Protein AF-A0A3D3HB72-F1 (afdb_monomer_lite)

Structure (mmCIF, N/CA/C/O backbone):
data_AF-A0A3D3HB72-F1
#
_entry.id   AF-A0A3D3HB72-F1
#
loop_
_atom_site.group_PDB
_atom_site.id
_atom_site.type_symbol
_atom_site.label_atom_id
_atom_site.label_alt_id
_atom_site.label_comp_id
_atom_site.label_asym_id
_atom_site.label_entity_id
_atom_site.label_seq_id
_atom_site.pdbx_PDB_ins_code
_atom_site.Cartn_x
_atom_site.Cartn_y
_atom_site.Cartn_z
_atom_site.occupancy
_atom_site.B_iso_or_equiv
_atom_site.auth_seq_id
_atom_site.auth_comp_id
_atom_site.auth_asym_id
_atom_site.auth_atom_id
_atom_site.pdbx_PDB_model_num
ATOM 1 N N . MET A 1 1 ? -49.667 4.176 102.996 1.00 56.88 1 MET A N 1
ATOM 2 C CA . MET A 1 1 ? -50.478 3.073 103.555 1.00 56.88 1 MET A CA 1
ATOM 3 C C . MET A 1 1 ? -50.455 1.916 102.574 1.00 56.88 1 MET A C 1
ATOM 5 O O . MET A 1 1 ? -50.701 2.155 101.401 1.00 56.88 1 MET A O 1
ATOM 9 N N . LEU A 1 2 ? -50.139 0.703 103.031 1.00 53.22 2 LEU A N 1
ATOM 10 C CA . LEU A 1 2 ? -50.390 -0.530 102.283 1.00 53.22 2 LEU A CA 1
ATOM 11 C C . LEU A 1 2 ? -51.848 -0.917 102.568 1.00 53.22 2 LEU A C 1
ATOM 13 O O . LEU A 1 2 ? -52.176 -1.142 103.729 1.00 53.22 2 LEU A O 1
ATOM 17 N N . SER A 1 3 ? -52.722 -0.941 101.563 1.00 56.94 3 SER A N 1
ATOM 18 C CA . SER A 1 3 ? -54.075 -1.486 101.729 1.00 56.94 3 SER A CA 1
ATOM 19 C C . SER A 1 3 ? -54.143 -2.820 101.001 1.00 56.94 3 SER A C 1
ATOM 21 O O . SER A 1 3 ? -53.963 -2.876 99.780 1.00 56.94 3 SER A O 1
ATOM 23 N N . ALA A 1 4 ? -54.322 -3.894 101.766 1.00 56.25 4 ALA A N 1
ATOM 24 C CA . ALA A 1 4 ? -54.571 -5.227 101.243 1.00 56.25 4 ALA A CA 1
ATOM 25 C C . ALA A 1 4 ? -56.083 -5.462 101.253 1.00 56.25 4 ALA A C 1
ATOM 27 O O . ALA A 1 4 ? -56.692 -5.559 102.317 1.00 56.25 4 ALA A O 1
ATOM 28 N N . ASP A 1 5 ? -56.686 -5.538 100.070 1.00 58.53 5 ASP A N 1
ATOM 29 C CA . ASP A 1 5 ? -58.062 -5.994 99.918 1.00 58.53 5 ASP A CA 1
ATOM 30 C C . ASP A 1 5 ? -58.052 -7.524 99.887 1.00 58.53 5 ASP A C 1
ATOM 32 O O . ASP A 1 5 ? -57.707 -8.147 98.879 1.00 58.53 5 ASP A O 1
ATOM 36 N N . THR A 1 6 ? -58.402 -8.128 101.020 1.00 57.94 6 THR A N 1
ATOM 37 C CA . THR A 1 6 ? -58.485 -9.584 101.184 1.00 57.94 6 THR A CA 1
ATOM 38 C C . THR A 1 6 ? -59.702 -10.191 100.493 1.00 57.94 6 THR A C 1
ATOM 40 O O . THR A 1 6 ? -59.738 -11.404 100.306 1.00 57.94 6 THR A O 1
ATOM 43 N N . THR A 1 7 ? -60.674 -9.374 100.079 1.00 56.41 7 THR A N 1
ATOM 44 C CA . THR A 1 7 ? -61.890 -9.840 99.400 1.00 56.41 7 THR A CA 1
ATOM 45 C C . THR A 1 7 ? -61.610 -10.131 97.931 1.00 56.41 7 THR A C 1
ATOM 47 O O . THR A 1 7 ? -62.083 -11.128 97.398 1.00 56.41 7 THR A O 1
ATOM 50 N N . ASN A 1 8 ? -60.798 -9.287 97.287 1.00 52.78 8 ASN A N 1
ATOM 51 C CA . ASN A 1 8 ? -60.483 -9.396 95.857 1.00 52.78 8 ASN A CA 1
ATOM 52 C C . ASN A 1 8 ? -59.019 -9.767 95.573 1.00 52.78 8 ASN A C 1
ATOM 54 O O . ASN A 1 8 ? -58.600 -9.803 94.417 1.00 52.78 8 ASN A O 1
ATOM 58 N N . GLY A 1 9 ? -58.224 -10.022 96.616 1.00 53.47 9 GLY A N 1
ATOM 59 C CA . GLY A 1 9 ? -56.841 -10.485 96.496 1.00 53.47 9 GLY A CA 1
ATOM 60 C C . GLY A 1 9 ? -55.872 -9.444 95.928 1.00 53.47 9 GLY A C 1
ATOM 61 O O . GLY A 1 9 ? -54.886 -9.816 95.293 1.00 53.47 9 GLY A O 1
ATOM 62 N N . LYS A 1 10 ? -56.136 -8.144 96.126 1.00 53.16 10 LYS A N 1
ATOM 63 C CA . LYS A 1 10 ? -55.323 -7.055 95.559 1.00 53.16 10 LYS A CA 1
ATOM 64 C C . LYS A 1 10 ? -54.543 -6.308 96.636 1.00 53.16 10 LYS A C 1
ATOM 66 O O . LYS A 1 10 ? -55.079 -5.936 97.676 1.00 53.16 10 LYS A O 1
ATOM 71 N N . VAL A 1 11 ? -53.284 -6.003 96.331 1.00 66.38 11 VAL A N 1
ATOM 72 C CA . VAL A 1 11 ? -52.471 -5.037 97.080 1.00 66.38 11 VAL A CA 1
ATOM 73 C C . VAL A 1 11 ? -52.459 -3.717 96.310 1.00 66.38 11 VAL A C 1
ATOM 75 O O . VAL A 1 11 ? -52.100 -3.692 95.132 1.00 66.38 11 VAL A O 1
ATOM 78 N N . ILE A 1 12 ? -52.870 -2.619 96.955 1.00 62.94 12 ILE A N 1
ATOM 79 C CA . ILE A 1 12 ? -52.835 -1.267 96.375 1.00 62.94 12 ILE A CA 1
ATOM 80 C C . ILE A 1 12 ? -51.719 -0.464 97.047 1.00 62.94 12 ILE A C 1
ATOM 82 O O . ILE A 1 12 ? -51.699 -0.296 98.269 1.00 62.94 12 ILE A O 1
ATOM 86 N N . LEU A 1 13 ? -50.794 0.043 96.230 1.00 66.50 13 LEU A N 1
ATOM 87 C CA . LEU A 1 13 ? -49.655 0.858 96.651 1.00 66.50 13 LEU A CA 1
ATOM 88 C C . LEU A 1 13 ? -49.925 2.334 96.290 1.00 66.50 13 LEU A C 1
ATOM 90 O O . LEU A 1 13 ? -49.681 2.742 95.160 1.00 66.50 13 LEU A O 1
ATOM 94 N N . GLY A 1 14 ? -50.468 3.129 97.226 1.00 63.12 14 GLY A N 1
ATOM 95 C CA . GLY A 1 14 ? -50.747 4.571 97.047 1.00 63.12 14 GLY A CA 1
ATOM 96 C C . GLY A 1 14 ? -51.910 5.106 97.900 1.00 63.12 14 GLY A C 1
ATOM 97 O O . GLY A 1 14 ? -52.610 4.328 98.543 1.00 63.12 14 GLY A O 1
ATOM 98 N N . ASN A 1 15 ? -52.116 6.432 97.924 1.00 62.88 15 ASN A N 1
ATOM 99 C CA . ASN A 1 15 ? -53.229 7.096 98.633 1.00 62.88 15 ASN A CA 1
ATOM 100 C C . ASN A 1 15 ? -54.358 7.465 97.642 1.00 62.88 15 ASN A C 1
ATOM 102 O O . ASN A 1 15 ? -54.071 7.995 96.571 1.00 62.88 15 ASN A O 1
ATOM 106 N N . SER A 1 16 ? -55.634 7.215 97.975 1.00 55.94 16 SER A N 1
ATOM 107 C CA . SER A 1 16 ? -56.781 7.528 97.099 1.00 55.94 16 SER A CA 1
ATOM 108 C C . SER A 1 16 ? -57.410 8.891 97.422 1.00 55.94 16 SER A C 1
ATOM 110 O O . SER A 1 16 ? -57.992 9.061 98.493 1.00 55.94 16 SER A O 1
ATOM 112 N N . GLY A 1 17 ? -57.339 9.838 96.484 1.00 61.31 17 GLY A N 1
ATOM 113 C CA . GLY A 1 17 ? -58.042 11.128 96.525 1.00 61.31 17 GLY A CA 1
ATOM 114 C C . GLY A 1 17 ? -58.558 11.540 95.139 1.00 61.31 17 GLY A C 1
ATOM 115 O O . GLY A 1 17 ? -58.234 10.889 94.147 1.00 61.31 17 GLY A O 1
ATOM 116 N N . ALA A 1 18 ? -59.353 12.618 95.061 1.00 51.75 18 ALA A N 1
ATOM 117 C CA . ALA A 1 18 ? -60.130 13.034 93.876 1.00 51.75 18 ALA A CA 1
ATOM 118 C C . ALA A 1 18 ? -59.327 13.283 92.576 1.00 51.75 18 ALA A C 1
ATOM 120 O O . ALA A 1 18 ? -59.923 13.383 91.508 1.00 51.75 18 ALA A O 1
ATOM 121 N N . SER A 1 19 ? -57.994 13.330 92.650 1.00 55.06 19 SER A N 1
ATOM 122 C CA . SER A 1 19 ? -57.091 13.518 91.505 1.00 55.06 19 SER A CA 1
ATOM 123 C C . SER A 1 19 ? -56.328 12.247 91.087 1.00 55.06 19 SER A C 1
ATOM 125 O O . SER A 1 19 ? -55.406 12.334 90.281 1.00 55.06 19 SER A O 1
ATOM 127 N N . GLY A 1 20 ? -56.700 11.069 91.605 1.00 55.81 20 GLY A N 1
ATOM 128 C CA . GLY A 1 20 ? -56.102 9.777 91.236 1.00 55.81 20 GLY A CA 1
ATOM 129 C C . GLY A 1 20 ? -55.086 9.233 92.247 1.00 55.81 20 GLY A C 1
ATOM 130 O O . GLY A 1 20 ? -54.666 9.922 93.175 1.00 55.81 20 GLY A O 1
ATOM 131 N N . VAL A 1 21 ? -54.734 7.950 92.093 1.00 58.19 21 VAL A N 1
ATOM 132 C CA . VAL A 1 21 ? -53.788 7.247 92.977 1.00 58.19 21 VAL A CA 1
ATOM 133 C C . VAL A 1 21 ? -52.358 7.647 92.615 1.00 58.19 21 VAL A C 1
ATOM 135 O O . VAL A 1 21 ? -51.876 7.298 91.541 1.00 58.19 21 VAL A O 1
ATOM 138 N N . THR A 1 22 ? -51.664 8.332 93.524 1.00 53.03 22 THR A N 1
ATOM 139 C CA . THR A 1 22 ? -50.218 8.584 93.449 1.00 53.03 22 THR A CA 1
ATOM 140 C C . THR A 1 22 ? -49.509 7.790 94.548 1.00 53.03 22 THR A C 1
ATOM 142 O O . THR A 1 22 ? -49.713 7.993 95.746 1.00 53.03 22 THR A O 1
ATOM 145 N N . GLY A 1 23 ? -48.701 6.815 94.139 1.00 56.94 23 GLY A N 1
ATOM 146 C CA . GLY A 1 23 ? -47.917 5.957 95.023 1.00 56.94 23 GLY A CA 1
ATOM 147 C C . GLY A 1 23 ? -46.780 5.298 94.250 1.00 56.94 23 GLY A C 1
ATOM 148 O O . GLY A 1 23 ? -46.958 4.936 93.092 1.00 56.94 23 GLY A O 1
ATOM 149 N N . ALA A 1 24 ? -45.608 5.173 94.877 1.00 54.47 24 ALA A N 1
ATOM 150 C CA . ALA A 1 24 ? -44.435 4.529 94.292 1.00 54.47 24 ALA A CA 1
ATOM 151 C C . ALA A 1 24 ? -44.198 3.166 94.956 1.00 54.47 24 ALA A C 1
ATOM 153 O O . ALA A 1 24 ? -44.104 3.073 96.181 1.00 54.47 24 ALA A O 1
ATOM 154 N N . ALA A 1 25 ? -44.079 2.110 94.150 1.00 63.06 25 ALA A N 1
ATOM 155 C CA . ALA A 1 25 ? -43.537 0.831 94.596 1.00 63.06 25 ALA A CA 1
ATOM 156 C C . ALA A 1 25 ? -42.008 0.893 94.479 1.00 63.06 25 ALA A C 1
ATOM 158 O O . ALA A 1 25 ? -41.460 0.707 93.395 1.00 63.06 25 ALA A O 1
ATOM 159 N N . GLN A 1 26 ? -41.320 1.213 95.577 1.00 56.03 26 GLN A N 1
ATOM 160 C CA . GLN A 1 26 ? -39.863 1.342 95.595 1.00 56.03 26 GLN A CA 1
ATOM 161 C C . GLN A 1 26 ? -39.240 0.131 96.296 1.00 56.03 26 GLN A C 1
ATOM 163 O O . GLN A 1 26 ? -39.329 -0.019 97.513 1.00 56.03 26 GLN A O 1
ATOM 168 N N . PHE A 1 27 ? -38.613 -0.752 95.521 1.00 65.69 27 PHE A N 1
ATOM 169 C CA . PHE A 1 27 ? -37.848 -1.874 96.057 1.00 65.69 27 PHE A CA 1
ATOM 170 C C . PHE A 1 27 ? -36.456 -1.362 96.450 1.00 65.69 27 PHE A C 1
ATOM 172 O O . PHE A 1 27 ? -35.573 -1.217 95.609 1.00 65.69 27 PHE A O 1
ATOM 179 N N . ASN A 1 28 ? -36.281 -1.004 97.722 1.00 52.56 28 ASN A N 1
ATOM 180 C CA . ASN A 1 28 ? -35.001 -0.527 98.244 1.00 52.56 28 ASN A CA 1
ATOM 181 C C . ASN A 1 28 ? -34.053 -1.711 98.481 1.00 52.56 28 ASN A C 1
ATOM 183 O O . ASN A 1 28 ? -34.307 -2.543 99.350 1.00 52.56 28 ASN A O 1
ATOM 187 N N . TYR A 1 29 ? -32.934 -1.753 97.759 1.00 52.25 29 TYR A N 1
ATOM 188 C CA . TYR A 1 29 ? -31.777 -2.567 98.128 1.00 52.25 29 TYR A CA 1
ATOM 189 C C . TYR A 1 29 ? -30.516 -1.706 98.038 1.00 52.25 29 TYR A C 1
ATOM 191 O O . TYR A 1 29 ? -30.062 -1.361 96.950 1.00 52.25 29 TYR A O 1
ATOM 199 N N . SER A 1 30 ? -29.955 -1.333 99.188 1.00 52.16 30 SER A N 1
ATOM 200 C CA . SER A 1 30 ? -28.647 -0.680 99.287 1.00 52.16 30 SER A CA 1
ATOM 201 C C . SER A 1 30 ? -27.635 -1.726 99.756 1.00 52.16 30 SER A C 1
ATOM 203 O O . SER A 1 30 ? -27.513 -1.967 100.956 1.00 52.16 30 SER A O 1
ATOM 205 N N . GLY A 1 31 ? -26.964 -2.415 98.828 1.00 52.28 31 GLY A N 1
ATOM 206 C CA . GLY A 1 31 ? -26.023 -3.471 99.212 1.00 52.28 31 GLY A CA 1
ATOM 207 C C . GLY A 1 31 ? -25.148 -4.016 98.092 1.00 52.28 31 GLY A C 1
ATOM 208 O O . GLY A 1 31 ? -23.961 -3.737 98.079 1.00 52.28 31 GLY A O 1
ATOM 209 N N . GLN A 1 32 ? -25.714 -4.805 97.179 1.00 57.81 32 GLN A N 1
ATOM 210 C CA . GLN A 1 32 ? -25.073 -5.367 95.979 1.00 57.81 32 GLN A CA 1
ATOM 211 C C . GLN A 1 32 ? -26.156 -5.901 95.023 1.00 57.81 32 GLN A C 1
ATOM 213 O O . GLN A 1 32 ? -27.298 -6.092 95.418 1.00 57.81 32 GLN A O 1
ATOM 218 N N . THR A 1 33 ? -25.828 -6.122 93.758 1.00 52.66 33 THR A N 1
ATOM 219 C CA . THR A 1 33 ? -26.748 -6.514 92.676 1.00 52.66 33 THR A CA 1
ATOM 220 C C . THR A 1 33 ? -27.709 -7.661 93.050 1.00 52.66 33 THR A C 1
ATOM 222 O O . THR A 1 33 ? -27.302 -8.812 93.181 1.00 52.66 33 THR A O 1
ATOM 225 N N . GLY A 1 34 ? -29.002 -7.346 93.201 1.00 55.03 34 GLY A N 1
ATOM 226 C CA . GLY A 1 34 ? -30.095 -8.278 93.504 1.00 55.03 34 GLY A CA 1
ATOM 227 C C . GLY A 1 34 ? -31.258 -8.124 92.517 1.00 55.03 34 GLY A C 1
ATOM 228 O O . GLY A 1 34 ? -31.409 -7.076 91.891 1.00 55.03 34 GLY A O 1
ATOM 229 N N . SER A 1 35 ? -32.066 -9.176 92.358 1.00 58.75 35 SER A N 1
ATOM 230 C CA . SER A 1 35 ? -33.221 -9.219 91.447 1.00 58.75 35 SER A CA 1
ATOM 231 C C . SER A 1 35 ? -34.547 -9.162 92.211 1.00 58.75 35 SER A C 1
ATOM 233 O O . SER A 1 35 ? -34.642 -9.646 93.338 1.00 58.75 35 SER A O 1
ATOM 235 N N . VAL A 1 36 ? -35.577 -8.582 91.586 1.00 59.94 36 VAL A N 1
ATOM 236 C CA . VAL A 1 36 ? -36.963 -8.597 92.078 1.00 59.94 36 VAL A CA 1
ATOM 237 C C . VAL A 1 36 ? -37.759 -9.550 91.187 1.00 59.94 36 VAL A C 1
ATOM 239 O O . VAL A 1 36 ? -37.968 -9.266 90.010 1.00 59.94 36 VAL A O 1
ATOM 242 N N . ALA A 1 37 ? -38.178 -10.693 91.730 1.00 59.62 37 ALA A N 1
ATOM 243 C CA . ALA A 1 37 ? -38.979 -11.682 91.013 1.00 59.62 37 ALA A CA 1
ATOM 244 C C . ALA A 1 37 ? -40.475 -11.482 91.298 1.00 59.62 37 ALA A C 1
ATOM 246 O O . ALA A 1 37 ? -40.897 -11.480 92.454 1.00 59.62 37 ALA A O 1
ATOM 247 N N . LEU A 1 38 ? -41.288 -11.366 90.245 1.00 65.88 38 LEU A N 1
ATOM 248 C CA . LEU A 1 38 ? -42.748 -11.418 90.332 1.00 65.88 38 LEU A CA 1
ATOM 249 C C . LEU A 1 38 ? -43.204 -12.811 89.891 1.00 65.88 38 LEU A C 1
ATOM 251 O O . LEU A 1 38 ? -43.207 -13.118 88.702 1.00 65.88 38 LEU A O 1
ATOM 255 N N . THR A 1 39 ? -43.556 -13.659 90.859 1.00 59.69 39 THR A N 1
ATOM 256 C CA . THR A 1 39 ? -43.973 -15.045 90.604 1.00 59.69 39 THR A CA 1
ATOM 257 C C . THR A 1 39 ? -45.461 -15.186 90.921 1.00 59.69 39 THR A C 1
ATOM 259 O O . THR A 1 39 ? -45.853 -14.960 92.066 1.00 59.69 39 THR A O 1
ATOM 262 N N . PRO A 1 40 ? -46.317 -15.525 89.952 1.00 59.34 40 PRO A N 1
ATOM 263 C CA . PRO A 1 40 ? -47.720 -15.795 90.229 1.00 59.34 40 PRO A CA 1
ATOM 264 C C . PRO A 1 40 ? -47.906 -17.171 90.898 1.00 59.34 40 PRO A C 1
ATOM 266 O O . PRO A 1 40 ? -47.115 -18.088 90.695 1.00 59.34 40 PRO A O 1
ATOM 269 N N . ALA A 1 41 ? -48.952 -17.321 91.714 1.00 56.28 41 ALA A N 1
ATOM 270 C CA . ALA A 1 41 ? -49.075 -18.422 92.678 1.00 56.28 41 ALA A CA 1
ATOM 271 C C . ALA A 1 41 ? -49.879 -19.665 92.217 1.00 56.28 41 ALA A C 1
ATOM 273 O O . ALA A 1 41 ? -50.078 -20.564 93.030 1.00 56.28 41 ALA A O 1
ATOM 274 N N . ASN A 1 42 ? -50.368 -19.755 90.969 1.00 57.94 42 ASN A N 1
ATOM 275 C CA . ASN A 1 42 ? -51.252 -20.859 90.542 1.00 57.94 42 ASN A CA 1
ATOM 276 C C . ASN A 1 42 ? -50.649 -21.753 89.433 1.00 57.94 42 ASN A C 1
ATOM 278 O O . ASN A 1 42 ? -50.970 -21.550 88.264 1.00 57.94 42 ASN A O 1
ATOM 282 N N . PRO A 1 43 ? -49.872 -22.807 89.752 1.00 59.25 43 PRO A N 1
ATOM 283 C CA . PRO A 1 43 ? -49.140 -23.608 88.759 1.00 59.25 43 PRO A CA 1
ATOM 284 C C . PRO A 1 43 ? -50.013 -24.313 87.707 1.00 59.25 43 PRO A C 1
ATOM 286 O O . PRO A 1 43 ? -49.481 -24.832 86.731 1.00 59.25 43 PRO A O 1
ATOM 289 N N . GLY A 1 44 ? -51.337 -24.338 87.873 1.00 57.44 44 GLY A N 1
ATOM 290 C CA . GLY A 1 44 ? -52.247 -24.888 86.869 1.00 57.44 44 GLY A CA 1
ATOM 291 C C . GLY A 1 44 ? -52.517 -23.961 85.680 1.00 57.44 44 GLY A C 1
ATOM 292 O O . GLY A 1 44 ? -53.013 -24.429 84.659 1.00 57.44 44 GLY A O 1
ATOM 293 N N . ALA A 1 45 ? -52.216 -22.663 85.792 1.00 58.50 45 ALA A N 1
ATOM 294 C CA . ALA A 1 45 ? -52.441 -21.695 84.724 1.00 58.50 45 ALA A CA 1
ATOM 295 C C . ALA A 1 45 ? -51.150 -21.429 83.938 1.00 58.50 45 ALA A C 1
ATOM 297 O O . ALA A 1 45 ? -50.111 -21.084 84.499 1.00 58.50 45 ALA A O 1
ATOM 298 N N . THR A 1 46 ? -51.229 -21.551 82.615 1.00 56.59 46 THR A N 1
ATOM 299 C CA . THR A 1 46 ? -50.096 -21.385 81.692 1.00 56.59 46 THR A CA 1
ATOM 300 C C . THR A 1 46 ? -49.925 -19.952 81.176 1.00 56.59 46 THR A C 1
ATOM 302 O O . THR A 1 46 ? -49.067 -19.711 80.330 1.00 56.59 46 THR A O 1
ATOM 305 N N . ALA A 1 47 ? -50.716 -18.988 81.662 1.00 57.88 47 ALA A N 1
ATOM 306 C CA . ALA A 1 47 ? -50.636 -17.585 81.256 1.00 57.88 47 ALA A CA 1
ATOM 307 C C . ALA A 1 47 ? -50.978 -16.635 82.415 1.00 57.88 47 ALA A C 1
ATOM 309 O O . ALA A 1 47 ? -51.979 -16.828 83.105 1.00 57.88 47 ALA A O 1
ATOM 310 N N . TYR A 1 48 ? -50.168 -15.584 82.592 1.00 66.06 48 TYR A N 1
ATOM 311 C CA . TYR A 1 48 ? -50.365 -14.535 83.597 1.00 66.06 48 TYR A CA 1
ATOM 312 C C . TYR A 1 48 ? -50.127 -13.160 82.987 1.00 66.06 48 TYR A C 1
ATOM 314 O O . TYR A 1 48 ? -49.176 -12.967 82.232 1.00 66.06 48 TYR A O 1
ATOM 322 N N . THR A 1 49 ? -50.981 -12.198 83.325 1.00 58.72 49 THR A N 1
ATOM 323 C CA . THR A 1 49 ? -50.934 -10.842 82.769 1.00 58.72 49 THR A CA 1
ATOM 324 C C . THR A 1 49 ? -50.431 -9.859 83.824 1.00 58.72 49 THR A C 1
ATOM 326 O O . THR A 1 49 ? -50.976 -9.802 84.925 1.00 58.72 49 THR A O 1
ATOM 329 N N . VAL A 1 50 ? -49.406 -9.072 83.488 1.00 66.94 50 VAL A N 1
ATOM 330 C CA . VAL A 1 50 ? -48.930 -7.936 84.295 1.00 66.94 50 VAL A CA 1
ATOM 331 C C . VAL A 1 50 ? -49.370 -6.646 83.602 1.00 66.94 50 VAL A C 1
ATOM 333 O O . VAL A 1 50 ? -49.019 -6.425 82.447 1.00 66.94 50 VAL A O 1
ATOM 336 N N . THR A 1 51 ? -50.128 -5.797 84.300 1.00 57.09 51 THR A N 1
ATOM 337 C CA . THR A 1 51 ? -50.674 -4.540 83.755 1.00 57.09 51 THR A CA 1
ATOM 338 C C . THR A 1 51 ? -50.094 -3.340 84.506 1.00 57.09 51 THR A C 1
ATOM 340 O O . THR A 1 51 ? -50.276 -3.240 85.719 1.00 57.09 51 THR A O 1
ATOM 343 N N . ILE A 1 52 ? -49.431 -2.417 83.796 1.00 65.06 52 ILE A N 1
ATOM 344 C CA . ILE A 1 52 ? -48.808 -1.200 84.353 1.00 65.06 52 ILE A CA 1
ATOM 345 C C . ILE A 1 52 ? -49.551 0.042 83.811 1.00 65.06 52 ILE A C 1
ATOM 347 O O . ILE A 1 52 ? -49.471 0.303 82.611 1.00 65.06 52 ILE A O 1
ATOM 351 N N . PRO A 1 53 ? -50.307 0.801 84.630 1.00 51.19 53 PRO A N 1
ATOM 352 C CA . PRO A 1 53 ? -51.042 1.983 84.166 1.00 51.19 53 PRO A CA 1
ATOM 353 C C . PRO A 1 53 ? -50.182 3.264 84.190 1.00 51.19 53 PRO A C 1
ATOM 355 O O . PRO A 1 53 ? -49.531 3.535 85.193 1.00 51.19 53 PRO A O 1
ATOM 358 N N . ALA A 1 54 ? -50.266 4.085 83.132 1.00 50.09 54 ALA A N 1
ATOM 359 C CA . ALA A 1 54 ? -49.660 5.427 83.014 1.00 50.09 54 ALA A CA 1
ATOM 360 C C . ALA A 1 54 ? -48.115 5.489 83.104 1.00 50.09 54 ALA A C 1
ATOM 362 O O . ALA A 1 54 ? -47.544 6.332 83.795 1.00 50.09 54 ALA A O 1
ATOM 363 N N . GLU A 1 55 ? -47.440 4.609 82.366 1.00 59.47 55 GLU A N 1
ATOM 364 C CA . GLU A 1 55 ? -45.994 4.671 82.113 1.00 59.47 55 GLU A CA 1
ATOM 365 C C . GLU A 1 55 ? -45.626 5.871 81.215 1.00 59.47 55 GLU A C 1
ATOM 367 O O . GLU A 1 55 ? -46.235 6.077 80.167 1.00 59.47 55 GLU A O 1
ATOM 372 N N . ASN A 1 56 ? -44.612 6.640 81.628 1.00 50.09 56 ASN A N 1
ATOM 373 C CA . ASN A 1 56 ? -43.968 7.713 80.851 1.00 50.09 56 ASN A CA 1
ATOM 374 C C . ASN A 1 56 ? -42.467 7.399 80.599 1.00 50.09 56 ASN A C 1
ATOM 376 O O . ASN A 1 56 ? -41.697 8.300 80.267 1.00 50.09 56 ASN A O 1
ATOM 380 N N . GLY A 1 57 ? -42.039 6.141 80.802 1.00 58.31 57 GLY A N 1
ATOM 381 C CA . GLY A 1 57 ? -40.660 5.653 80.687 1.00 58.31 57 GLY A CA 1
ATOM 382 C C . GLY A 1 57 ? -40.553 4.309 79.944 1.00 58.31 57 GLY A C 1
ATOM 383 O O . GLY A 1 57 ? -41.426 3.953 79.156 1.00 58.31 57 GLY A O 1
ATOM 384 N N . THR A 1 58 ? -39.441 3.584 80.136 1.00 50.16 58 THR A N 1
ATOM 385 C CA . THR A 1 58 ? -39.104 2.371 79.364 1.00 50.16 58 THR A CA 1
ATOM 386 C C . THR A 1 58 ? -39.165 1.104 80.226 1.00 50.16 58 THR A C 1
ATOM 388 O O . THR A 1 58 ? -38.317 0.906 81.096 1.00 50.16 58 THR A O 1
ATOM 391 N N . VAL A 1 59 ? -40.092 0.190 79.916 1.00 59.34 59 VAL A N 1
ATOM 392 C CA . VAL A 1 59 ? -40.139 -1.181 80.467 1.00 59.34 59 VAL A CA 1
ATOM 393 C C . VAL A 1 59 ? -39.520 -2.152 79.465 1.00 59.34 59 VAL A C 1
ATOM 395 O O . VAL A 1 59 ? -40.107 -2.359 78.413 1.00 59.34 59 VAL A O 1
ATOM 398 N N . CYS A 1 60 ? -38.379 -2.778 79.773 1.00 54.66 60 CYS A N 1
ATOM 399 C CA . CYS A 1 60 ? -37.742 -3.790 78.915 1.00 54.66 60 CYS A CA 1
ATOM 400 C C . CYS A 1 60 ? -37.849 -5.187 79.541 1.00 54.66 60 CYS A C 1
ATOM 402 O O . CYS A 1 60 ? -37.190 -5.471 80.539 1.00 54.66 60 CYS A O 1
ATOM 404 N N . THR A 1 61 ? -38.619 -6.085 78.926 1.00 58.56 61 THR A N 1
ATOM 405 C CA . THR A 1 61 ? -38.593 -7.522 79.241 1.00 58.56 61 THR A CA 1
ATOM 406 C C . THR A 1 61 ? -37.833 -8.256 78.145 1.00 58.56 61 THR A C 1
ATOM 408 O O . THR A 1 61 ? -38.103 -8.061 76.960 1.00 58.56 61 THR A O 1
ATOM 411 N N . THR A 1 62 ? -36.875 -9.101 78.516 1.00 52.19 62 THR A N 1
ATOM 412 C CA . THR A 1 62 ? -36.127 -9.943 77.574 1.00 52.19 62 THR A CA 1
ATOM 413 C C . THR A 1 62 ? -37.090 -10.874 76.838 1.00 52.19 62 THR A C 1
ATOM 415 O O . THR A 1 62 ? -37.593 -11.827 77.428 1.00 52.19 62 THR A O 1
ATOM 418 N N . GLY A 1 63 ? -37.368 -10.577 75.566 1.00 53.06 63 GLY A N 1
ATOM 419 C CA . GLY A 1 63 ? -38.214 -11.412 74.712 1.00 53.06 63 GLY A CA 1
ATOM 420 C C . GLY A 1 63 ? -38.631 -10.764 73.394 1.00 53.06 63 GLY A C 1
ATOM 421 O O . GLY A 1 63 ? -38.549 -11.413 72.360 1.00 53.06 63 GLY A O 1
ATOM 422 N N . SER A 1 64 ? -39.010 -9.484 73.385 1.00 48.31 64 SER A N 1
ATOM 423 C CA . SER A 1 64 ? -39.306 -8.758 72.141 1.00 48.31 64 SER A CA 1
ATOM 424 C C . SER A 1 64 ? -39.560 -7.277 72.412 1.00 48.31 64 SER A C 1
ATOM 426 O O . SER A 1 64 ? -40.144 -6.910 73.426 1.00 48.31 64 SER A O 1
ATOM 428 N N . VAL A 1 65 ? -39.074 -6.463 71.479 1.00 50.84 65 VAL A N 1
ATOM 429 C CA . VAL A 1 65 ? -39.052 -4.994 71.414 1.00 50.84 65 VAL A CA 1
ATOM 430 C C . VAL A 1 65 ? -40.331 -4.320 71.938 1.00 50.84 65 VAL A C 1
ATOM 432 O O . VAL A 1 65 ? -41.441 -4.705 71.577 1.00 50.84 65 VAL A O 1
ATOM 435 N N . CYS A 1 66 ? -40.175 -3.271 72.747 1.00 46.56 66 CYS A N 1
ATOM 436 C CA . CYS A 1 66 ? -41.278 -2.500 73.320 1.00 46.56 66 CYS A CA 1
ATOM 437 C C . CYS A 1 66 ? -41.919 -1.582 72.269 1.00 46.56 66 CYS A C 1
ATOM 439 O O . CYS A 1 66 ? -41.236 -0.778 71.631 1.00 46.56 66 CYS A O 1
ATOM 441 N N . SER A 1 67 ? -43.243 -1.656 72.122 1.00 47.69 67 SER A N 1
ATOM 442 C CA . SER A 1 67 ? -44.031 -0.692 71.345 1.00 47.69 67 SER A CA 1
ATOM 443 C C . SER A 1 67 ? -43.862 0.713 71.938 1.00 47.69 67 SER A C 1
ATOM 445 O O . SER A 1 67 ? -44.303 0.960 73.057 1.00 47.69 67 SER A O 1
ATOM 447 N N . GLY A 1 68 ? -43.224 1.615 71.188 1.00 45.91 68 GLY A N 1
ATOM 448 C CA . GLY A 1 68 ? -42.850 2.967 71.625 1.00 45.91 68 GLY A CA 1
ATOM 449 C C . GLY A 1 68 ? -41.379 3.302 71.365 1.00 45.91 68 GLY A C 1
ATOM 450 O O . GLY A 1 68 ? -41.024 4.475 71.280 1.00 45.91 68 GLY A O 1
ATOM 451 N N . TYR A 1 69 ? -40.532 2.295 71.118 1.00 46.16 69 TYR A N 1
ATOM 452 C CA . TYR A 1 69 ? -39.311 2.524 70.351 1.00 46.16 69 TYR A CA 1
ATOM 453 C C . TYR A 1 69 ? -39.739 2.830 68.916 1.00 46.16 69 TYR A C 1
ATOM 455 O O . TYR A 1 69 ? -40.206 1.938 68.214 1.00 46.16 69 TYR A O 1
ATOM 463 N N . ALA A 1 70 ? -39.687 4.096 68.510 1.00 43.75 70 ALA A N 1
ATOM 464 C CA . ALA A 1 70 ? -40.090 4.504 67.174 1.00 43.75 70 ALA A CA 1
ATOM 465 C C . ALA A 1 70 ? -39.082 3.971 66.136 1.00 43.75 70 ALA A C 1
ATOM 467 O O . ALA A 1 70 ? -37.976 4.513 66.058 1.00 43.75 70 ALA A O 1
ATOM 468 N N . PRO A 1 71 ? -39.412 2.979 65.278 1.00 46.91 71 PRO A N 1
ATOM 469 C CA . PRO A 1 71 ? -38.822 3.001 63.951 1.00 46.91 71 PRO A CA 1
ATOM 470 C C . PRO A 1 71 ? -39.322 4.298 63.309 1.00 46.91 71 PRO A C 1
ATOM 472 O O . PRO A 1 71 ? -40.506 4.619 63.414 1.00 46.91 71 PRO A O 1
ATOM 475 N N . ALA A 1 72 ? -38.414 5.085 62.733 1.00 43.97 72 ALA A N 1
ATOM 476 C CA . ALA A 1 72 ? -38.714 6.399 62.176 1.00 43.97 72 ALA A CA 1
ATOM 477 C C . ALA A 1 72 ? -40.042 6.395 61.391 1.00 43.97 72 ALA A C 1
ATOM 479 O O . ALA A 1 72 ? -40.166 5.777 60.333 1.00 43.97 72 ALA A O 1
ATOM 480 N N . THR A 1 73 ? -41.051 7.081 61.927 1.00 39.28 73 THR A N 1
ATOM 481 C CA . THR A 1 73 ? -42.307 7.366 61.234 1.00 39.28 73 THR A CA 1
ATOM 482 C C . THR A 1 73 ? -41.986 8.171 59.982 1.00 39.28 73 THR A C 1
ATOM 484 O O . THR A 1 73 ? -41.598 9.333 60.080 1.00 39.28 73 THR A O 1
ATOM 487 N N . GLY A 1 74 ? -42.120 7.544 58.812 1.00 39.84 74 GLY A N 1
ATOM 488 C CA . GLY A 1 74 ? -41.973 8.224 57.523 1.00 39.84 74 GLY A CA 1
ATOM 489 C C . GLY A 1 74 ? -41.412 7.397 56.367 1.00 39.84 74 GLY A C 1
ATOM 490 O O . GLY A 1 74 ? -41.427 7.878 55.238 1.00 39.84 74 GLY A O 1
ATOM 491 N N . GLY A 1 75 ? -40.961 6.159 56.578 1.00 40.81 75 GLY A N 1
ATOM 492 C CA . GLY A 1 75 ? -40.547 5.319 55.457 1.00 40.81 75 GLY A CA 1
ATOM 493 C C . GLY A 1 75 ? -40.493 3.841 55.800 1.00 40.81 75 GLY A C 1
ATOM 494 O O . GLY A 1 75 ? -39.905 3.454 56.804 1.00 40.81 75 GLY A O 1
ATOM 495 N N . ASN A 1 76 ? -41.075 3.013 54.933 1.00 41.59 76 ASN A N 1
ATOM 496 C CA . ASN A 1 76 ? -40.930 1.556 54.939 1.00 41.59 76 ASN A CA 1
ATOM 497 C C . ASN A 1 76 ? -39.510 1.155 54.493 1.00 41.59 76 ASN A C 1
ATOM 499 O O . ASN A 1 76 ? -39.337 0.463 53.492 1.00 41.59 76 ASN A O 1
ATOM 503 N N . TYR A 1 77 ? -38.485 1.637 55.194 1.00 47.47 77 TYR A N 1
ATOM 504 C CA . TYR A 1 77 ? -37.087 1.334 54.916 1.00 47.47 77 TYR A CA 1
ATOM 505 C C . TYR A 1 77 ? -36.507 0.484 56.045 1.00 47.47 77 TYR A C 1
ATOM 507 O O . TYR A 1 77 ? -36.816 0.687 57.219 1.00 47.47 77 TYR A O 1
ATOM 515 N N . LEU A 1 78 ? -35.607 -0.433 55.687 1.00 56.28 78 LEU A N 1
ATOM 516 C CA . LEU A 1 78 ? -34.654 -1.045 56.614 1.00 56.28 78 LEU A CA 1
ATOM 517 C C . LEU A 1 78 ? -33.674 0.054 57.077 1.00 56.28 78 LEU A C 1
ATOM 519 O O . LEU A 1 78 ? -32.571 0.186 56.554 1.00 56.28 78 LEU A O 1
ATOM 523 N N . GLY A 1 79 ? -34.125 0.937 57.968 1.00 49.12 79 GLY A N 1
ATOM 524 C CA . GLY A 1 79 ? -33.401 2.139 58.367 1.00 49.12 79 GLY A CA 1
ATOM 525 C C . GLY A 1 79 ? -32.360 1.862 59.446 1.00 49.12 79 GLY A C 1
ATOM 526 O O . GLY A 1 79 ? -32.696 1.774 60.623 1.00 49.12 79 GLY A O 1
ATOM 527 N N . ARG A 1 80 ? -31.086 1.806 59.050 1.00 54.88 80 ARG A N 1
ATOM 528 C CA . ARG A 1 80 ? -29.957 2.135 59.932 1.00 54.88 80 ARG A CA 1
ATOM 529 C C . ARG A 1 80 ? -29.906 3.661 60.049 1.00 54.88 80 ARG A C 1
ATOM 531 O O . ARG A 1 80 ? -29.934 4.338 59.023 1.00 54.88 80 ARG A O 1
ATOM 538 N N . ASN A 1 81 ? -29.873 4.225 61.254 1.00 50.12 81 ASN A N 1
ATOM 539 C CA . ASN A 1 81 ? -29.640 5.664 61.427 1.00 50.12 81 ASN A CA 1
ATOM 540 C C . ASN A 1 81 ? -28.130 5.950 61.571 1.00 50.12 81 ASN A C 1
ATOM 542 O O . ASN A 1 81 ? -27.328 5.033 61.738 1.00 50.12 81 ASN A O 1
ATOM 546 N N . VAL A 1 82 ? -27.733 7.225 61.501 1.00 51.94 82 VAL A N 1
ATOM 547 C CA . VAL A 1 82 ? -26.322 7.678 61.522 1.00 51.94 82 VAL A CA 1
ATOM 548 C C . VAL A 1 82 ? -25.532 7.317 62.795 1.00 51.94 82 VAL A C 1
ATOM 550 O O . VAL A 1 82 ? -24.329 7.553 62.842 1.00 51.94 82 VAL A O 1
ATOM 553 N N . GLN A 1 83 ? -26.175 6.748 63.819 1.00 46.31 83 GLN A N 1
ATOM 554 C CA . GLN A 1 83 ? -25.552 6.343 65.087 1.00 46.31 83 GLN A CA 1
ATOM 555 C C . GLN A 1 83 ? -25.435 4.820 65.254 1.00 46.31 83 GLN A C 1
ATOM 557 O O . GLN A 1 83 ? -24.881 4.352 66.247 1.00 46.31 83 GLN A O 1
ATOM 562 N N . GLU A 1 84 ? -25.930 4.033 64.300 1.00 51.31 84 GLU A N 1
ATOM 563 C CA . GLU A 1 84 ? -25.969 2.577 64.400 1.00 51.31 84 GLU A CA 1
ATOM 564 C C . GLU A 1 84 ? -24.678 1.960 63.819 1.00 51.31 84 GLU A C 1
ATOM 566 O O . GLU A 1 84 ? -24.486 1.877 62.606 1.00 51.31 84 GLU A O 1
ATOM 571 N N . SER A 1 85 ? -23.751 1.557 64.700 1.00 52.06 85 SER A N 1
ATOM 572 C CA . SER A 1 85 ? -22.462 0.929 64.350 1.00 52.06 85 SER A CA 1
ATOM 573 C C . SER A 1 85 ? -22.505 -0.605 64.317 1.00 52.06 85 SER A C 1
ATOM 575 O O . SER A 1 85 ? -21.475 -1.243 64.084 1.00 52.06 85 SER A O 1
ATOM 577 N N . SER A 1 86 ? -23.671 -1.224 64.535 1.00 50.50 86 SER A N 1
ATOM 578 C CA . SER A 1 86 ? -23.808 -2.681 64.570 1.00 50.50 86 SER A CA 1
ATOM 579 C C . SER A 1 86 ? -23.470 -3.294 63.214 1.00 50.50 86 SER A C 1
ATOM 581 O O . SER A 1 86 ? -24.031 -2.938 62.178 1.00 50.50 86 SER A O 1
ATOM 583 N N . SER A 1 87 ? -22.579 -4.276 63.184 1.00 49.56 87 SER A N 1
ATOM 584 C CA . SER A 1 87 ? -22.464 -5.159 62.029 1.00 49.56 87 SER A CA 1
ATOM 585 C C . SER A 1 87 ? -23.601 -6.179 62.097 1.00 49.56 87 SER A C 1
ATOM 587 O O . SER A 1 87 ? -23.462 -7.213 62.748 1.00 49.56 87 SER A O 1
ATOM 589 N N . ALA A 1 88 ? -24.736 -5.907 61.451 1.00 49.22 88 ALA A N 1
ATOM 590 C CA . ALA A 1 88 ? -25.704 -6.959 61.164 1.00 49.22 88 ALA A CA 1
ATOM 591 C C . ALA A 1 88 ? -25.095 -7.892 60.105 1.00 49.22 88 ALA A C 1
ATOM 593 O O . ALA A 1 88 ? -25.224 -7.671 58.903 1.00 49.22 88 ALA A O 1
ATOM 594 N N . ALA A 1 89 ? -24.351 -8.897 60.559 1.00 47.94 89 ALA A N 1
ATOM 595 C CA . ALA A 1 89 ? -23.854 -9.965 59.712 1.00 47.94 89 ALA A CA 1
ATOM 596 C C . ALA A 1 89 ? -24.859 -11.120 59.761 1.00 47.94 89 ALA A C 1
ATOM 598 O O . ALA A 1 89 ? -25.127 -11.664 60.831 1.00 47.94 89 ALA A O 1
ATOM 599 N N . ILE A 1 90 ? -25.401 -11.521 58.609 1.00 56.97 90 ILE A N 1
ATOM 600 C CA . ILE A 1 90 ? -26.053 -12.828 58.479 1.00 56.97 90 ILE A CA 1
ATOM 601 C C . ILE A 1 90 ? -24.919 -13.859 58.435 1.00 56.97 90 ILE A C 1
ATOM 603 O O . ILE A 1 90 ? -24.410 -14.222 57.376 1.00 56.97 90 ILE A O 1
ATOM 607 N N . THR A 1 91 ? -24.440 -14.272 59.607 1.00 45.72 91 THR A N 1
ATOM 608 C CA . THR A 1 91 ? -23.447 -15.342 59.748 1.00 45.72 91 THR A CA 1
ATOM 609 C C . THR A 1 91 ? -24.138 -16.690 59.582 1.00 45.72 91 THR A C 1
ATOM 611 O O . THR A 1 91 ? -24.518 -17.303 60.573 1.00 45.72 91 THR A O 1
ATOM 614 N N . ALA A 1 92 ? -24.340 -17.085 58.321 1.00 43.09 92 ALA A N 1
ATOM 615 C CA . ALA A 1 92 ? -24.519 -18.446 57.788 1.00 43.09 92 ALA A CA 1
ATOM 616 C C . ALA A 1 92 ? -25.567 -18.450 56.664 1.00 43.09 92 ALA A C 1
ATOM 618 O O . ALA A 1 92 ? -26.742 -18.204 56.917 1.00 43.09 92 ALA A O 1
ATOM 619 N N . GLY A 1 93 ? -25.127 -18.767 55.441 1.00 50.28 93 GLY A N 1
ATOM 620 C CA . GLY A 1 93 ? -25.884 -19.449 54.374 1.00 50.28 93 GLY A CA 1
ATOM 621 C C . GLY A 1 93 ? -27.195 -18.862 53.826 1.00 50.28 93 GLY A C 1
ATOM 622 O O . GLY A 1 93 ? -27.665 -19.367 52.812 1.00 50.28 93 GLY A O 1
ATOM 623 N N . ASN A 1 94 ? -27.786 -17.837 54.437 1.00 52.34 94 ASN A N 1
ATOM 624 C CA . ASN A 1 94 ? -29.163 -17.430 54.162 1.00 52.34 94 ASN A CA 1
ATOM 625 C C . ASN A 1 94 ? -29.242 -16.045 53.510 1.00 52.34 94 ASN A C 1
ATOM 627 O O . ASN A 1 94 ? -28.488 -15.130 53.841 1.00 52.34 94 ASN A O 1
ATOM 631 N N . TYR A 1 95 ? -30.204 -15.881 52.600 1.00 61.44 95 TYR A N 1
ATOM 632 C CA . TYR A 1 95 ? -30.583 -14.574 52.070 1.00 61.44 95 TYR A CA 1
ATOM 633 C C . TYR A 1 95 ? -31.248 -13.742 53.167 1.00 61.44 95 TYR A C 1
ATOM 635 O O . TYR A 1 95 ? -32.062 -14.263 53.928 1.00 61.44 95 TYR A O 1
ATOM 643 N N . LEU A 1 96 ? -30.936 -12.443 53.221 1.00 64.38 96 LEU A N 1
ATOM 644 C CA . LEU A 1 96 ? -31.547 -11.525 54.185 1.00 64.38 96 LEU A CA 1
ATOM 645 C C . LEU A 1 96 ? -33.081 -11.507 54.035 1.00 64.38 96 LEU A C 1
ATOM 647 O O . LEU A 1 96 ? -33.775 -11.587 55.041 1.00 64.38 96 LEU A O 1
ATOM 651 N N . TYR A 1 97 ? -33.590 -11.463 52.793 1.00 67.81 97 TYR A N 1
ATOM 652 C CA . TYR A 1 97 ? -35.013 -11.571 52.438 1.00 67.81 97 TYR A CA 1
ATOM 653 C C . TYR A 1 97 ? -35.187 -12.042 50.981 1.00 67.81 97 TYR A C 1
ATOM 655 O O . TYR A 1 97 ? -34.371 -11.706 50.125 1.00 67.81 97 TYR A O 1
ATOM 663 N N . THR A 1 98 ? -36.275 -12.766 50.683 1.00 69.00 98 THR A N 1
ATOM 664 C CA . THR A 1 98 ? -36.773 -12.958 49.305 1.00 69.00 98 THR A CA 1
ATOM 665 C C . THR A 1 98 ? -37.947 -12.013 49.085 1.00 69.00 98 THR A C 1
ATOM 667 O O . THR A 1 98 ? -38.982 -12.155 49.733 1.00 69.00 98 THR A O 1
ATOM 670 N N . PHE A 1 99 ? -37.809 -11.050 48.176 1.00 77.94 99 PHE A N 1
ATOM 671 C CA . PHE A 1 99 ? -38.903 -10.151 47.811 1.00 77.94 99 PHE A CA 1
ATOM 672 C C . PHE A 1 99 ? -39.632 -10.711 46.588 1.00 77.94 99 PHE A C 1
ATOM 674 O O . PHE A 1 99 ? -39.030 -10.867 45.529 1.00 77.94 99 PHE A O 1
ATOM 681 N N . THR A 1 100 ? -40.924 -11.017 46.728 1.00 74.56 100 THR A N 1
ATOM 682 C CA . THR A 1 100 ? -41.758 -11.552 45.639 1.00 74.56 100 THR A CA 1
ATOM 683 C C . THR A 1 100 ? -42.952 -10.636 45.407 1.00 74.56 100 THR A C 1
ATOM 685 O O . THR A 1 100 ? -43.618 -10.244 46.363 1.00 74.56 100 THR A O 1
ATOM 688 N N . ASN A 1 101 ? -43.241 -10.314 44.146 1.00 71.88 101 ASN A N 1
ATOM 689 C CA . ASN A 1 101 ? -44.464 -9.624 43.755 1.00 71.88 101 ASN A CA 1
ATOM 690 C C . ASN A 1 101 ? -45.360 -10.621 43.025 1.00 71.88 101 ASN A C 1
ATOM 692 O O . ASN A 1 101 ? -45.026 -11.077 41.936 1.00 71.88 101 ASN A O 1
ATOM 696 N N . THR A 1 102 ? -46.483 -10.964 43.643 1.00 77.19 102 THR A N 1
ATOM 697 C CA . THR A 1 102 ? -47.480 -11.899 43.108 1.00 77.19 102 THR A CA 1
ATOM 698 C C . THR A 1 102 ? -48.687 -11.187 42.488 1.00 77.19 102 THR A C 1
ATOM 700 O O . THR A 1 102 ? -49.657 -11.841 42.110 1.00 77.19 102 THR A O 1
ATOM 703 N N . SER A 1 103 ? -48.658 -9.853 42.384 1.00 75.19 103 SER A N 1
ATOM 704 C CA . SER A 1 103 ? -49.763 -9.064 41.839 1.00 75.19 103 SER A CA 1
ATOM 705 C C . SER A 1 103 ? -49.890 -9.241 40.325 1.00 75.19 103 SER A C 1
ATOM 707 O O . SER A 1 103 ? -48.985 -8.891 39.572 1.00 75.19 103 SER A O 1
ATOM 709 N N . SER A 1 104 ? -51.045 -9.726 39.866 1.00 76.12 104 SER A N 1
ATOM 710 C CA . SER A 1 104 ? -51.412 -9.786 38.442 1.00 76.12 104 SER A CA 1
ATOM 711 C C . SER A 1 104 ? -52.148 -8.534 37.945 1.00 76.12 104 SER A C 1
ATOM 713 O O . SER A 1 104 ? -52.376 -8.394 36.746 1.00 76.12 104 SER A O 1
ATOM 715 N N . GLY A 1 105 ? -52.536 -7.629 38.853 1.00 74.69 105 GLY A N 1
ATOM 716 C CA . GLY A 1 105 ? -53.362 -6.454 38.549 1.00 74.69 105 GLY A CA 1
ATOM 717 C C . GLY A 1 105 ? -52.595 -5.136 38.434 1.00 74.69 105 GLY A C 1
ATOM 718 O O . GLY A 1 105 ? -53.176 -4.134 38.027 1.00 74.69 105 GLY A O 1
ATOM 719 N N . VAL A 1 106 ? -51.311 -5.106 38.812 1.00 74.44 106 VAL A N 1
ATOM 720 C CA . VAL A 1 106 ? -50.504 -3.876 38.843 1.00 74.44 106 VAL A CA 1
ATOM 721 C C . VAL A 1 106 ? -49.053 -4.196 38.490 1.00 74.44 106 VAL A C 1
ATOM 723 O O . VAL A 1 106 ? -48.444 -5.062 39.114 1.00 74.44 106 VAL A O 1
ATOM 726 N N . ALA A 1 107 ? -48.480 -3.483 37.517 1.00 68.25 107 ALA A N 1
ATOM 727 C CA . ALA A 1 107 ? -47.073 -3.619 37.142 1.00 68.25 107 ALA A CA 1
ATOM 728 C C . ALA A 1 107 ? -46.165 -2.949 38.192 1.00 68.25 107 ALA A C 1
ATOM 730 O O . ALA A 1 107 ? -45.766 -1.796 38.038 1.00 68.25 107 ALA A O 1
ATOM 731 N N . SER A 1 108 ? -45.866 -3.652 39.286 1.00 72.25 108 SER A N 1
ATOM 732 C CA . SER A 1 108 ? -44.951 -3.186 40.338 1.00 72.25 108 SER A CA 1
ATOM 733 C C . SER A 1 108 ? -43.679 -4.042 40.435 1.00 72.25 108 SER A C 1
ATOM 735 O O . SER A 1 108 ? -43.659 -5.221 40.085 1.00 72.25 108 SER A O 1
ATOM 737 N N . GLY A 1 109 ? -42.582 -3.437 40.895 1.00 76.50 109 GLY A N 1
ATOM 738 C CA . GLY A 1 109 ? -41.334 -4.141 41.206 1.00 76.50 109 GLY A CA 1
ATOM 739 C C . GLY A 1 109 ? -41.313 -4.677 42.640 1.00 76.50 109 GLY A C 1
ATOM 740 O O . GLY A 1 109 ? -42.118 -4.272 43.474 1.00 76.50 109 GLY A O 1
ATOM 741 N N . VAL A 1 110 ? -40.367 -5.568 42.935 1.00 79.69 110 VAL A N 1
ATOM 742 C CA . VAL A 1 110 ? -40.189 -6.160 44.277 1.00 79.69 110 VAL A CA 1
ATOM 743 C C . VAL A 1 110 ? -39.309 -5.328 45.211 1.00 79.69 110 VAL A C 1
ATOM 745 O O . VAL A 1 110 ? -39.361 -5.505 46.423 1.00 79.69 110 VAL A O 1
ATOM 748 N N . MET A 1 111 ? -38.500 -4.418 44.663 1.00 84.81 111 MET A N 1
ATOM 749 C CA . MET A 1 111 ? -37.527 -3.630 45.415 1.00 84.81 111 MET A CA 1
ATOM 750 C C . MET A 1 111 ? -37.333 -2.265 44.753 1.00 84.81 111 MET A C 1
ATOM 752 O O . MET A 1 111 ? -37.039 -2.186 43.561 1.00 84.81 111 MET A O 1
ATOM 756 N N . LYS A 1 112 ? -37.484 -1.192 45.536 1.00 80.62 112 LYS A N 1
ATOM 757 C CA . LYS A 1 112 ? -37.169 0.183 45.133 1.00 80.62 112 LYS A CA 1
ATOM 758 C C . LYS A 1 112 ? -36.038 0.693 46.019 1.00 80.62 112 LYS A C 1
ATOM 760 O O . LYS A 1 112 ? -36.194 0.742 47.235 1.00 80.62 112 LYS A O 1
ATOM 765 N N . LEU A 1 113 ? -34.924 1.082 45.408 1.00 85.62 113 LEU A N 1
ATOM 766 C CA . LEU A 1 113 ? -33.861 1.819 46.082 1.00 85.62 113 LEU A CA 1
ATOM 767 C C . LEU A 1 113 ? -33.947 3.284 45.651 1.00 85.62 113 LEU A C 1
ATOM 769 O O . LEU A 1 113 ? -33.874 3.579 44.460 1.00 85.62 113 LEU A O 1
ATOM 773 N N . ASP A 1 114 ? -34.150 4.184 46.609 1.00 81.94 114 ASP A N 1
ATOM 774 C CA . ASP A 1 114 ? -34.356 5.611 46.366 1.00 81.94 114 ASP A CA 1
ATOM 775 C C . ASP A 1 114 ? -33.512 6.412 47.358 1.00 81.94 114 ASP A C 1
ATOM 777 O O . ASP A 1 114 ? -33.620 6.209 48.566 1.00 81.94 114 ASP A O 1
ATOM 781 N N . ASN A 1 115 ? -32.653 7.292 46.843 1.00 81.25 115 ASN A N 1
ATOM 782 C CA . ASN A 1 115 ? -31.828 8.185 47.658 1.00 81.25 115 ASN A CA 1
ATOM 783 C C . ASN A 1 115 ? -32.313 9.647 47.587 1.00 81.25 115 ASN A C 1
ATOM 785 O O . ASN A 1 115 ? -31.621 10.549 48.056 1.00 81.25 115 ASN A O 1
ATOM 789 N N . GLY A 1 116 ? -33.500 9.905 47.025 1.00 85.12 116 GLY A N 1
ATOM 790 C CA . GLY A 1 116 ? -34.111 11.232 46.970 1.00 85.12 116 GLY A CA 1
ATOM 791 C C . GLY A 1 116 ? -33.197 12.285 46.332 1.00 85.12 116 GLY A C 1
ATOM 792 O O . GLY A 1 116 ? -32.676 12.090 45.239 1.00 85.12 116 GLY A O 1
ATOM 793 N N . SER A 1 117 ? -32.995 13.407 47.027 1.00 88.12 117 SER A N 1
ATOM 794 C CA . SER A 1 117 ? -32.128 14.519 46.605 1.00 88.12 117 SER A CA 1
ATOM 795 C C . SER A 1 117 ? -30.666 14.396 47.064 1.00 88.12 117 SER A C 1
ATOM 797 O O . SER A 1 117 ? -29.917 15.368 46.977 1.00 88.12 117 SER A O 1
ATOM 799 N N . ASN A 1 118 ? -30.252 13.251 47.610 1.00 84.56 118 ASN A N 1
ATOM 800 C CA . ASN A 1 118 ? -28.886 13.055 48.099 1.00 84.56 118 ASN A CA 1
ATOM 801 C C . ASN A 1 118 ? -27.920 12.698 46.952 1.00 84.56 118 ASN A C 1
ATOM 803 O O . ASN A 1 118 ? -28.312 12.114 45.946 1.00 84.56 118 ASN A O 1
ATOM 807 N N . THR A 1 119 ? -26.628 13.004 47.120 1.00 85.38 119 THR A N 1
ATOM 808 C CA . THR A 1 119 ? -25.584 12.830 46.084 1.00 85.38 119 THR A CA 1
ATOM 809 C C . THR A 1 119 ? -24.751 11.551 46.221 1.00 85.38 119 THR A C 1
ATOM 811 O O . THR A 1 119 ? -23.896 11.277 45.383 1.00 85.38 119 THR A O 1
ATOM 814 N N . SER A 1 120 ? -24.964 10.769 47.283 1.00 85.81 120 SER A N 1
ATOM 815 C CA . SER A 1 120 ? -24.232 9.517 47.526 1.00 85.81 120 SER A CA 1
ATOM 816 C C . SER A 1 120 ? -24.811 8.331 46.741 1.00 85.81 120 SER A C 1
ATOM 818 O O . SER A 1 120 ? -25.921 8.396 46.209 1.00 85.81 120 SER A O 1
ATOM 820 N N . SER A 1 121 ? -24.066 7.223 46.679 1.00 83.44 121 SER A N 1
ATOM 821 C CA . SER A 1 121 ? -24.496 5.995 46.002 1.00 83.44 121 SER A CA 1
ATOM 822 C C . SER A 1 121 ? -25.759 5.398 46.631 1.00 83.44 121 SER A C 1
ATOM 824 O O . SER A 1 121 ? -25.832 5.213 47.841 1.00 83.44 121 SER A O 1
ATOM 826 N N . ILE A 1 122 ? -26.727 5.034 45.785 1.00 84.94 122 ILE A N 1
ATOM 827 C CA . ILE A 1 122 ? -27.958 4.326 46.180 1.00 84.94 122 ILE A CA 1
ATOM 828 C C . ILE A 1 122 ? -27.660 2.872 46.598 1.00 84.94 122 ILE A C 1
ATOM 830 O O . ILE A 1 122 ? -28.327 2.313 47.465 1.00 84.94 122 ILE A O 1
ATOM 834 N N . LEU A 1 123 ? -26.644 2.260 45.983 1.00 87.31 123 LEU A N 1
ATOM 835 C CA . LEU A 1 123 ? -26.164 0.914 46.276 1.00 87.31 123 LEU A CA 1
ATOM 836 C C . LEU A 1 123 ? -24.642 0.957 46.420 1.00 87.31 123 LEU A C 1
ATOM 838 O O . LEU A 1 123 ? -23.944 1.390 45.504 1.00 87.31 123 LEU A O 1
ATOM 842 N N . PHE A 1 124 ? -24.138 0.504 47.566 1.00 82.38 124 PHE A N 1
ATOM 843 C CA . PHE A 1 124 ? -22.710 0.456 47.860 1.00 82.38 124 PHE A CA 1
ATOM 844 C C . PHE A 1 124 ? -22.284 -0.987 48.139 1.00 82.38 124 PHE A C 1
ATOM 846 O O . PHE A 1 124 ? -22.589 -1.548 49.190 1.00 82.38 124 PHE A O 1
ATOM 853 N N . LEU A 1 125 ? -21.595 -1.597 47.175 1.00 82.44 125 LEU A N 1
ATOM 854 C CA . LEU A 1 125 ? -21.093 -2.968 47.258 1.00 82.44 125 LEU A CA 1
ATOM 855 C C . LEU A 1 125 ? -19.609 -2.915 47.628 1.00 82.44 125 LEU A C 1
ATOM 857 O O . LEU A 1 125 ? -18.775 -2.538 46.807 1.00 82.44 125 LEU A O 1
ATOM 861 N N . LYS A 1 126 ? -19.276 -3.254 48.878 1.00 77.25 126 LYS A N 1
ATOM 862 C CA . LYS A 1 126 ? -17.898 -3.244 49.388 1.00 77.25 126 LYS A CA 1
ATOM 863 C C . LYS A 1 126 ? -17.458 -4.662 49.745 1.00 77.25 126 LYS A C 1
ATOM 865 O O . LYS A 1 126 ? -18.067 -5.296 50.599 1.00 77.25 126 LYS A O 1
ATOM 870 N N . GLY A 1 127 ? -16.377 -5.120 49.119 1.00 80.12 127 GLY A N 1
ATOM 871 C CA . GLY A 1 127 ? -15.787 -6.444 49.335 1.00 80.12 127 GLY A CA 1
ATOM 872 C C . GLY A 1 127 ? -15.339 -7.081 48.020 1.00 80.12 127 GLY A C 1
ATOM 873 O O . GLY A 1 127 ? -15.861 -6.736 46.961 1.00 80.12 127 GLY A O 1
ATOM 874 N N . GLY A 1 128 ? -14.360 -7.985 48.084 1.00 88.31 128 GLY A N 1
ATOM 875 C CA . GLY A 1 128 ? -13.957 -8.799 46.937 1.00 88.31 128 GLY A CA 1
ATOM 876 C C . GLY A 1 128 ? -14.932 -9.957 46.753 1.00 88.31 128 GLY A C 1
ATOM 877 O O . GLY A 1 128 ? -15.012 -10.835 47.610 1.00 88.31 128 GLY A O 1
ATOM 878 N N . SER A 1 129 ? -15.694 -9.943 45.662 1.00 92.25 129 SER A N 1
ATOM 879 C CA . SER A 1 129 ? -16.549 -11.050 45.247 1.00 92.25 129 SER A CA 1
ATOM 880 C C . SER A 1 129 ? -16.538 -11.168 43.729 1.00 92.25 129 SER A C 1
ATOM 882 O O . SER A 1 129 ? -16.680 -10.177 43.014 1.00 92.25 129 SER A O 1
ATOM 884 N N . THR A 1 130 ? -16.458 -12.399 43.230 1.00 93.88 130 THR A N 1
ATOM 885 C CA . THR A 1 130 ? -16.597 -12.694 41.795 1.00 93.88 130 THR A CA 1
ATOM 886 C C . THR A 1 130 ? -18.036 -12.546 41.292 1.00 93.88 130 THR A C 1
ATOM 888 O O . THR A 1 130 ? -18.286 -12.627 40.092 1.00 93.88 130 THR A O 1
ATOM 891 N N . THR A 1 131 ? -18.985 -12.325 42.207 1.00 93.25 131 THR A N 1
ATOM 892 C CA . THR A 1 131 ? -20.425 -12.151 41.961 1.00 93.25 131 THR A CA 1
ATOM 893 C C . THR A 1 131 ? -21.002 -11.030 42.833 1.00 93.25 131 THR A C 1
ATOM 895 O O . THR A 1 131 ? -22.097 -11.139 43.376 1.00 93.25 131 THR A O 1
ATOM 898 N N . ALA A 1 132 ? -20.252 -9.937 43.009 1.00 91.88 132 ALA A N 1
ATOM 899 C CA . ALA A 1 132 ? -20.627 -8.825 43.888 1.00 91.88 132 ALA A CA 1
ATOM 900 C C . ALA A 1 132 ? -22.009 -8.232 43.564 1.00 91.88 132 ALA A C 1
ATOM 902 O O . ALA A 1 132 ? -22.740 -7.830 44.467 1.00 91.88 132 ALA A O 1
ATOM 903 N N . LEU A 1 133 ? -22.370 -8.218 42.280 1.00 93.12 133 LEU A N 1
ATOM 904 C CA . LEU A 1 133 ? -23.737 -8.044 41.803 1.00 93.12 133 LEU A CA 1
ATOM 905 C C . LEU A 1 133 ? -24.017 -9.115 40.754 1.00 93.12 133 LEU A C 1
ATOM 907 O O . LEU A 1 133 ? -23.224 -9.282 39.829 1.00 93.12 133 LEU A O 1
ATOM 911 N N . GLN A 1 134 ? -25.146 -9.805 40.876 1.00 93.88 134 GLN A N 1
ATOM 912 C CA . GLN A 1 134 ? -25.551 -10.864 39.961 1.00 93.88 134 GLN A CA 1
ATOM 913 C C . GLN A 1 134 ? -27.016 -10.671 39.575 1.00 93.88 134 GLN A C 1
ATOM 915 O O . GLN A 1 134 ? -27.895 -10.618 40.433 1.00 93.88 134 GLN A O 1
ATOM 920 N N . LEU A 1 135 ? -27.268 -10.572 38.273 1.00 94.88 135 LEU A N 1
ATOM 921 C CA . LEU A 1 135 ? -28.605 -10.606 37.696 1.00 94.88 135 LEU A CA 1
ATOM 922 C C . LEU A 1 135 ? -28.773 -11.943 36.979 1.00 94.88 135 LEU A C 1
ATOM 924 O O . LEU A 1 135 ? -27.966 -12.275 36.109 1.00 94.88 135 LEU A O 1
ATOM 928 N N . GLN A 1 136 ? -29.812 -12.694 37.340 1.00 95.25 136 GLN A N 1
ATOM 929 C CA . GLN A 1 136 ? -30.157 -13.969 36.713 1.00 95.25 136 GLN A CA 1
ATOM 930 C C . GLN A 1 136 ? -31.509 -13.880 36.009 1.00 95.25 136 GLN A C 1
ATOM 932 O O . GLN A 1 136 ? -32.369 -13.084 36.387 1.00 95.25 136 GLN A O 1
ATOM 937 N N . ASN A 1 137 ? -31.704 -14.710 34.988 1.00 94.44 137 ASN A N 1
ATOM 938 C CA . ASN A 1 137 ? -33.009 -14.904 34.367 1.00 94.44 137 ASN A CA 1
ATOM 939 C C . ASN A 1 137 ? -33.848 -15.958 35.117 1.00 94.44 137 ASN A C 1
ATOM 941 O O . ASN A 1 137 ? -33.407 -16.544 36.105 1.00 94.44 137 ASN A O 1
ATOM 945 N N . ALA A 1 138 ? -35.065 -16.221 34.629 1.00 92.56 138 ALA A N 1
ATOM 946 C CA . ALA A 1 138 ? -35.991 -17.185 35.236 1.00 92.56 138 ALA A CA 1
ATOM 947 C C . ALA A 1 138 ? -35.460 -18.633 35.272 1.00 92.56 138 ALA A C 1
ATOM 949 O O . ALA A 1 138 ? -35.935 -19.435 36.069 1.00 92.56 138 ALA A O 1
ATOM 950 N N . SER A 1 139 ? -34.469 -18.953 34.437 1.00 95.62 139 SER A N 1
ATOM 951 C CA . SER A 1 139 ? -33.794 -20.255 34.402 1.00 95.62 139 SER A CA 1
ATOM 952 C C . SER A 1 139 ? -32.542 -20.300 35.287 1.00 95.62 139 SER A C 1
ATOM 954 O O . SER A 1 139 ? -31.748 -21.229 35.168 1.00 95.62 139 SER A O 1
ATOM 956 N N . SER A 1 140 ? -32.335 -19.290 36.139 1.00 94.00 140 SER A N 1
ATOM 957 C CA . SER A 1 140 ? -31.158 -19.133 37.006 1.00 94.00 140 SER A CA 1
ATOM 958 C C . SER A 1 140 ? -29.826 -19.008 36.258 1.00 94.00 140 SER A C 1
ATOM 960 O O . SER A 1 140 ? -28.760 -19.178 36.850 1.00 94.00 140 SER A O 1
ATOM 962 N N . PHE A 1 141 ? -29.855 -18.672 34.965 1.00 96.69 141 PHE A N 1
ATOM 963 C CA . PHE A 1 141 ? -28.644 -18.338 34.222 1.00 96.69 141 PHE A CA 1
ATOM 964 C C . PHE A 1 141 ? -28.286 -16.878 34.440 1.00 96.69 141 PHE A C 1
ATOM 966 O O . PHE A 1 141 ? -29.160 -16.010 34.506 1.00 96.69 141 PHE A O 1
ATOM 973 N N . ASN A 1 142 ? -26.989 -16.606 34.517 1.00 96.88 142 ASN A N 1
ATOM 974 C CA . ASN A 1 142 ? -26.490 -15.245 34.606 1.00 96.88 142 ASN A CA 1
ATOM 975 C C . ASN A 1 142 ? -26.874 -14.441 33.364 1.00 96.88 142 ASN A C 1
ATOM 977 O O . ASN A 1 142 ? -26.863 -14.953 32.249 1.00 96.88 142 ASN A O 1
ATOM 981 N N . VAL A 1 143 ? -27.183 -13.166 33.575 1.00 97.00 143 VAL A N 1
ATOM 982 C CA . VAL A 1 143 ? -27.391 -12.154 32.530 1.00 97.00 143 VAL A CA 1
ATOM 983 C C . VAL A 1 143 ? -26.327 -11.070 32.658 1.00 97.00 143 VAL A C 1
ATOM 985 O O . VAL A 1 143 ? -25.733 -10.651 31.670 1.00 97.00 143 VAL A O 1
ATOM 988 N N . MET A 1 144 ? -26.033 -10.645 33.887 1.00 97.81 144 MET A N 1
ATOM 989 C CA . MET A 1 144 ? -25.000 -9.657 34.182 1.00 97.81 144 MET A CA 1
ATOM 990 C C . MET A 1 144 ? -24.337 -10.003 35.509 1.00 97.81 144 MET A C 1
ATOM 992 O O . MET A 1 144 ? -25.025 -10.311 36.484 1.00 97.81 144 MET A O 1
ATOM 996 N N . VAL A 1 145 ? -23.011 -9.933 35.550 1.00 97.12 145 VAL A N 1
ATOM 997 C CA . VAL A 1 145 ? -22.229 -10.126 36.770 1.00 97.12 145 VAL A CA 1
ATOM 998 C C . VAL A 1 145 ? -21.186 -9.024 36.882 1.00 97.12 145 VAL A C 1
ATOM 1000 O O . VAL A 1 145 ? -20.420 -8.798 35.947 1.00 97.12 145 VAL A O 1
ATOM 1003 N N . LEU A 1 146 ? -21.143 -8.368 38.040 1.00 96.38 146 LEU A N 1
ATOM 1004 C CA . LEU A 1 146 ? -20.028 -7.519 38.440 1.00 96.38 146 LEU A CA 1
ATOM 1005 C C . LEU A 1 146 ? -19.092 -8.329 39.340 1.00 96.38 146 LEU A C 1
ATOM 1007 O O . LEU A 1 146 ? -19.464 -8.720 40.447 1.00 96.38 146 LEU A O 1
ATOM 1011 N N . ASP A 1 147 ? -17.879 -8.561 38.857 1.00 95.81 147 ASP A N 1
ATOM 1012 C CA . ASP A 1 147 ? -16.793 -9.202 39.588 1.00 95.81 147 ASP A CA 1
ATOM 1013 C C . ASP A 1 147 ? -15.925 -8.101 40.206 1.00 95.81 147 ASP A C 1
ATOM 1015 O O . ASP A 1 147 ? -15.093 -7.493 39.533 1.00 95.81 147 ASP A O 1
ATOM 1019 N N . SER A 1 148 ? -16.153 -7.798 41.484 1.00 94.12 148 SER A N 1
ATOM 1020 C CA . SER A 1 148 ? -15.411 -6.753 42.196 1.00 94.12 148 SER A CA 1
ATOM 1021 C C . SER A 1 148 ? -14.015 -7.201 42.625 1.00 94.12 148 SER A C 1
ATOM 1023 O O . SER A 1 148 ? -13.198 -6.349 42.963 1.00 94.12 148 SER A O 1
ATOM 1025 N N . THR A 1 149 ? -13.732 -8.509 42.617 1.00 95.00 149 THR A N 1
ATOM 1026 C CA . THR A 1 149 ? -12.386 -9.032 42.887 1.00 95.00 149 THR A CA 1
ATOM 1027 C C . THR A 1 149 ? -11.444 -8.681 41.743 1.00 95.00 149 THR A C 1
ATOM 1029 O O . THR A 1 149 ? -10.329 -8.234 41.991 1.00 95.00 149 THR A O 1
ATOM 1032 N N . ASN A 1 150 ? -11.908 -8.854 40.503 1.00 94.56 150 ASN A N 1
ATOM 1033 C CA . ASN A 1 150 ? -11.103 -8.610 39.307 1.00 94.56 150 ASN A CA 1
ATOM 1034 C C . ASN A 1 150 ? -11.395 -7.254 38.644 1.00 94.56 150 ASN A C 1
ATOM 1036 O O . ASN A 1 150 ? -10.639 -6.834 37.780 1.00 94.56 150 ASN A O 1
ATOM 1040 N N . ALA A 1 151 ? -12.458 -6.556 39.060 1.00 95.56 151 ALA A N 1
ATOM 1041 C CA . ALA A 1 151 ? -12.989 -5.338 38.434 1.00 95.56 151 ALA A CA 1
ATOM 1042 C C . ALA A 1 151 ? -13.515 -5.558 37.000 1.00 95.56 151 ALA A C 1
ATOM 1044 O O . ALA A 1 151 ? -13.293 -4.746 36.103 1.00 95.56 151 ALA A O 1
ATOM 1045 N N . HIS A 1 152 ? -14.229 -6.667 36.795 1.00 97.06 152 HIS A N 1
ATOM 1046 C CA . HIS A 1 152 ? -14.791 -7.056 35.501 1.00 97.06 152 HIS A CA 1
ATOM 1047 C C . HIS A 1 152 ? -16.312 -6.900 35.481 1.00 97.06 152 HIS A C 1
ATOM 1049 O O . HIS A 1 152 ? -17.004 -7.274 36.433 1.00 97.06 152 HIS A O 1
ATOM 1055 N N . LEU A 1 153 ? -16.844 -6.413 34.361 1.00 97.56 153 LEU A N 1
ATOM 1056 C CA . LEU A 1 153 ? -18.262 -6.490 34.035 1.00 97.56 153 LEU A CA 1
ATOM 1057 C C . LEU A 1 153 ? -18.482 -7.575 32.979 1.00 97.56 153 LEU A C 1
ATOM 1059 O O . LEU A 1 153 ? -18.056 -7.434 31.837 1.00 97.56 153 LEU A O 1
ATOM 1063 N N . LYS A 1 154 ? -19.219 -8.622 33.350 1.00 97.75 154 LYS A N 1
ATOM 1064 C CA . LYS A 1 154 ? -19.571 -9.731 32.462 1.00 97.75 154 LYS A CA 1
ATOM 1065 C C . LYS A 1 154 ? -21.040 -9.644 32.073 1.00 97.75 154 LYS A C 1
ATOM 1067 O O . LYS A 1 154 ? -21.906 -9.586 32.946 1.00 97.75 154 LYS A O 1
ATOM 1072 N N . ILE A 1 155 ? -21.324 -9.664 30.775 1.00 97.19 155 ILE A N 1
ATOM 1073 C CA . ILE A 1 155 ? -22.683 -9.698 30.219 1.00 97.19 155 ILE A CA 1
ATOM 1074 C C . ILE A 1 155 ? -22.857 -11.032 29.506 1.00 97.19 155 ILE A C 1
ATOM 1076 O O . ILE A 1 155 ? -22.182 -11.297 28.515 1.00 97.19 155 ILE A O 1
ATOM 1080 N N . TYR A 1 156 ? -23.740 -11.869 30.031 1.00 97.25 156 TYR A N 1
ATOM 1081 C CA . TYR A 1 156 ? -23.946 -13.241 29.586 1.00 97.25 156 TYR A CA 1
ATOM 1082 C C . TYR A 1 156 ? -25.030 -13.330 28.509 1.00 97.25 156 TYR A C 1
ATOM 1084 O O . TYR A 1 156 ? -25.935 -12.500 28.438 1.00 97.25 156 TYR A O 1
ATOM 1092 N N . ASP A 1 157 ? -24.968 -14.392 27.710 1.00 95.38 157 ASP A N 1
ATOM 1093 C CA . ASP A 1 157 ? -25.988 -14.767 26.725 1.00 95.38 157 ASP A CA 1
ATOM 1094 C C . ASP A 1 157 ? -27.343 -15.164 27.348 1.00 95.38 157 ASP A C 1
ATOM 1096 O O . ASP A 1 157 ? -28.339 -15.286 26.633 1.00 95.38 157 ASP A O 1
ATOM 1100 N N . GLY A 1 158 ? -27.399 -15.358 28.672 1.00 93.69 158 GLY A N 1
ATOM 1101 C CA . GLY A 1 158 ? -28.594 -15.804 29.384 1.00 93.69 158 GLY A CA 1
ATOM 1102 C C . GLY A 1 158 ? -28.981 -17.254 29.081 1.00 93.69 158 GLY A C 1
ATOM 1103 O O . GLY A 1 158 ? -30.127 -17.636 29.316 1.00 93.69 158 GLY A O 1
ATOM 1104 N N . ALA A 1 159 ? -28.066 -18.066 28.551 1.00 94.31 159 ALA A N 1
ATOM 1105 C CA . ALA A 1 159 ? -28.307 -19.455 28.184 1.00 94.31 159 ALA A CA 1
ATOM 1106 C C . ALA A 1 159 ? -27.458 -20.422 29.026 1.00 94.31 159 ALA A C 1
ATOM 1108 O O . ALA A 1 159 ? -26.584 -20.026 29.796 1.00 94.31 159 ALA A O 1
ATOM 1109 N N . ALA A 1 160 ? -27.705 -21.724 28.862 1.00 92.12 160 ALA A N 1
ATOM 1110 C CA . ALA A 1 160 ? -26.976 -22.772 29.579 1.00 92.12 160 ALA A CA 1
ATOM 1111 C C . ALA A 1 160 ? -25.463 -22.773 29.281 1.00 92.12 160 ALA A C 1
ATOM 1113 O O . ALA A 1 160 ? -24.671 -23.221 30.106 1.00 92.12 160 ALA A O 1
ATOM 1114 N N . THR A 1 161 ? -25.063 -22.257 28.116 1.00 91.94 161 THR A N 1
ATOM 1115 C CA . THR A 1 161 ? -23.666 -22.064 27.702 1.00 91.94 161 THR A CA 1
ATOM 1116 C C . THR A 1 161 ? -22.918 -21.079 28.590 1.00 91.94 161 THR A C 1
ATOM 1118 O O . THR A 1 161 ? -21.704 -21.213 28.731 1.00 91.94 161 THR A O 1
ATOM 1121 N N . GLN A 1 162 ? -23.625 -20.106 29.178 1.00 93.25 162 GLN A N 1
ATOM 1122 C CA . GLN A 1 162 ? -23.061 -19.016 29.972 1.00 93.25 162 GLN A CA 1
ATOM 1123 C C . GLN A 1 162 ? -21.855 -18.347 29.291 1.00 93.25 162 GLN A C 1
ATOM 1125 O O . GLN A 1 162 ? -20.875 -17.980 29.946 1.00 93.25 162 GLN A O 1
ATOM 1130 N N . ALA A 1 163 ? -21.924 -18.187 27.966 1.00 96.06 163 ALA A N 1
ATOM 1131 C CA . ALA A 1 163 ? -20.951 -17.383 27.247 1.00 96.06 163 ALA A CA 1
ATOM 1132 C C . ALA A 1 163 ? -21.190 -15.909 27.591 1.00 96.06 163 ALA A C 1
ATOM 1134 O O . ALA A 1 163 ? -22.331 -15.493 27.795 1.00 96.06 163 ALA A O 1
ATOM 1135 N N . TYR A 1 164 ? -20.126 -15.115 27.673 1.00 96.56 164 TYR A N 1
ATOM 1136 C CA . TYR A 1 164 ? -20.228 -13.718 28.075 1.00 96.56 164 TYR A CA 1
ATOM 1137 C C . TYR A 1 164 ? -19.271 -12.825 27.302 1.00 96.56 164 TYR A C 1
ATOM 1139 O O . TYR A 1 164 ? -18.219 -13.264 26.839 1.00 96.56 164 TYR A O 1
ATOM 1147 N N . VAL A 1 165 ? -19.640 -11.551 27.207 1.00 97.56 165 VAL A N 1
ATOM 1148 C CA . VAL A 1 165 ? -18.704 -10.467 26.921 1.00 97.56 165 VAL A CA 1
ATOM 1149 C C . VAL A 1 165 ? -18.152 -9.967 28.247 1.00 97.56 165 VAL A C 1
ATOM 1151 O O . VAL A 1 165 ? -18.916 -9.697 29.173 1.00 97.56 165 VAL A O 1
ATOM 1154 N N . ASP A 1 166 ? -16.835 -9.869 28.332 1.00 97.50 166 ASP A N 1
ATOM 1155 C CA . ASP A 1 166 ? -16.096 -9.322 29.458 1.00 97.50 166 ASP A CA 1
ATOM 1156 C C . ASP A 1 166 ? -15.598 -7.918 29.121 1.00 97.50 166 ASP A C 1
ATOM 1158 O O . ASP A 1 166 ? -15.022 -7.693 28.050 1.00 97.50 166 ASP A O 1
ATOM 1162 N N . ILE A 1 167 ? -15.832 -6.984 30.036 1.00 97.88 167 ILE A N 1
ATOM 1163 C CA . ILE A 1 167 ? -15.455 -5.579 29.919 1.00 97.88 167 ILE A CA 1
ATOM 1164 C C . ILE A 1 167 ? -14.669 -5.203 31.167 1.00 97.88 167 ILE A C 1
ATOM 1166 O O . ILE A 1 167 ? -15.217 -5.211 32.273 1.00 97.88 167 ILE A O 1
ATOM 1170 N N . TYR A 1 168 ? -13.398 -4.851 30.998 1.00 97.75 168 TYR A N 1
ATOM 1171 C CA . TYR A 1 168 ? -12.544 -4.462 32.116 1.00 97.75 168 TYR A CA 1
ATOM 1172 C C . TYR A 1 168 ? -11.413 -3.529 31.685 1.00 97.75 168 TYR A C 1
ATOM 1174 O O . TYR A 1 168 ? -11.160 -3.324 30.497 1.00 97.75 168 TYR A O 1
ATOM 1182 N N . TYR A 1 169 ? -10.742 -2.942 32.674 1.00 97.62 169 TYR A N 1
ATOM 1183 C CA . TYR A 1 169 ? -9.504 -2.201 32.468 1.00 97.62 169 TYR A CA 1
ATOM 1184 C C . TYR A 1 169 ? -8.341 -3.016 33.027 1.00 97.62 169 TYR A C 1
ATOM 1186 O O . TYR A 1 169 ? -8.235 -3.212 34.237 1.00 97.62 169 TYR A O 1
ATOM 1194 N N . ASP A 1 170 ? -7.472 -3.497 32.146 1.00 96.12 170 ASP A N 1
ATOM 1195 C CA . ASP A 1 170 ? -6.228 -4.153 32.511 1.00 96.12 170 ASP A CA 1
ATOM 1196 C C . ASP A 1 170 ? -5.233 -3.095 32.993 1.00 96.12 170 ASP A C 1
ATOM 1198 O O . ASP A 1 170 ? -4.561 -2.428 32.203 1.00 96.12 170 ASP A O 1
ATOM 1202 N N . SER A 1 171 ? -5.136 -2.929 34.310 1.00 94.44 171 SER A N 1
ATOM 1203 C CA . SER A 1 171 ? -4.207 -1.978 34.915 1.00 94.44 171 SER A CA 1
ATOM 1204 C C . SER A 1 171 ? -2.738 -2.358 34.729 1.00 94.44 171 SER A C 1
ATOM 1206 O O . SER A 1 171 ? -1.889 -1.475 34.809 1.00 94.44 171 SER A O 1
ATOM 1208 N N . ALA A 1 172 ? -2.418 -3.636 34.489 1.00 94.81 172 ALA A N 1
ATOM 1209 C CA . ALA A 1 172 ? -1.039 -4.071 34.281 1.00 94.81 172 ALA A CA 1
ATOM 1210 C C . ALA A 1 172 ? -0.521 -3.615 32.911 1.00 94.81 172 ALA A C 1
ATOM 1212 O O . ALA A 1 172 ? 0.618 -3.166 32.801 1.00 94.81 172 ALA A O 1
ATOM 1213 N N . ASN A 1 173 ? -1.381 -3.668 31.891 1.00 92.81 173 ASN A N 1
ATOM 1214 C CA . ASN A 1 173 ? -1.044 -3.261 30.525 1.00 92.81 173 ASN A CA 1
ATOM 1215 C C . ASN A 1 173 ? -1.569 -1.865 30.146 1.00 92.81 173 ASN A C 1
ATOM 1217 O O . ASN A 1 173 ? -1.254 -1.365 29.069 1.00 92.81 173 ASN A O 1
ATOM 1221 N N . SER A 1 174 ? -2.342 -1.216 31.026 1.00 92.88 174 SER A N 1
ATOM 1222 C CA . SER A 1 174 ? -3.043 0.054 30.770 1.00 92.88 174 SER A CA 1
ATOM 1223 C C . SER A 1 174 ? -3.975 -0.011 29.554 1.00 92.88 174 SER A C 1
ATOM 1225 O O . SER A 1 174 ? -3.951 0.859 28.683 1.00 92.88 174 SER A O 1
ATOM 1227 N N . GLN A 1 175 ? -4.790 -1.067 29.482 1.00 92.62 175 GLN A N 1
ATOM 1228 C CA . GLN A 1 175 ? -5.660 -1.349 28.337 1.00 92.62 175 GLN A CA 1
ATOM 1229 C C . GLN A 1 175 ? -7.118 -1.498 28.763 1.00 92.62 175 GLN A C 1
ATOM 1231 O O . GLN A 1 175 ? -7.428 -2.208 29.713 1.00 92.62 175 GLN A O 1
ATOM 1236 N N . ALA A 1 176 ? -8.037 -0.880 28.021 1.00 93.19 176 ALA A N 1
ATOM 1237 C CA . ALA A 1 176 ? -9.445 -1.252 28.087 1.00 93.19 176 ALA A CA 1
ATOM 1238 C C . ALA A 1 176 ? -9.659 -2.512 27.238 1.00 93.19 176 ALA A C 1
ATOM 1240 O O . ALA A 1 176 ? -9.305 -2.530 26.059 1.00 93.19 176 ALA A O 1
ATOM 1241 N N . VAL A 1 177 ? -10.238 -3.553 27.829 1.00 94.56 177 VAL A N 1
ATOM 1242 C CA . VAL A 1 177 ? -10.423 -4.856 27.188 1.00 94.56 177 VAL A CA 1
ATOM 1243 C C . VAL A 1 177 ? -11.909 -5.131 26.987 1.00 94.56 177 VAL A C 1
ATOM 1245 O O . VAL A 1 177 ? -12.719 -4.957 27.898 1.00 94.56 177 VAL A O 1
ATOM 1248 N N . LEU A 1 178 ? -12.250 -5.572 25.773 1.00 95.56 178 LEU A N 1
ATOM 1249 C CA . LEU A 1 178 ? -13.576 -6.043 25.386 1.00 95.56 178 LEU A CA 1
ATOM 1250 C C . LEU A 1 178 ? -13.421 -7.409 24.708 1.00 95.56 178 LEU A C 1
ATOM 1252 O O . LEU A 1 178 ? -12.991 -7.491 23.557 1.00 95.56 178 LEU A O 1
ATOM 1256 N N . THR A 1 179 ? -13.726 -8.488 25.422 1.00 95.69 179 THR A N 1
ATOM 1257 C CA . THR A 1 179 ? -13.468 -9.855 24.942 1.00 95.69 179 THR A CA 1
ATOM 1258 C C . THR A 1 179 ? -14.677 -10.759 25.133 1.00 95.69 179 THR A C 1
ATOM 1260 O O . THR A 1 179 ? -15.503 -10.508 26.003 1.00 95.69 179 THR A O 1
ATOM 1263 N N . ALA A 1 180 ? -14.805 -11.804 24.320 1.00 96.12 180 ALA A N 1
ATOM 1264 C CA . ALA A 1 180 ? -15.811 -12.842 24.504 1.00 96.12 180 ALA A CA 1
ATOM 1265 C C . ALA A 1 180 ? -15.169 -14.067 25.167 1.00 96.12 180 ALA A C 1
ATOM 1267 O O . ALA A 1 180 ? -14.052 -14.448 24.820 1.00 96.12 180 ALA A O 1
ATOM 1268 N N . SER A 1 181 ? -15.875 -14.715 26.093 1.00 95.81 181 SER A N 1
ATOM 1269 C CA . SER A 1 181 ? -15.386 -15.945 26.733 1.00 95.81 181 SER A CA 1
ATOM 1270 C C . SER A 1 181 ? -15.299 -17.134 25.768 1.0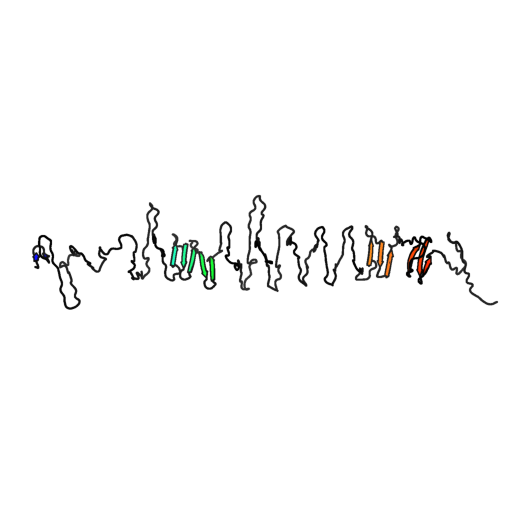0 95.81 181 SER A C 1
ATOM 1272 O O . SER A 1 181 ? -14.556 -18.082 26.015 1.00 95.81 181 SER A O 1
ATOM 1274 N N . ASN A 1 182 ? -16.048 -17.081 24.663 1.00 91.00 182 ASN A N 1
ATOM 1275 C CA . ASN A 1 182 ? -16.012 -18.015 23.542 1.00 91.00 182 ASN A CA 1
ATOM 1276 C C . ASN A 1 182 ? -16.511 -17.302 22.266 1.00 91.00 182 ASN A C 1
ATOM 1278 O O . ASN A 1 182 ? -17.301 -16.361 22.344 1.00 91.00 182 ASN A O 1
ATOM 1282 N N . GLY A 1 183 ? -16.103 -17.775 21.088 1.00 89.81 183 GLY A N 1
ATOM 1283 C CA . GLY A 1 183 ? -16.554 -17.264 19.794 1.00 89.81 183 GLY A CA 1
ATOM 1284 C C . GLY A 1 183 ? -15.853 -15.975 19.360 1.00 89.81 183 GLY A C 1
ATOM 1285 O O . GLY A 1 183 ? -14.684 -15.753 19.663 1.00 89.81 183 GLY A O 1
ATOM 1286 N N . ALA A 1 184 ? -16.561 -15.143 18.591 1.00 88.19 184 ALA A N 1
ATOM 1287 C CA . ALA A 1 184 ? -16.030 -13.900 18.035 1.00 88.19 184 ALA A CA 1
ATOM 1288 C C . ALA A 1 184 ? -16.629 -12.670 18.729 1.00 88.19 184 ALA A C 1
ATOM 1290 O O . ALA A 1 184 ? -17.849 -12.561 18.877 1.00 88.19 184 ALA A O 1
ATOM 1291 N N . THR A 1 185 ? -15.785 -11.695 19.068 1.00 90.38 185 THR A N 1
ATOM 1292 C CA . THR A 1 185 ? -16.234 -10.366 19.499 1.00 90.38 185 THR A CA 1
ATOM 1293 C C . THR A 1 185 ? -16.696 -9.568 18.281 1.00 90.38 185 THR A C 1
ATOM 1295 O O . THR A 1 185 ? -15.900 -9.247 17.400 1.00 90.38 185 THR A O 1
ATOM 1298 N N . ARG A 1 186 ? -17.983 -9.211 18.228 1.00 87.62 186 ARG A N 1
ATOM 1299 C CA . ARG A 1 186 ? -18.534 -8.325 17.193 1.00 87.62 186 ARG A CA 1
ATOM 1300 C C . ARG A 1 186 ? -18.813 -6.945 17.781 1.00 87.62 186 ARG A C 1
ATOM 1302 O O . ARG A 1 186 ? -19.650 -6.812 18.668 1.00 87.62 186 ARG A O 1
ATOM 1309 N N . ILE A 1 187 ? -18.156 -5.918 17.247 1.00 88.88 187 ILE A N 1
ATOM 1310 C CA . ILE A 1 187 ? -18.441 -4.516 17.571 1.00 88.88 187 ILE A CA 1
ATOM 1311 C C . ILE A 1 187 ? -19.370 -3.974 16.481 1.00 88.88 187 ILE A C 1
ATOM 1313 O O . ILE A 1 187 ? -19.012 -4.000 15.311 1.00 88.88 187 ILE A O 1
ATOM 1317 N N . GLY A 1 188 ? -20.564 -3.511 16.859 1.00 84.75 188 GLY A N 1
ATOM 1318 C CA . GLY A 1 188 ? -21.572 -2.977 15.933 1.00 84.75 188 GLY A CA 1
ATOM 1319 C C . GLY A 1 188 ? -22.484 -4.030 15.277 1.00 84.75 188 GLY A C 1
ATOM 1320 O O . GLY A 1 188 ? -22.146 -5.207 15.161 1.00 84.75 188 GLY A O 1
ATOM 1321 N N . SER A 1 189 ? -23.679 -3.596 14.864 1.00 80.62 189 SER A N 1
ATOM 1322 C CA . SER A 1 189 ? -24.678 -4.428 14.161 1.00 80.62 189 SER A CA 1
ATOM 1323 C C . SER A 1 189 ? -25.272 -3.751 12.919 1.00 80.62 189 SER A C 1
ATOM 1325 O O . SER A 1 189 ? -25.620 -4.438 11.963 1.00 80.62 189 SER A O 1
ATOM 1327 N N . ALA A 1 190 ? -25.350 -2.417 12.909 1.00 78.19 190 ALA A N 1
ATOM 1328 C CA . ALA A 1 190 ? -25.728 -1.588 11.769 1.00 78.19 190 ALA A CA 1
ATOM 1329 C C . ALA A 1 190 ? -25.081 -0.196 11.894 1.00 78.19 190 ALA A C 1
ATOM 1331 O O . ALA A 1 190 ? -24.855 0.289 13.003 1.00 78.19 190 ALA A O 1
ATOM 1332 N N . GLY A 1 191 ? -24.815 0.457 10.758 1.00 77.62 191 GLY A N 1
ATOM 1333 C CA . GLY A 1 191 ? -24.205 1.791 10.713 1.00 77.62 191 GLY A CA 1
ATOM 1334 C C . GLY A 1 191 ? -22.673 1.800 10.852 1.00 77.62 191 GLY A C 1
ATOM 1335 O O . GLY A 1 191 ? -22.046 0.746 10.972 1.00 77.62 191 GLY A O 1
ATOM 1336 N N . PRO A 1 192 ? -22.044 2.988 10.774 1.00 77.38 192 PRO A N 1
ATOM 1337 C CA . PRO A 1 192 ? -20.592 3.111 10.825 1.00 77.38 192 PRO A CA 1
ATOM 1338 C C . PRO A 1 192 ? -20.058 2.906 12.247 1.00 77.38 192 PRO A C 1
ATOM 1340 O O . PRO A 1 192 ? -20.510 3.556 13.189 1.00 77.38 192 PRO A O 1
ATOM 1343 N N . ILE A 1 193 ? -19.029 2.070 12.385 1.00 83.44 193 ILE A N 1
ATOM 1344 C CA . ILE A 1 193 ? -18.201 2.007 13.594 1.00 83.44 193 ILE A CA 1
ATOM 1345 C C . ILE A 1 193 ? -17.148 3.106 13.473 1.00 83.44 193 ILE A C 1
ATOM 1347 O O . ILE A 1 193 ? -16.400 3.145 12.497 1.00 83.44 193 ILE A O 1
ATOM 1351 N N . LYS A 1 194 ? -17.099 4.016 14.448 1.00 81.06 194 LYS A N 1
ATOM 1352 C CA . LYS A 1 194 ? -16.101 5.089 14.500 1.00 81.06 194 LYS A CA 1
ATOM 1353 C C . LYS A 1 194 ? -15.141 4.831 15.653 1.00 81.06 194 LYS A C 1
ATOM 1355 O O . LYS A 1 194 ? -15.561 4.829 16.806 1.00 81.06 194 LYS A O 1
ATOM 1360 N N . PHE A 1 195 ? -13.861 4.674 15.339 1.00 83.06 195 PHE A N 1
ATOM 1361 C CA . PHE A 1 195 ? -12.786 4.729 16.324 1.00 83.06 195 PHE A CA 1
ATOM 1362 C C . PHE A 1 195 ? -12.304 6.175 16.391 1.00 83.06 195 PHE A C 1
ATOM 1364 O O . PHE A 1 195 ? -11.623 6.655 15.488 1.00 83.06 195 PHE A O 1
ATOM 1371 N N . LEU A 1 196 ? -12.761 6.903 17.409 1.00 80.88 196 LEU A N 1
ATOM 1372 C CA . LEU A 1 196 ? -12.382 8.295 17.627 1.00 80.88 196 LEU A CA 1
ATOM 1373 C C . LEU A 1 196 ? -11.131 8.346 18.494 1.00 80.88 196 LEU A C 1
ATOM 1375 O O . LEU A 1 196 ? -11.057 7.697 19.534 1.00 80.88 196 LEU A O 1
ATOM 1379 N N . THR A 1 197 ? -10.176 9.161 18.077 1.00 78.62 197 THR A N 1
ATOM 1380 C CA . THR A 1 197 ? -8.904 9.347 18.760 1.00 78.62 197 THR A CA 1
ATOM 1381 C C . THR A 1 197 ? -8.718 10.825 19.097 1.00 78.62 197 THR A C 1
ATOM 1383 O O . THR A 1 197 ? -8.912 11.670 18.226 1.00 78.62 197 THR A O 1
ATOM 1386 N N . SER A 1 198 ? -8.383 11.168 20.342 1.00 68.19 198 SER A N 1
ATOM 1387 C CA . SER A 1 198 ? -8.471 12.547 20.868 1.00 68.19 198 SER A CA 1
ATOM 1388 C C . SER A 1 198 ? -7.154 13.343 20.899 1.00 68.19 198 SER A C 1
ATOM 1390 O O . SER A 1 198 ? -7.148 14.507 21.286 1.00 68.19 198 SER A O 1
ATOM 1392 N N . THR A 1 199 ? -6.034 12.743 20.497 1.00 73.38 199 THR A N 1
ATOM 1393 C CA . THR A 1 199 ? -4.666 13.301 20.548 1.00 73.38 199 THR A CA 1
ATOM 1394 C C . THR A 1 199 ? -3.829 12.902 19.323 1.00 73.38 199 THR A C 1
ATOM 1396 O O . THR A 1 199 ? -4.139 11.933 18.627 1.00 73.38 199 THR A O 1
ATOM 1399 N N . ALA A 1 200 ? -2.737 13.632 19.072 1.00 59.25 200 ALA A N 1
ATOM 1400 C CA . ALA A 1 200 ? -1.858 13.452 17.909 1.00 59.25 200 ALA A CA 1
ATOM 1401 C C . ALA A 1 200 ? -1.018 12.152 17.908 1.00 59.25 200 ALA A C 1
ATOM 1403 O O . ALA A 1 200 ? -0.327 11.881 16.933 1.00 59.25 200 ALA A O 1
ATOM 1404 N N . THR A 1 201 ? -1.059 11.347 18.977 1.00 68.94 201 THR A N 1
ATOM 1405 C CA . THR A 1 201 ? -0.269 10.106 19.131 1.00 68.94 201 THR A CA 1
ATOM 1406 C C . THR A 1 201 ? -1.109 8.834 19.052 1.00 68.94 201 THR A C 1
ATOM 1408 O O . THR A 1 201 ? -0.615 7.751 19.360 1.00 68.94 201 THR A O 1
ATOM 1411 N N . ASN A 1 202 ? -2.394 8.940 18.719 1.00 71.00 202 ASN A N 1
ATOM 1412 C CA . ASN A 1 202 ? -3.255 7.768 18.710 1.00 71.00 202 ASN A CA 1
ATOM 1413 C C . ASN A 1 202 ? -3.029 6.915 17.471 1.00 71.00 202 ASN A C 1
ATOM 1415 O O . ASN A 1 202 ? -2.989 7.409 16.347 1.00 71.00 202 ASN A O 1
ATOM 1419 N N . LEU A 1 203 ? -2.956 5.613 17.708 1.00 75.44 203 LEU A N 1
ATOM 1420 C CA . LEU A 1 203 ? -2.742 4.603 16.696 1.00 75.44 203 LEU A CA 1
ATOM 1421 C C . LEU A 1 203 ? -3.918 3.631 16.727 1.00 75.44 203 LEU A C 1
ATOM 1423 O O . LEU 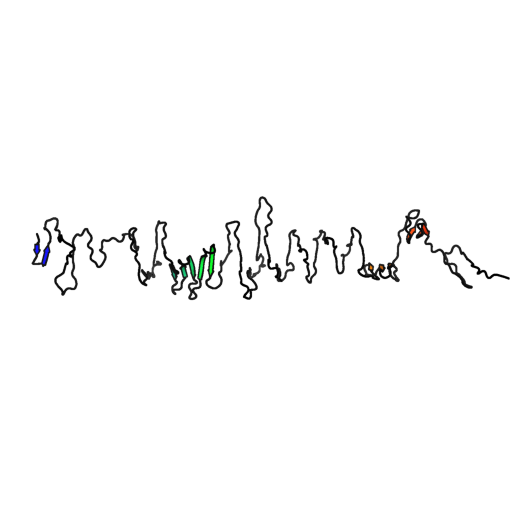A 1 203 ? -4.248 3.084 17.778 1.00 75.44 203 LEU A O 1
ATOM 1427 N N . VAL A 1 204 ? -4.524 3.385 15.569 1.00 82.12 204 VAL A N 1
ATOM 1428 C CA . VAL A 1 204 ? -5.331 2.179 15.366 1.00 82.12 204 VAL A CA 1
ATOM 1429 C C . VAL A 1 204 ? -4.377 1.121 14.830 1.00 82.12 204 VAL A C 1
ATOM 1431 O O . VAL A 1 204 ? -4.034 1.135 13.649 1.00 82.12 204 VAL A O 1
ATOM 1434 N N . SER A 1 205 ? -3.887 0.251 15.711 1.00 79.69 205 SER A N 1
ATOM 1435 C CA . SER A 1 205 ? -3.004 -0.853 15.339 1.00 79.69 205 SER A CA 1
ATOM 1436 C C . SER A 1 205 ? -3.768 -2.167 15.282 1.00 79.69 205 SER A C 1
ATOM 1438 O O . SER A 1 205 ? -4.622 -2.468 16.114 1.00 79.69 205 SER A O 1
ATOM 1440 N N . PHE A 1 206 ? -3.406 -2.977 14.297 1.00 80.75 206 PHE A N 1
ATOM 1441 C CA . PHE A 1 206 ? -3.766 -4.382 14.240 1.00 80.75 206 PHE A CA 1
ATOM 1442 C C . PHE A 1 206 ? -2.463 -5.166 14.396 1.00 80.75 206 PHE A C 1
ATOM 1444 O O . PHE A 1 206 ? -1.563 -5.031 13.569 1.00 80.75 206 PHE A O 1
ATOM 1451 N N . GLN A 1 207 ? -2.332 -5.932 15.479 1.00 78.94 207 GLN A N 1
ATOM 1452 C CA . GLN A 1 207 ? -1.124 -6.695 15.788 1.00 78.94 207 GLN A CA 1
ATOM 1453 C C . GLN A 1 207 ? -1.475 -8.171 15.962 1.00 78.94 207 GLN A C 1
ATOM 1455 O O . GLN A 1 207 ? -2.381 -8.513 16.718 1.00 78.94 207 GLN A O 1
ATOM 1460 N N . HIS A 1 208 ? -0.719 -9.038 15.292 1.00 71.44 208 HIS A N 1
ATOM 1461 C CA . HIS A 1 208 ? -0.712 -10.471 15.550 1.00 71.44 208 HIS A CA 1
ATOM 1462 C C . HIS A 1 208 ? 0.682 -10.874 16.040 1.00 71.44 208 HIS A C 1
ATOM 1464 O O . HIS A 1 208 ? 1.687 -10.578 15.395 1.00 71.44 208 HIS A O 1
ATOM 1470 N N . SER A 1 209 ? 0.754 -11.525 17.199 1.00 65.50 209 SER A N 1
ATOM 1471 C CA . SER A 1 209 ? 1.984 -12.108 17.738 1.00 65.50 209 SER A CA 1
ATOM 1472 C C . SER A 1 209 ? 1.802 -13.620 17.832 1.00 65.50 209 SER A C 1
ATOM 1474 O O . SER A 1 209 ? 1.108 -14.102 18.726 1.00 65.50 209 SER A O 1
ATOM 1476 N N . GLY A 1 210 ? 2.402 -14.364 16.903 1.00 63.84 210 GLY A N 1
ATOM 1477 C CA . GLY A 1 210 ? 2.381 -15.828 16.883 1.00 63.84 210 GLY A CA 1
ATOM 1478 C C . GLY A 1 210 ? 3.778 -16.409 17.089 1.00 63.84 210 GLY A C 1
ATOM 1479 O O . GLY A 1 210 ? 4.747 -15.914 16.514 1.00 63.84 210 GLY A O 1
ATOM 1480 N N . THR A 1 211 ? 3.899 -17.458 17.905 1.00 56.28 211 THR A N 1
ATOM 1481 C CA . THR A 1 211 ? 5.140 -18.236 18.054 1.00 56.28 211 THR A CA 1
ATOM 1482 C C . THR A 1 211 ? 5.213 -19.287 16.928 1.00 56.28 211 THR A C 1
ATOM 1484 O O . THR A 1 211 ? 4.177 -19.879 16.630 1.00 56.28 211 THR A O 1
ATOM 1487 N N . PRO A 1 212 ? 6.375 -19.570 16.302 1.00 54.91 212 PRO A N 1
ATOM 1488 C CA . PRO A 1 212 ? 6.459 -20.290 15.014 1.00 54.91 212 PRO A CA 1
ATOM 1489 C C . PRO A 1 212 ? 6.096 -21.790 14.998 1.00 54.91 212 PRO A C 1
ATOM 1491 O O . PRO A 1 212 ? 6.549 -22.511 14.114 1.00 54.91 212 PRO A O 1
ATOM 1494 N N . SER A 1 213 ? 5.333 -22.310 15.959 1.00 55.91 213 SER A N 1
ATOM 1495 C CA . SER A 1 213 ? 5.083 -23.752 16.098 1.00 55.91 213 SER A CA 1
ATOM 1496 C C . SER A 1 213 ? 3.792 -24.262 15.440 1.00 55.91 213 SER A C 1
ATOM 1498 O O . SER A 1 213 ? 3.523 -25.459 15.513 1.00 55.91 213 SER A O 1
ATOM 1500 N N . GLY A 1 214 ? 3.002 -23.406 14.779 1.00 57.44 214 GLY A N 1
ATOM 1501 C CA . GLY A 1 214 ? 1.740 -23.789 14.132 1.00 57.44 214 GLY A CA 1
ATOM 1502 C C . GLY A 1 214 ? 1.625 -23.316 12.683 1.00 57.44 214 GLY A C 1
ATOM 1503 O O . GLY A 1 214 ? 2.196 -22.295 12.306 1.00 57.44 214 GLY A O 1
ATOM 1504 N N . SER A 1 215 ? 0.874 -24.060 11.863 1.00 52.09 215 SER A N 1
ATOM 1505 C CA . SER A 1 215 ? 0.479 -23.630 10.518 1.00 52.09 215 SER A CA 1
ATOM 1506 C C . SER A 1 215 ? -0.258 -22.294 10.603 1.00 52.09 215 SER A C 1
ATOM 1508 O O . SER A 1 215 ? -1.357 -22.221 11.150 1.00 52.09 215 SER A O 1
ATOM 1510 N N . TYR A 1 216 ? 0.355 -21.239 10.075 1.00 60.34 216 TYR A N 1
ATOM 1511 C CA . TYR A 1 216 ? -0.267 -19.927 9.988 1.00 60.34 216 TYR A CA 1
ATOM 1512 C C . TYR A 1 216 ? -1.487 -19.994 9.065 1.00 60.34 216 TYR A C 1
ATOM 1514 O O . TYR A 1 216 ? -1.463 -20.639 8.013 1.00 60.34 216 TYR A O 1
ATOM 1522 N N . SER A 1 217 ? -2.564 -19.319 9.467 1.00 57.12 217 SER A N 1
ATOM 1523 C CA . SER A 1 217 ? -3.652 -18.997 8.549 1.00 57.12 217 SER A CA 1
ATOM 1524 C C . SER A 1 217 ? -3.093 -18.111 7.429 1.00 57.12 217 SER A C 1
ATOM 1526 O O . SER A 1 217 ? -2.181 -17.321 7.655 1.00 57.12 217 SER A O 1
ATOM 1528 N N . LEU A 1 218 ? -3.634 -18.233 6.214 1.00 59.88 218 LEU A N 1
ATOM 1529 C CA . LEU A 1 218 ? -3.177 -17.448 5.061 1.00 59.88 218 LEU A CA 1
ATOM 1530 C C . LEU A 1 218 ? -3.330 -15.925 5.266 1.00 59.88 218 LEU A C 1
ATOM 1532 O O . LEU A 1 218 ? -2.683 -15.174 4.543 1.00 59.88 218 LEU A O 1
ATOM 1536 N N . ASN A 1 219 ? -4.156 -15.473 6.228 1.00 65.19 219 ASN A N 1
ATOM 1537 C CA . ASN A 1 219 ? -4.429 -14.055 6.479 1.00 65.19 219 ASN A CA 1
ATOM 1538 C C . ASN A 1 219 ? -4.486 -13.720 7.986 1.00 65.19 219 ASN A C 1
ATOM 1540 O O . ASN A 1 219 ? -5.267 -14.330 8.717 1.00 65.19 219 ASN A O 1
ATOM 1544 N N . ASP A 1 220 ? -3.751 -12.691 8.425 1.00 72.19 220 ASP A N 1
ATOM 1545 C CA . ASP A 1 220 ? -3.831 -12.155 9.800 1.00 72.19 220 ASP A CA 1
ATOM 1546 C C . ASP A 1 220 ? -4.908 -11.071 9.940 1.00 72.19 220 ASP A C 1
ATOM 1548 O O . ASP A 1 220 ? -5.633 -11.001 10.931 1.00 72.19 220 ASP A O 1
ATOM 1552 N N . ILE A 1 221 ? -5.035 -10.217 8.922 1.00 78.12 221 ILE A N 1
ATOM 1553 C CA . ILE A 1 221 ? -6.021 -9.138 8.862 1.00 78.12 221 ILE A CA 1
ATOM 1554 C C . ILE A 1 221 ? -6.720 -9.247 7.518 1.00 78.12 221 ILE A C 1
ATOM 1556 O O . ILE A 1 221 ? -6.092 -9.139 6.467 1.00 78.12 221 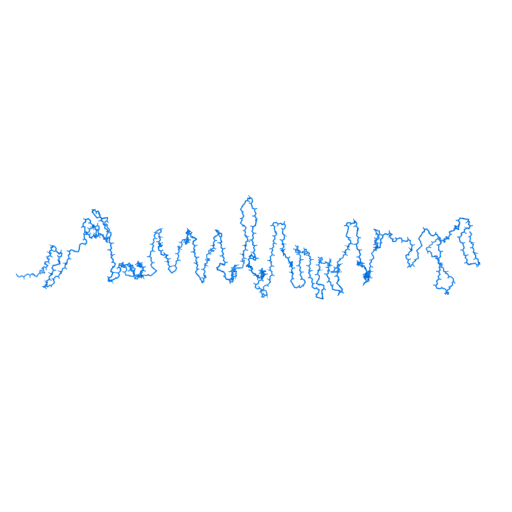ILE A O 1
ATOM 1560 N N . THR A 1 222 ? -8.036 -9.447 7.548 1.00 74.50 222 THR A N 1
ATOM 1561 C CA . THR A 1 222 ? -8.858 -9.480 6.337 1.00 74.50 222 THR A CA 1
ATOM 1562 C C . THR A 1 222 ? -9.896 -8.372 6.403 1.00 74.50 222 THR A C 1
ATOM 1564 O O . THR A 1 222 ? -10.764 -8.372 7.272 1.00 74.50 222 THR A O 1
ATOM 1567 N N . MET A 1 223 ? -9.846 -7.444 5.450 1.00 80.00 223 MET A N 1
ATOM 1568 C CA . MET A 1 223 ? -10.928 -6.491 5.213 1.00 80.00 223 MET A CA 1
ATOM 1569 C C . MET A 1 223 ? -11.793 -7.040 4.080 1.00 80.00 223 MET A C 1
ATOM 1571 O O . MET A 1 223 ? -11.346 -7.105 2.940 1.00 80.00 223 MET A O 1
ATOM 1575 N N . THR A 1 224 ? -13.023 -7.458 4.383 1.00 76.06 224 THR A N 1
ATOM 1576 C CA . THR A 1 224 ? -13.959 -7.978 3.374 1.00 76.06 224 THR A CA 1
ATOM 1577 C C . THR A 1 224 ? -15.135 -7.030 3.218 1.00 76.06 224 THR A C 1
ATOM 1579 O O . THR A 1 224 ? -15.794 -6.677 4.193 1.00 76.06 224 THR A O 1
ATOM 1582 N N . ARG A 1 225 ? -15.445 -6.663 1.973 1.00 76.81 225 ARG A N 1
ATOM 1583 C CA . ARG A 1 225 ? -16.693 -5.990 1.611 1.00 76.81 225 ARG A CA 1
ATOM 1584 C C . ARG A 1 225 ? -17.540 -6.976 0.822 1.00 76.81 225 ARG A C 1
ATOM 1586 O O . ARG A 1 225 ? -17.232 -7.273 -0.327 1.00 76.81 225 ARG A O 1
ATOM 1593 N N . GLN A 1 226 ? -18.606 -7.468 1.440 1.00 76.81 226 GLN A N 1
ATOM 1594 C CA . GLN A 1 226 ? -19.582 -8.330 0.785 1.00 76.81 226 GLN A CA 1
ATOM 1595 C C . GLN A 1 226 ? -20.758 -7.474 0.315 1.00 76.81 226 GLN A C 1
ATOM 1597 O O . GLN A 1 226 ? -21.544 -6.987 1.123 1.00 76.81 226 GLN A O 1
ATOM 1602 N N . LEU A 1 227 ? -20.858 -7.259 -0.994 1.00 71.19 227 LEU A N 1
ATOM 1603 C CA . LEU A 1 227 ? -21.999 -6.587 -1.608 1.00 71.19 227 LEU A CA 1
ATOM 1604 C C . LEU A 1 227 ? -22.843 -7.615 -2.344 1.00 71.19 227 LEU A C 1
ATOM 1606 O O . LEU A 1 227 ? -22.329 -8.344 -3.190 1.00 71.19 227 LEU A O 1
ATOM 1610 N N . SER A 1 228 ? -24.141 -7.628 -2.079 1.00 69.94 228 SER A N 1
ATOM 1611 C CA . SER A 1 228 ? -25.117 -8.219 -2.985 1.00 69.94 228 SER A CA 1
ATOM 1612 C C . SER A 1 228 ? -25.572 -7.136 -3.965 1.00 69.94 228 SER A C 1
ATOM 1614 O O . SER A 1 228 ? -26.162 -6.128 -3.578 1.00 69.94 228 SER A O 1
ATOM 1616 N N . GLY A 1 229 ? -25.235 -7.299 -5.243 1.00 56.47 229 GLY A N 1
ATOM 1617 C CA . GLY A 1 229 ? -25.685 -6.385 -6.292 1.00 56.47 229 GLY A CA 1
ATOM 1618 C C . GLY A 1 229 ? -27.156 -6.606 -6.631 1.00 56.47 229 GLY A C 1
ATOM 1619 O O . GLY A 1 229 ? -27.558 -7.730 -6.920 1.00 56.47 229 GLY A O 1
ATOM 1620 N N . GLY A 1 230 ? -27.946 -5.531 -6.605 1.00 65.00 230 GLY A N 1
ATOM 1621 C CA . GLY A 1 230 ? -29.197 -5.429 -7.364 1.00 65.00 230 GLY A CA 1
ATOM 1622 C C . GLY A 1 230 ? -28.930 -4.865 -8.768 1.00 65.00 230 GLY A C 1
ATOM 1623 O O . GLY A 1 230 ? -27.849 -5.043 -9.315 1.00 65.00 230 GLY A O 1
ATOM 1624 N N . ALA A 1 231 ? -29.876 -4.115 -9.339 1.00 67.94 231 ALA A N 1
ATOM 1625 C CA . ALA A 1 231 ? -29.748 -3.529 -10.684 1.00 67.94 231 ALA A CA 1
ATOM 1626 C C . ALA A 1 231 ? -28.657 -2.440 -10.836 1.00 67.94 231 ALA A C 1
ATOM 1628 O O . ALA A 1 231 ? -28.344 -2.040 -11.955 1.00 67.94 231 ALA A O 1
ATOM 1629 N N . ASN A 1 232 ? -28.083 -1.945 -9.735 1.00 65.94 232 ASN A N 1
ATOM 1630 C CA . ASN A 1 232 ? -27.083 -0.876 -9.755 1.00 65.94 232 ASN A CA 1
ATOM 1631 C C . ASN A 1 232 ? -25.651 -1.435 -9.706 1.00 65.94 232 ASN A C 1
ATOM 1633 O O . ASN A 1 232 ? -25.402 -2.405 -8.983 1.00 65.94 232 ASN A O 1
ATOM 1637 N N . PRO A 1 233 ? -24.690 -0.804 -10.407 1.00 63.22 233 PRO A N 1
ATOM 1638 C CA . PRO A 1 233 ? -23.297 -1.223 -10.376 1.00 63.22 233 PRO A CA 1
ATOM 1639 C C . PRO A 1 233 ? -22.722 -1.103 -8.961 1.00 63.22 233 PRO A C 1
ATOM 1641 O O . PRO A 1 233 ? -22.894 -0.096 -8.271 1.00 63.22 233 PRO A O 1
ATOM 1644 N N . LEU A 1 234 ? -22.004 -2.141 -8.539 1.00 69.06 234 LEU A N 1
ATOM 1645 C CA . LEU A 1 234 ? -21.302 -2.188 -7.263 1.00 69.06 234 LEU A CA 1
ATOM 1646 C C . LEU A 1 234 ? -20.067 -1.272 -7.309 1.00 69.06 234 LEU A C 1
ATOM 1648 O O . LEU A 1 234 ? -18.984 -1.701 -7.697 1.00 69.06 234 LEU A O 1
ATOM 1652 N N . THR A 1 235 ? -20.222 0.000 -6.936 1.00 67.88 235 THR A N 1
ATOM 1653 C CA . THR A 1 235 ? -19.130 0.994 -6.907 1.00 67.88 235 THR A CA 1
ATOM 1654 C C . THR A 1 235 ? -18.643 1.284 -5.478 1.00 67.88 235 THR A C 1
ATOM 1656 O O . THR A 1 235 ? -19.284 0.912 -4.491 1.00 67.88 235 THR A O 1
ATOM 1659 N N . GLY A 1 236 ? -17.466 1.907 -5.336 1.00 63.53 236 GLY A N 1
ATOM 1660 C CA . GLY A 1 236 ? -16.886 2.349 -4.055 1.00 63.53 236 GLY A CA 1
ATOM 1661 C C . GLY A 1 236 ? -15.628 1.584 -3.622 1.00 63.53 236 GLY A C 1
ATOM 1662 O O . GLY A 1 236 ? -15.348 0.496 -4.122 1.00 63.53 236 GLY A O 1
ATOM 1663 N N . ALA A 1 237 ? -14.877 2.151 -2.676 1.00 67.12 237 ALA A N 1
ATOM 1664 C CA . ALA A 1 237 ? -13.634 1.573 -2.162 1.00 67.12 237 ALA A CA 1
ATOM 1665 C C . ALA A 1 237 ? -13.885 0.573 -1.017 1.00 67.12 237 ALA A C 1
ATOM 1667 O O . ALA A 1 237 ? -14.783 0.772 -0.201 1.00 67.12 237 ALA A O 1
ATOM 1668 N N . LEU A 1 238 ? -13.087 -0.500 -0.953 1.00 76.25 238 LEU A N 1
ATOM 1669 C CA . LEU A 1 238 ? -13.012 -1.396 0.213 1.00 76.25 238 LEU A CA 1
ATOM 1670 C C . LEU A 1 238 ? -12.200 -0.746 1.342 1.00 76.25 238 LEU A C 1
ATOM 1672 O O . LEU A 1 238 ? -12.634 -0.726 2.487 1.00 76.25 238 LEU A O 1
ATOM 1676 N N . LEU A 1 239 ? -11.044 -0.191 0.982 1.00 82.81 239 LEU A N 1
ATOM 1677 C CA . LEU A 1 239 ? -10.171 0.577 1.854 1.00 82.81 239 LEU A CA 1
ATOM 1678 C C . LEU A 1 239 ? -9.897 1.912 1.169 1.00 82.81 239 LEU A C 1
ATOM 1680 O O . LEU A 1 239 ? -9.464 1.948 0.017 1.00 82.81 239 LEU A O 1
ATOM 1684 N N . ARG A 1 240 ? -10.179 3.001 1.878 1.00 78.19 240 ARG A N 1
ATOM 1685 C CA . ARG A 1 240 ? -9.862 4.359 1.454 1.00 78.19 240 ARG A CA 1
ATOM 1686 C C . ARG A 1 240 ? -8.986 4.978 2.527 1.00 78.19 240 ARG A C 1
ATOM 1688 O O . ARG A 1 240 ? -9.420 5.076 3.671 1.00 78.19 240 ARG A O 1
ATOM 1695 N N . ILE A 1 241 ? -7.773 5.358 2.146 1.00 80.00 241 ILE A N 1
ATOM 1696 C CA . ILE A 1 241 ? -6.841 6.069 3.013 1.00 80.00 241 ILE A CA 1
ATOM 1697 C C . ILE A 1 241 ? -6.673 7.460 2.422 1.00 80.00 241 ILE A C 1
ATOM 1699 O O . ILE A 1 241 ? -6.253 7.603 1.276 1.00 80.00 241 ILE A O 1
ATOM 1703 N N . GLU A 1 242 ? -7.072 8.465 3.186 1.00 75.12 242 GLU A N 1
ATOM 1704 C CA . GLU A 1 242 ? -7.032 9.865 2.789 1.00 75.12 242 GLU A CA 1
ATOM 1705 C C . GLU A 1 242 ? -6.316 10.641 3.882 1.00 75.12 242 GLU A C 1
ATOM 1707 O O . GLU A 1 242 ? -6.662 10.520 5.058 1.00 75.12 242 GLU A O 1
ATOM 1712 N N . ASP A 1 243 ? -5.349 11.454 3.479 1.00 76.25 243 ASP A N 1
ATOM 1713 C CA . ASP A 1 243 ? -4.867 12.539 4.314 1.00 76.25 243 ASP A CA 1
ATOM 1714 C C . ASP A 1 243 ? -5.661 13.803 3.957 1.00 76.25 243 ASP A C 1
ATOM 1716 O O . ASP A 1 243 ? -5.587 14.301 2.833 1.00 76.25 243 ASP A O 1
ATOM 1720 N N . LEU A 1 244 ? -6.472 14.281 4.902 1.00 77.94 244 LEU A N 1
ATOM 1721 C CA . LEU A 1 244 ? -7.256 15.517 4.780 1.00 77.94 244 LEU A CA 1
ATOM 1722 C C . LEU A 1 244 ? -6.613 16.678 5.549 1.00 77.94 244 LEU A C 1
ATOM 1724 O O . LEU A 1 244 ? -7.273 17.685 5.819 1.00 77.94 244 LEU A O 1
ATOM 1728 N N . SER A 1 245 ? -5.351 16.529 5.954 1.00 76.44 245 SER A N 1
ATOM 1729 C CA . SER A 1 245 ? -4.632 17.557 6.692 1.00 76.44 245 SER A CA 1
ATOM 1730 C C . SER A 1 245 ? -4.525 18.832 5.856 1.00 76.44 245 SER A C 1
ATOM 1732 O O . SER A 1 245 ? -4.026 18.832 4.732 1.00 76.44 245 SER A O 1
ATOM 1734 N N . ASN A 1 246 ? -5.010 19.938 6.417 1.00 72.88 246 ASN A N 1
ATOM 1735 C CA . ASN A 1 246 ? -4.924 21.261 5.814 1.00 72.88 246 ASN A CA 1
ATOM 1736 C C . ASN A 1 246 ? -3.810 22.048 6.509 1.00 72.88 246 ASN A C 1
ATOM 1738 O O . ASN A 1 246 ? -3.874 22.261 7.721 1.00 72.88 246 ASN A O 1
ATOM 1742 N N . PHE A 1 247 ? -2.805 22.490 5.754 1.00 68.62 247 PHE A N 1
ATOM 1743 C CA . PHE A 1 247 ? -1.671 23.239 6.292 1.00 68.62 247 PHE A CA 1
ATOM 1744 C C . PHE A 1 247 ? -1.701 24.680 5.800 1.00 68.62 247 PHE A C 1
ATOM 1746 O O . PHE A 1 247 ? -1.766 24.948 4.604 1.00 68.62 247 PHE A O 1
ATOM 1753 N N . THR A 1 248 ? -1.608 25.618 6.739 1.00 69.38 248 THR A N 1
ATOM 1754 C CA . THR A 1 248 ? -1.470 27.050 6.443 1.00 69.38 248 THR A CA 1
ATOM 1755 C C . THR A 1 248 ? -0.012 27.466 6.220 1.00 69.38 248 THR A C 1
ATOM 1757 O O . THR A 1 248 ? 0.234 28.527 5.652 1.00 69.38 248 THR A O 1
ATOM 1760 N N . SER A 1 249 ? 0.958 26.644 6.643 1.00 66.81 249 SER A N 1
ATOM 1761 C CA . SER A 1 249 ? 2.391 26.778 6.342 1.00 66.81 249 SER A CA 1
ATOM 1762 C C . SER A 1 249 ? 3.156 25.479 6.666 1.00 66.81 249 SER A C 1
ATOM 1764 O O . SER A 1 249 ? 2.746 24.721 7.543 1.00 66.81 249 SER A O 1
ATOM 1766 N N . GLY A 1 250 ? 4.269 25.224 5.960 1.00 64.12 250 GLY A N 1
ATOM 1767 C CA . GLY A 1 250 ? 5.126 24.035 6.123 1.00 64.12 250 GLY A CA 1
ATOM 1768 C C . GLY A 1 250 ? 5.107 23.078 4.921 1.00 64.12 250 GLY A C 1
ATOM 1769 O O . GLY A 1 250 ? 4.248 23.181 4.050 1.00 64.12 250 GLY A O 1
ATOM 1770 N N . SER A 1 251 ? 6.082 22.164 4.861 1.00 52.69 251 SER A N 1
ATOM 1771 C CA . SER A 1 251 ? 6.087 21.025 3.932 1.00 52.69 251 SER A CA 1
ATOM 1772 C C . SER A 1 251 ? 5.752 19.772 4.724 1.00 52.69 251 SER A C 1
ATOM 1774 O O . SER A 1 251 ? 6.364 19.528 5.765 1.00 52.69 251 SER A O 1
ATOM 1776 N N . VAL A 1 252 ? 4.799 18.985 4.241 1.00 57.72 252 VAL A N 1
ATOM 1777 C CA . VAL A 1 252 ? 4.525 17.657 4.780 1.00 57.72 252 VAL A CA 1
ATOM 1778 C C . VAL A 1 252 ? 4.834 16.616 3.719 1.00 57.72 252 VAL A C 1
ATOM 1780 O O . VAL A 1 252 ? 4.487 16.775 2.551 1.00 57.72 252 VAL A O 1
ATOM 1783 N N . ALA A 1 253 ? 5.490 15.543 4.143 1.00 63.22 253 ALA A N 1
ATOM 1784 C CA . ALA A 1 253 ? 5.696 14.342 3.345 1.00 63.22 253 ALA A CA 1
ATOM 1785 C C . ALA A 1 253 ? 5.040 13.159 4.077 1.00 63.22 253 ALA A C 1
ATOM 1787 O O . ALA A 1 253 ? 5.753 12.311 4.611 1.00 63.22 253 ALA A O 1
ATOM 1788 N N . PRO A 1 254 ? 3.700 13.151 4.222 1.00 69.19 254 PRO A N 1
ATOM 1789 C CA . PRO A 1 254 ? 3.020 12.076 4.916 1.00 69.19 254 PRO A CA 1
ATOM 1790 C C . PRO A 1 254 ? 3.034 10.822 4.042 1.00 69.19 254 PRO A C 1
ATOM 1792 O O . PRO A 1 254 ? 2.648 10.853 2.871 1.00 69.19 254 PRO A O 1
ATOM 1795 N N . ASP A 1 255 ? 3.427 9.698 4.632 1.00 70.81 255 ASP A N 1
ATOM 1796 C CA . ASP A 1 255 ? 3.179 8.395 4.030 1.00 70.81 255 ASP A CA 1
ATOM 1797 C C . ASP A 1 255 ? 1.711 8.027 4.272 1.00 70.81 255 ASP A C 1
ATOM 1799 O O . ASP A 1 255 ? 1.332 7.644 5.378 1.00 70.81 255 ASP A O 1
ATOM 1803 N N . LEU A 1 256 ? 0.863 8.129 3.242 1.00 74.38 256 LEU A N 1
ATOM 1804 C CA . LEU A 1 256 ? -0.532 7.674 3.344 1.00 74.38 256 LEU A CA 1
ATOM 1805 C C . LEU A 1 256 ? -0.606 6.150 3.504 1.00 74.38 256 LEU A C 1
ATOM 1807 O O . LEU A 1 256 ? -1.470 5.630 4.201 1.00 74.38 256 LEU A O 1
ATOM 1811 N N . LEU A 1 257 ? 0.290 5.422 2.840 1.00 84.69 257 LEU A N 1
ATOM 1812 C CA . LEU A 1 257 ? 0.345 3.968 2.882 1.00 84.69 257 LEU A CA 1
ATOM 1813 C C . LEU A 1 257 ? 1.804 3.521 2.861 1.00 84.69 257 LEU A C 1
ATOM 1815 O O . LEU A 1 257 ? 2.435 3.476 1.808 1.00 84.69 257 LEU A O 1
ATOM 1819 N N . SER A 1 258 ? 2.322 3.171 4.036 1.00 77.62 258 SER A N 1
ATOM 1820 C CA . SER A 1 258 ? 3.627 2.531 4.178 1.00 77.62 258 SER A CA 1
ATOM 1821 C C . SER A 1 258 ? 3.435 1.019 4.253 1.00 77.62 258 SER A C 1
ATOM 1823 O O . SER A 1 258 ? 2.804 0.508 5.178 1.00 77.62 258 SER A O 1
ATOM 1825 N N . ILE A 1 259 ? 3.950 0.298 3.258 1.00 80.00 259 ILE A N 1
ATOM 1826 C CA . ILE A 1 259 ? 3.974 -1.166 3.241 1.00 80.00 259 ILE A CA 1
ATOM 1827 C C . ILE A 1 259 ? 5.437 -1.568 3.317 1.00 80.00 259 ILE A C 1
ATOM 1829 O O . ILE A 1 259 ? 6.205 -1.307 2.394 1.00 80.00 259 ILE A O 1
ATOM 1833 N N . ASN A 1 260 ? 5.827 -2.181 4.430 1.00 74.38 260 ASN A N 1
ATOM 1834 C CA . ASN A 1 260 ? 7.208 -2.550 4.691 1.00 74.38 260 ASN A CA 1
ATOM 1835 C C . ASN A 1 260 ? 7.286 -4.001 5.167 1.00 74.38 260 ASN A C 1
ATOM 1837 O O . ASN A 1 260 ? 6.556 -4.406 6.071 1.00 74.38 260 ASN A O 1
ATOM 1841 N N . GLN A 1 261 ? 8.205 -4.765 4.583 1.00 71.44 261 GLN A N 1
ATOM 1842 C CA . GLN A 1 261 ? 8.551 -6.103 5.033 1.00 71.44 261 GLN A CA 1
ATOM 1843 C C . GLN A 1 261 ? 9.997 -6.102 5.524 1.00 71.44 261 GLN A C 1
ATOM 1845 O O . GLN A 1 261 ? 10.935 -6.144 4.736 1.00 71.44 261 GLN A O 1
ATOM 1850 N N . ASN A 1 262 ? 10.176 -6.120 6.846 1.00 73.25 262 ASN A N 1
ATOM 1851 C CA . ASN A 1 262 ? 11.498 -6.174 7.482 1.00 73.25 262 ASN A CA 1
ATOM 1852 C C . ASN A 1 262 ? 12.075 -7.609 7.562 1.00 73.25 262 ASN A C 1
ATOM 1854 O O . ASN A 1 262 ? 12.936 -7.901 8.386 1.00 73.25 262 ASN A O 1
ATOM 1858 N N . ASN A 1 263 ? 11.558 -8.537 6.749 1.00 71.06 263 ASN A N 1
ATOM 1859 C CA . ASN A 1 263 ? 12.047 -9.912 6.673 1.00 71.06 263 ASN A CA 1
ATOM 1860 C C . ASN A 1 263 ? 12.903 -10.073 5.413 1.00 71.06 263 ASN A C 1
ATOM 1862 O O . ASN A 1 263 ? 12.381 -10.097 4.301 1.00 71.06 263 ASN A O 1
ATOM 1866 N N . THR A 1 264 ? 14.212 -10.228 5.599 1.00 68.50 264 THR A N 1
ATOM 1867 C CA . THR A 1 264 ? 15.199 -10.356 4.515 1.00 68.50 264 THR A CA 1
ATOM 1868 C C . THR A 1 264 ? 15.112 -11.673 3.739 1.00 68.50 264 THR A C 1
ATOM 1870 O O . THR A 1 264 ? 15.765 -11.808 2.710 1.00 68.50 264 THR A O 1
ATOM 1873 N N . SER A 1 265 ? 14.325 -12.645 4.211 1.00 69.69 265 SER A N 1
ATOM 1874 C CA . SER A 1 265 ? 14.178 -13.978 3.602 1.00 69.69 265 SER A CA 1
ATOM 1875 C C . SER A 1 265 ? 12.815 -14.206 2.937 1.00 69.69 265 SER A C 1
ATOM 1877 O O . SER A 1 265 ? 12.485 -15.333 2.571 1.00 69.69 265 SER A O 1
ATOM 1879 N N . ALA A 1 266 ? 11.984 -13.170 2.805 1.00 64.69 266 ALA A N 1
ATOM 1880 C CA . ALA A 1 266 ? 10.676 -13.306 2.182 1.00 64.69 266 ALA A CA 1
ATOM 1881 C C . ALA A 1 266 ? 10.777 -13.486 0.659 1.00 64.69 266 ALA A C 1
ATOM 1883 O O . ALA A 1 266 ? 11.479 -12.745 -0.021 1.00 64.69 266 ALA A O 1
ATOM 1884 N N . THR A 1 267 ? 10.037 -14.456 0.119 1.00 58.44 267 THR A N 1
ATOM 1885 C CA . THR A 1 267 ? 10.011 -14.775 -1.322 1.00 58.44 267 THR A CA 1
ATOM 1886 C C . THR A 1 267 ? 8.728 -14.321 -2.028 1.00 58.44 267 THR A C 1
ATOM 1888 O O . THR A 1 267 ? 8.586 -14.507 -3.235 1.00 58.44 267 THR A O 1
ATOM 1891 N N . GLY A 1 268 ? 7.775 -13.757 -1.279 1.00 58.75 268 GLY A N 1
ATOM 1892 C CA . GLY A 1 268 ? 6.485 -13.289 -1.786 1.00 58.75 268 GLY A CA 1
ATOM 1893 C C . GLY A 1 268 ? 6.510 -11.845 -2.294 1.00 58.75 268 GLY A C 1
ATOM 1894 O O . GLY A 1 268 ? 7.521 -11.152 -2.232 1.00 58.75 268 GLY A O 1
ATOM 1895 N N . ASN A 1 269 ? 5.359 -11.375 -2.778 1.00 61.69 269 ASN A N 1
ATOM 1896 C CA . ASN A 1 269 ? 5.192 -9.978 -3.175 1.00 61.69 269 ASN A CA 1
ATOM 1897 C C . ASN A 1 269 ? 4.865 -9.109 -1.955 1.00 61.69 269 ASN A C 1
ATOM 1899 O O . ASN A 1 269 ? 3.960 -9.445 -1.196 1.00 61.69 269 ASN A O 1
ATOM 1903 N N . LEU A 1 270 ? 5.520 -7.950 -1.839 1.00 71.19 270 LEU A N 1
ATOM 1904 C CA . LEU A 1 270 ? 5.159 -6.917 -0.860 1.00 71.19 270 LEU A CA 1
ATOM 1905 C C . LEU A 1 270 ? 3.767 -6.329 -1.147 1.00 71.19 270 LEU A C 1
ATOM 1907 O O . LEU A 1 270 ? 3.001 -6.035 -0.236 1.00 71.19 270 LEU A O 1
ATOM 1911 N N . ILE A 1 271 ? 3.437 -6.191 -2.434 1.00 79.56 271 ILE A N 1
ATOM 1912 C CA . ILE A 1 271 ? 2.124 -5.772 -2.921 1.00 79.56 271 ILE A CA 1
ATOM 1913 C C . ILE A 1 271 ? 1.700 -6.743 -4.021 1.00 79.56 271 ILE A C 1
ATOM 1915 O O . ILE A 1 271 ? 2.321 -6.802 -5.083 1.00 79.56 271 ILE A O 1
ATOM 1919 N N . LEU A 1 272 ? 0.622 -7.490 -3.784 1.00 66.44 272 LEU A N 1
ATOM 1920 C CA . LEU A 1 272 ? -0.014 -8.333 -4.794 1.00 66.44 272 LEU A CA 1
ATOM 1921 C C . LEU A 1 272 ? -1.342 -7.707 -5.227 1.00 66.44 272 LEU A C 1
ATOM 1923 O O . LEU A 1 272 ? -2.380 -7.932 -4.612 1.00 66.44 272 LEU A O 1
ATOM 1927 N N . ALA A 1 273 ? -1.317 -6.928 -6.307 1.00 70.62 273 ALA A N 1
ATOM 1928 C CA . ALA A 1 273 ? -2.527 -6.353 -6.884 1.00 70.62 273 ALA A CA 1
ATOM 1929 C C . ALA A 1 273 ? -3.103 -7.275 -7.977 1.00 70.62 273 ALA A C 1
ATOM 1931 O O . ALA A 1 273 ? -2.517 -7.439 -9.052 1.00 70.62 273 ALA A O 1
ATOM 1932 N N . GLN A 1 274 ? -4.255 -7.890 -7.699 1.00 60.97 274 GLN A N 1
ATOM 1933 C CA . GLN A 1 274 ? -4.986 -8.767 -8.619 1.00 60.97 274 GLN A CA 1
ATOM 1934 C C . GLN A 1 274 ? -6.418 -8.253 -8.804 1.00 60.97 274 GLN A C 1
ATOM 1936 O O . GLN A 1 274 ? -7.049 -7.796 -7.855 1.00 60.97 274 GLN A O 1
ATOM 1941 N N . THR A 1 275 ? -6.954 -8.348 -10.021 1.00 60.75 275 THR A N 1
ATOM 1942 C CA . THR A 1 275 ? -8.390 -8.166 -10.274 1.00 60.75 275 THR A CA 1
ATOM 1943 C C . THR A 1 275 ? -8.910 -9.371 -11.046 1.00 60.75 275 THR A C 1
ATOM 1945 O O . THR A 1 275 ? -8.168 -9.985 -11.811 1.00 60.75 275 THR A O 1
ATOM 1948 N N . GLY A 1 276 ? -10.192 -9.696 -10.877 1.00 55.06 276 GLY A N 1
ATOM 1949 C CA . GLY A 1 276 ? -10.853 -10.767 -11.626 1.00 55.06 276 GLY A CA 1
ATOM 1950 C C . GLY A 1 276 ? -11.150 -10.441 -13.098 1.00 55.06 276 GLY A C 1
ATOM 1951 O O . GLY A 1 276 ? -11.862 -11.216 -13.725 1.00 55.06 276 GLY A O 1
ATOM 1952 N N . GLY A 1 277 ? -10.665 -9.317 -13.659 1.00 53.72 277 GLY A N 1
ATOM 1953 C CA . GLY A 1 277 ? -10.989 -8.961 -15.052 1.00 53.72 277 GLY A CA 1
ATOM 1954 C C . GLY A 1 277 ? -10.585 -7.580 -15.599 1.00 53.72 277 GLY A C 1
ATOM 1955 O O . GLY A 1 277 ? -11.051 -7.233 -16.678 1.00 53.72 277 GLY A O 1
ATOM 1956 N N . SER A 1 278 ? -9.755 -6.772 -14.922 1.00 51.06 278 SER A N 1
ATOM 1957 C CA . SER A 1 278 ? -9.281 -5.463 -15.426 1.00 51.06 278 SER A CA 1
ATOM 1958 C C . SER A 1 278 ? -7.760 -5.434 -15.642 1.00 51.06 278 SER A C 1
ATOM 1960 O O . SER A 1 278 ? -7.002 -6.038 -14.882 1.00 51.06 278 SER A O 1
ATOM 1962 N N . GLY A 1 279 ? -7.312 -4.721 -16.684 1.00 52.88 279 GLY A N 1
ATOM 1963 C CA . GLY A 1 279 ? -5.924 -4.725 -17.169 1.00 52.88 279 GLY A CA 1
ATOM 1964 C C . GLY A 1 279 ? -4.906 -3.948 -16.321 1.00 52.88 279 GLY A C 1
ATOM 1965 O O . GLY A 1 279 ? -3.712 -4.226 -16.415 1.00 52.88 279 GLY A O 1
ATOM 1966 N N . SER A 1 280 ? -5.341 -3.016 -15.467 1.00 55.22 280 SER A N 1
ATOM 1967 C CA . SER A 1 280 ? -4.428 -2.179 -14.671 1.00 55.22 280 SER A CA 1
ATOM 1968 C C . SER A 1 280 ? -4.309 -2.685 -13.231 1.00 55.22 280 SER A C 1
ATOM 1970 O O . SER A 1 280 ? -5.282 -2.649 -12.482 1.00 55.22 280 SER A O 1
ATOM 1972 N N . LYS A 1 281 ? -3.109 -3.137 -12.838 1.00 64.12 281 LYS A N 1
ATOM 1973 C CA . LYS A 1 281 ? -2.806 -3.678 -11.493 1.00 64.12 281 LYS A CA 1
ATOM 1974 C C . LYS A 1 281 ? -2.195 -2.638 -10.546 1.00 64.12 281 LYS A C 1
ATOM 1976 O O . LYS A 1 281 ? -2.461 -2.658 -9.354 1.00 64.12 281 LYS A O 1
ATOM 1981 N N . PHE A 1 282 ? -1.399 -1.717 -11.080 1.00 68.75 282 PHE A N 1
ATOM 1982 C CA . PHE A 1 282 ? -0.749 -0.643 -10.335 1.00 68.75 282 PHE A CA 1
ATOM 1983 C C . PHE A 1 282 ? -0.689 0.581 -11.249 1.00 68.75 282 PHE A C 1
ATOM 1985 O O . PHE A 1 282 ? -0.030 0.542 -12.286 1.00 68.75 282 PHE A O 1
ATOM 1992 N N . LYS A 1 283 ? -1.444 1.632 -10.918 1.00 61.75 283 LYS A N 1
ATOM 1993 C CA . LYS A 1 283 ? -1.458 2.896 -11.663 1.00 61.75 283 LYS A CA 1
ATOM 1994 C C . LYS A 1 283 ? -0.873 3.978 -10.765 1.00 61.75 283 LYS A C 1
ATOM 1996 O O . LYS A 1 283 ? -1.449 4.277 -9.725 1.00 61.75 283 LYS A O 1
ATOM 2001 N N . VAL A 1 284 ? 0.236 4.573 -11.188 1.00 67.81 284 VAL A N 1
ATOM 2002 C CA . VAL A 1 284 ? 0.749 5.822 -10.616 1.00 67.81 284 VAL A CA 1
ATOM 2003 C C . VAL A 1 284 ? 0.253 6.934 -11.539 1.00 67.81 284 VAL A C 1
ATOM 2005 O O . VAL A 1 284 ? 0.763 7.093 -12.641 1.00 67.81 284 VAL A O 1
ATOM 2008 N N . ASP A 1 285 ? -0.850 7.584 -11.158 1.00 48.50 285 ASP A N 1
ATOM 2009 C CA . ASP A 1 285 ? -1.580 8.546 -12.011 1.00 48.50 285 ASP A CA 1
ATOM 2010 C C . ASP A 1 285 ? -1.075 9.988 -11.865 1.00 48.50 285 ASP A C 1
ATOM 2012 O O . ASP A 1 285 ? -1.328 10.846 -12.705 1.00 48.50 285 ASP A O 1
ATOM 2016 N N . THR A 1 286 ? -0.354 10.266 -10.784 1.00 52.19 286 THR A N 1
ATOM 2017 C CA . THR A 1 286 ? 0.286 11.557 -10.547 1.00 52.19 286 THR A CA 1
ATOM 2018 C C . THR A 1 286 ? 1.764 11.462 -10.904 1.00 52.19 286 THR A C 1
ATOM 2020 O O . THR A 1 286 ? 2.297 10.372 -11.079 1.00 52.19 286 THR A O 1
ATOM 2023 N N . THR A 1 287 ? 2.419 12.608 -11.050 1.00 53.19 287 THR A N 1
ATOM 2024 C CA . THR A 1 287 ? 3.795 12.863 -11.527 1.00 53.19 287 THR A CA 1
ATOM 2025 C C . THR A 1 287 ? 4.945 12.119 -10.811 1.00 53.19 287 THR A C 1
ATOM 2027 O O . THR A 1 287 ? 6.094 12.543 -10.898 1.00 53.19 287 THR A O 1
ATOM 2030 N N . GLY A 1 288 ? 4.671 11.047 -10.068 1.00 56.06 288 GLY A N 1
ATOM 2031 C CA . GLY A 1 288 ? 5.650 10.216 -9.385 1.00 56.06 288 GLY A CA 1
ATOM 2032 C C . GLY A 1 288 ? 6.436 9.321 -10.341 1.00 56.06 288 GLY A C 1
ATOM 2033 O O . GLY A 1 288 ? 5.921 8.796 -11.327 1.00 56.06 288 GLY A O 1
ATOM 2034 N N . THR A 1 289 ? 7.712 9.131 -10.028 1.00 61.62 289 THR A N 1
ATOM 2035 C CA . THR A 1 289 ? 8.590 8.188 -10.721 1.00 61.62 289 THR A CA 1
ATOM 2036 C C . THR A 1 289 ? 8.419 6.784 -10.148 1.00 61.62 289 THR A C 1
ATOM 2038 O O . THR A 1 289 ? 8.338 6.615 -8.933 1.00 61.62 289 THR A O 1
ATOM 2041 N N . VAL A 1 290 ? 8.449 5.759 -11.002 1.00 76.12 290 VAL A N 1
ATOM 2042 C CA . VAL A 1 290 ? 8.641 4.371 -10.557 1.00 76.12 290 VAL A CA 1
ATOM 2043 C C . VAL A 1 290 ? 10.142 4.094 -10.545 1.00 76.12 290 VAL A C 1
ATOM 2045 O O . VAL A 1 290 ? 10.756 3.965 -11.602 1.00 76.12 290 VAL A O 1
ATOM 2048 N N . THR A 1 291 ? 10.741 4.034 -9.356 1.00 66.75 291 THR A N 1
ATOM 2049 C CA . THR A 1 291 ? 12.181 3.791 -9.192 1.00 66.75 291 THR A CA 1
ATOM 2050 C C . THR A 1 291 ? 12.441 2.312 -8.918 1.00 66.75 291 THR A C 1
ATOM 2052 O O . THR A 1 291 ? 11.857 1.735 -8.004 1.00 66.75 291 THR A O 1
ATOM 2055 N N . LEU A 1 292 ? 13.349 1.701 -9.682 1.00 72.38 292 LEU A N 1
ATOM 2056 C CA . LEU A 1 292 ? 13.949 0.408 -9.347 1.00 72.38 292 LEU A CA 1
ATOM 2057 C C . LEU A 1 292 ? 15.248 0.667 -8.574 1.00 72.38 292 LEU A C 1
ATOM 2059 O O . LEU A 1 292 ? 16.044 1.516 -8.975 1.00 72.38 292 LEU A O 1
ATOM 2063 N N . ALA A 1 293 ? 15.458 -0.035 -7.461 1.00 69.94 293 ALA A N 1
ATOM 2064 C CA . ALA A 1 293 ? 16.683 0.101 -6.674 1.00 69.94 293 ALA A CA 1
ATOM 2065 C C . ALA A 1 293 ? 17.925 -0.339 -7.473 1.00 69.94 293 ALA A C 1
ATOM 2067 O O . ALA A 1 293 ? 17.830 -1.128 -8.415 1.00 69.94 293 ALA A O 1
ATOM 2068 N N . SER A 1 294 ? 19.106 0.141 -7.072 1.00 67.12 294 SER A N 1
ATOM 2069 C CA . SER A 1 294 ? 20.376 -0.304 -7.663 1.00 67.12 294 SER A CA 1
ATOM 2070 C C . SER A 1 294 ? 20.501 -1.831 -7.595 1.00 67.12 294 SER A C 1
ATOM 2072 O O . SER A 1 294 ? 20.277 -2.424 -6.542 1.00 67.12 294 SER A O 1
ATOM 2074 N N . GLY A 1 295 ? 20.830 -2.468 -8.722 1.00 66.81 295 GLY A N 1
ATOM 2075 C CA . GLY A 1 295 ? 20.935 -3.927 -8.835 1.00 66.81 295 GLY A CA 1
ATOM 2076 C C . GLY A 1 295 ? 19.605 -4.675 -8.997 1.00 66.81 295 GLY A C 1
ATOM 2077 O O . GLY A 1 295 ? 19.629 -5.876 -9.255 1.00 66.81 295 GLY A O 1
ATOM 2078 N N . ALA A 1 296 ? 18.452 -4.002 -8.903 1.00 71.12 296 ALA A N 1
ATOM 2079 C CA . ALA A 1 296 ? 17.159 -4.607 -9.211 1.00 71.12 296 ALA A CA 1
ATOM 2080 C C . ALA A 1 296 ? 16.909 -4.636 -10.728 1.00 71.12 296 ALA A C 1
ATOM 2082 O O . ALA A 1 296 ? 17.418 -3.812 -11.489 1.00 71.12 296 ALA A O 1
ATOM 2083 N N . SER A 1 297 ? 16.118 -5.600 -11.191 1.00 69.19 297 SER A N 1
ATOM 2084 C CA . SER A 1 297 ? 15.754 -5.748 -12.602 1.00 69.19 297 SER A CA 1
ATOM 2085 C C . SER A 1 297 ? 14.314 -6.221 -12.733 1.00 69.19 297 SER A C 1
ATOM 2087 O O . SER A 1 297 ? 13.801 -6.922 -11.863 1.00 69.19 297 SER A O 1
ATOM 2089 N N . TYR A 1 298 ? 13.668 -5.869 -13.844 1.00 78.31 298 TYR A N 1
ATOM 2090 C CA . TYR A 1 298 ? 12.446 -6.542 -14.266 1.00 78.31 298 TYR A CA 1
ATOM 2091 C C . TYR A 1 298 ? 12.836 -7.812 -15.032 1.00 78.31 298 TYR A C 1
ATOM 2093 O O . TYR A 1 298 ? 13.397 -7.724 -16.119 1.00 78.31 298 TYR A O 1
ATOM 2101 N N . THR A 1 299 ? 12.566 -8.985 -14.460 1.00 66.69 299 THR A N 1
ATOM 2102 C CA . THR A 1 299 ? 12.907 -10.299 -15.044 1.00 66.69 299 THR A CA 1
ATOM 2103 C C . THR A 1 299 ? 11.669 -11.122 -15.418 1.00 66.69 299 THR A C 1
ATOM 2105 O O . THR A 1 299 ? 11.750 -12.333 -15.615 1.00 66.69 299 THR A O 1
ATOM 2108 N N . GLY A 1 300 ? 10.500 -10.480 -15.505 1.00 65.75 300 GLY A N 1
ATOM 2109 C CA . GLY A 1 300 ? 9.237 -11.155 -15.792 1.00 65.75 300 GLY A CA 1
ATOM 2110 C C . GLY A 1 300 ? 9.127 -11.642 -17.240 1.00 65.75 300 GLY A C 1
ATOM 2111 O O . GLY A 1 300 ? 9.572 -10.971 -18.168 1.00 65.75 300 GLY A O 1
ATOM 2112 N N . ALA A 1 301 ? 8.466 -12.787 -17.438 1.00 54.97 301 ALA A N 1
ATOM 2113 C CA . ALA A 1 301 ? 8.024 -13.239 -18.755 1.00 54.97 301 ALA A CA 1
ATOM 2114 C C . ALA A 1 301 ? 6.899 -12.312 -19.257 1.00 54.97 301 ALA A C 1
ATOM 2116 O O . ALA A 1 301 ? 5.729 -12.495 -18.926 1.00 54.97 301 ALA A O 1
ATOM 2117 N N . GLY A 1 302 ? 7.257 -11.264 -19.996 1.00 64.44 302 GLY A N 1
ATOM 2118 C CA . GLY A 1 302 ? 6.314 -10.287 -20.534 1.00 64.44 302 GLY A CA 1
ATOM 2119 C C . GLY A 1 302 ? 7.017 -9.063 -21.115 1.00 64.44 302 GLY A C 1
ATOM 2120 O O . GLY A 1 302 ? 8.145 -8.745 -20.747 1.00 64.44 302 GLY A O 1
ATOM 2121 N N . ALA A 1 303 ? 6.351 -8.369 -22.038 1.00 64.44 303 ALA A N 1
ATOM 2122 C CA . ALA A 1 303 ? 6.881 -7.134 -22.602 1.00 64.44 303 ALA A CA 1
ATOM 2123 C C . ALA A 1 303 ? 6.820 -5.999 -21.565 1.00 64.44 303 ALA A C 1
ATOM 2125 O O . ALA A 1 303 ? 5.738 -5.641 -21.095 1.00 64.44 303 ALA A O 1
ATOM 2126 N N . LEU A 1 304 ? 7.964 -5.384 -21.253 1.00 81.62 304 LEU A N 1
ATOM 2127 C CA . LEU A 1 304 ? 7.998 -4.080 -20.592 1.00 81.62 304 LEU A CA 1
ATOM 2128 C C . LEU A 1 304 ? 7.691 -3.004 -21.640 1.00 81.62 304 LEU A C 1
ATOM 2130 O O . LEU A 1 304 ? 8.524 -2.705 -22.493 1.00 81.62 304 LEU A O 1
ATOM 2134 N N . THR A 1 305 ? 6.493 -2.424 -21.587 1.00 74.94 305 THR A N 1
ATOM 2135 C CA . THR A 1 305 ? 6.123 -1.312 -22.474 1.00 74.94 305 THR A CA 1
ATOM 2136 C C . THR A 1 305 ? 6.413 0.010 -21.776 1.00 74.94 305 THR A C 1
ATOM 2138 O O . THR A 1 305 ? 5.756 0.354 -20.797 1.00 74.94 305 THR A O 1
ATOM 2141 N N . LEU A 1 306 ? 7.393 0.755 -22.287 1.00 81.94 306 LEU A N 1
ATOM 2142 C CA . LEU A 1 306 ? 7.685 2.124 -21.869 1.00 81.94 306 LEU A CA 1
ATOM 2143 C C . LEU A 1 306 ? 7.169 3.071 -22.950 1.00 81.94 306 LEU A C 1
ATOM 2145 O O . LEU A 1 306 ? 7.596 2.995 -24.100 1.00 81.94 306 LEU A O 1
ATOM 2149 N N . GLN A 1 307 ? 6.248 3.957 -22.589 1.00 79.88 307 GLN A N 1
ATOM 2150 C CA . GLN A 1 307 ? 5.676 4.934 -23.506 1.00 79.88 307 GLN A CA 1
ATOM 2151 C C . GLN A 1 307 ? 5.660 6.301 -22.830 1.00 79.88 307 GLN A C 1
ATOM 2153 O O . GLN A 1 307 ? 5.179 6.442 -21.708 1.00 79.88 307 GLN A O 1
ATOM 2158 N N . SER A 1 308 ? 6.151 7.322 -23.524 1.00 80.50 308 SER A N 1
ATOM 2159 C CA . SER A 1 308 ? 5.823 8.700 -23.182 1.00 80.50 308 SER A CA 1
ATOM 2160 C C . SER A 1 308 ? 4.414 9.024 -23.695 1.00 80.50 308 SER A C 1
ATOM 2162 O O . SER A 1 308 ? 4.045 8.647 -24.811 1.00 80.50 308 SER A O 1
ATOM 2164 N N . GLY A 1 309 ? 3.601 9.709 -22.884 1.00 70.62 309 GLY A N 1
ATOM 2165 C CA . GLY A 1 309 ? 2.287 10.203 -23.317 1.00 70.62 309 GLY A CA 1
ATOM 2166 C C . GLY A 1 309 ? 2.403 11.056 -24.587 1.00 70.62 309 GLY A C 1
ATOM 2167 O O . GLY A 1 309 ? 3.462 11.625 -24.852 1.00 70.62 309 GLY A O 1
ATOM 2168 N N . GLY A 1 310 ? 1.341 11.124 -25.398 1.00 52.94 310 GLY A N 1
ATOM 2169 C CA . GLY A 1 310 ? 1.368 11.779 -26.711 1.00 52.94 310 GLY A CA 1
ATOM 2170 C C . GLY A 1 310 ? 1.866 13.225 -26.623 1.00 52.94 310 GLY A C 1
ATOM 2171 O O . GLY A 1 310 ? 1.116 14.082 -26.169 1.00 52.94 310 GLY A O 1
ATOM 2172 N N . SER A 1 311 ? 3.115 13.455 -27.060 1.00 63.12 311 SER A N 1
ATOM 2173 C CA . SER A 1 311 ? 3.933 14.698 -27.067 1.00 63.12 311 SER A CA 1
ATOM 2174 C C . SER A 1 311 ? 5.170 14.689 -26.148 1.00 63.12 311 SER A C 1
ATOM 2176 O O . SER A 1 311 ? 6.017 15.567 -26.285 1.00 63.12 311 SER A O 1
ATOM 2178 N N . GLY A 1 312 ? 5.330 13.716 -25.245 1.00 70.50 312 GLY A N 1
ATOM 2179 C CA . GLY A 1 312 ? 6.502 13.611 -24.367 1.00 70.50 312 GLY A CA 1
ATOM 2180 C C . GLY A 1 312 ? 7.684 12.873 -25.006 1.00 70.50 312 GLY A C 1
ATOM 2181 O O . GLY A 1 312 ? 7.498 11.955 -25.806 1.00 70.50 312 GLY A O 1
ATOM 2182 N N . GLN A 1 313 ? 8.910 13.226 -24.616 1.00 79.56 313 GLN A N 1
ATOM 2183 C CA . GLN A 1 313 ? 10.106 12.437 -24.925 1.00 79.56 313 GLN A CA 1
ATOM 2184 C C . GLN A 1 313 ? 10.205 11.252 -23.953 1.00 79.56 313 GLN A C 1
ATOM 2186 O O . GLN A 1 313 ? 10.140 11.441 -22.740 1.00 79.56 313 GLN A O 1
ATOM 2191 N N . LEU A 1 314 ? 10.376 10.034 -24.476 1.00 84.75 314 LEU A N 1
ATOM 2192 C CA . LEU A 1 314 ? 10.842 8.905 -23.673 1.00 84.75 314 LEU A CA 1
ATOM 2193 C C . LEU A 1 314 ? 12.371 8.949 -23.639 1.00 84.75 314 LEU A C 1
ATOM 2195 O O . LEU A 1 314 ? 13.019 8.719 -24.660 1.00 84.75 314 LEU A O 1
ATOM 2199 N N . THR A 1 315 ? 12.939 9.236 -22.473 1.00 82.75 315 THR A N 1
ATOM 2200 C CA . THR A 1 315 ? 14.390 9.220 -22.267 1.00 82.75 315 THR A CA 1
ATOM 2201 C C . THR A 1 315 ? 14.789 7.913 -21.596 1.00 82.75 315 THR A C 1
ATOM 2203 O O . THR A 1 315 ? 14.389 7.647 -20.466 1.00 82.75 315 THR A O 1
ATOM 2206 N N . ILE A 1 316 ? 15.597 7.105 -22.285 1.00 84.50 316 ILE A N 1
ATOM 2207 C CA . ILE A 1 316 ? 16.245 5.915 -21.724 1.00 84.50 316 ILE A CA 1
ATOM 2208 C C . ILE A 1 316 ? 17.744 6.207 -21.691 1.00 84.50 316 ILE A C 1
ATOM 2210 O O . ILE A 1 316 ? 18.377 6.324 -2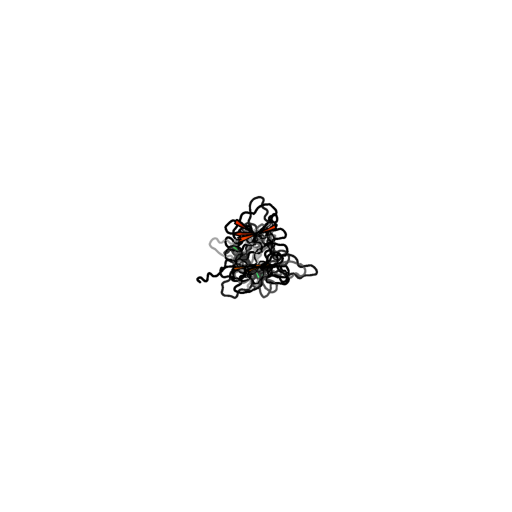2.739 1.00 84.50 316 ILE A O 1
ATOM 2214 N N . SER A 1 317 ? 18.310 6.357 -20.496 1.00 80.12 317 SER A N 1
ATOM 2215 C CA . SER A 1 317 ? 19.730 6.657 -20.301 1.00 80.12 317 SER A CA 1
ATOM 2216 C C . SER A 1 317 ? 20.415 5.531 -19.536 1.00 80.12 317 SER A C 1
ATOM 2218 O O . SER A 1 317 ? 20.023 5.209 -18.416 1.00 80.12 317 SER A O 1
ATOM 2220 N N . GLY A 1 318 ? 21.477 4.963 -20.105 1.00 76.25 318 GLY A N 1
ATOM 2221 C CA . GLY A 1 318 ? 22.424 4.165 -19.330 1.00 76.25 318 GLY A CA 1
ATOM 2222 C C . GLY A 1 318 ? 23.393 5.106 -18.624 1.00 76.25 318 GLY A C 1
ATOM 2223 O O . GLY A 1 318 ? 24.094 5.852 -19.303 1.00 76.25 318 GLY A O 1
ATOM 2224 N N . ASN A 1 319 ? 23.442 5.091 -17.290 1.00 68.44 319 ASN A N 1
ATOM 2225 C CA . ASN A 1 319 ? 24.369 5.895 -16.479 1.00 68.44 319 ASN A CA 1
ATOM 2226 C C . ASN A 1 319 ? 25.838 5.476 -16.723 1.00 68.44 319 ASN A C 1
ATOM 2228 O O . ASN A 1 319 ? 26.430 4.779 -15.908 1.00 68.44 319 ASN A O 1
ATOM 2232 N N . GLY A 1 320 ? 26.413 5.846 -17.871 1.00 71.12 320 GLY A N 1
ATOM 2233 C CA . GLY A 1 320 ? 27.799 5.554 -18.267 1.00 71.12 320 GLY A CA 1
ATOM 2234 C C . GLY A 1 320 ? 27.999 4.298 -19.126 1.00 71.12 320 GLY A C 1
ATOM 2235 O O . GLY A 1 320 ? 28.980 4.231 -19.857 1.00 71.12 320 GLY A O 1
ATOM 2236 N N . ASN A 1 321 ? 27.054 3.348 -19.121 1.00 73.50 321 ASN A N 1
ATOM 2237 C CA . ASN A 1 321 ? 27.196 2.054 -19.819 1.00 73.50 321 ASN A CA 1
ATOM 2238 C C . ASN A 1 321 ? 26.388 1.935 -21.128 1.00 73.50 321 ASN A C 1
ATOM 2240 O O . ASN A 1 321 ? 26.382 0.879 -21.757 1.00 73.50 321 ASN A O 1
ATOM 2244 N N . GLY A 1 322 ? 25.711 3.010 -21.549 1.00 75.19 322 GLY A N 1
ATOM 2245 C CA . GLY A 1 322 ? 24.843 3.006 -22.731 1.00 75.19 322 GLY A CA 1
ATOM 2246 C C . GLY A 1 322 ? 23.554 2.193 -22.549 1.00 75.19 322 GLY A C 1
ATOM 2247 O O . GLY A 1 322 ? 23.294 1.619 -21.493 1.00 75.19 322 GLY A O 1
ATOM 2248 N N . VAL A 1 323 ? 22.713 2.184 -23.583 1.00 85.69 323 VAL A N 1
ATOM 2249 C CA . VAL A 1 323 ? 21.496 1.361 -23.647 1.00 85.69 323 VAL A CA 1
ATOM 2250 C C . VAL A 1 323 ? 21.801 0.156 -24.529 1.00 85.69 323 VAL A C 1
ATOM 2252 O O . VAL A 1 323 ? 22.127 0.328 -25.702 1.00 85.69 323 VAL A O 1
ATOM 2255 N N . SER A 1 324 ? 21.713 -1.052 -23.971 1.00 83.44 324 SER A N 1
ATOM 2256 C CA . SER A 1 324 ? 21.865 -2.297 -24.728 1.00 83.44 324 SER A CA 1
ATOM 2257 C C . SER A 1 324 ? 20.492 -2.863 -25.078 1.00 83.44 324 SER A C 1
ATOM 2259 O O . SER A 1 324 ? 19.636 -3.000 -24.205 1.00 83.44 324 SER A O 1
ATOM 2261 N N . VAL A 1 325 ? 20.290 -3.198 -26.350 1.00 84.62 325 VAL A N 1
ATOM 2262 C CA . VAL A 1 325 ? 19.117 -3.925 -26.844 1.00 84.62 325 VAL A CA 1
ATOM 2263 C C . VAL A 1 325 ? 19.641 -5.233 -27.421 1.00 84.62 325 VAL A C 1
ATOM 2265 O O . VAL A 1 325 ? 20.474 -5.202 -28.321 1.00 84.62 325 VAL A O 1
ATOM 2268 N N . ALA A 1 326 ? 19.215 -6.364 -26.854 1.00 79.75 326 ALA A N 1
ATOM 2269 C CA . ALA A 1 326 ? 19.784 -7.675 -27.180 1.00 79.75 326 ALA A CA 1
ATOM 2270 C C . ALA A 1 326 ? 19.416 -8.165 -28.590 1.00 79.75 326 ALA A C 1
ATOM 2272 O O . ALA A 1 326 ? 20.224 -8.832 -29.229 1.00 79.75 326 ALA A O 1
ATOM 2273 N N . ASP A 1 327 ? 18.222 -7.801 -29.063 1.00 83.06 327 ASP A N 1
ATOM 2274 C CA . ASP A 1 327 ? 17.701 -8.213 -30.364 1.00 83.06 327 ASP A CA 1
ATOM 2275 C C . ASP A 1 327 ? 17.643 -7.014 -31.328 1.00 83.06 327 ASP A C 1
ATOM 2277 O O . ASP A 1 327 ? 18.657 -6.408 -31.668 1.00 83.06 327 ASP A O 1
ATOM 2281 N N . ASN A 1 328 ? 16.440 -6.641 -31.770 1.00 82.19 328 ASN A N 1
ATOM 2282 C CA . ASN A 1 328 ? 16.233 -5.647 -32.812 1.00 82.19 328 ASN A CA 1
ATOM 2283 C C . ASN A 1 328 ? 15.766 -4.308 -32.240 1.00 82.19 328 ASN A C 1
ATOM 2285 O O . ASN A 1 328 ? 14.876 -4.248 -31.392 1.00 82.19 328 ASN A O 1
ATOM 2289 N N . VAL A 1 329 ? 16.278 -3.220 -32.813 1.00 86.88 329 VAL A N 1
ATOM 2290 C CA . VAL A 1 329 ? 15.691 -1.886 -32.666 1.00 86.88 329 VAL A CA 1
ATOM 2291 C C . VAL A 1 329 ? 14.847 -1.605 -33.906 1.00 86.88 329 VAL A C 1
ATOM 2293 O O . VAL A 1 329 ? 15.376 -1.500 -35.009 1.00 86.88 329 VAL A O 1
ATOM 2296 N N . THR A 1 330 ? 13.528 -1.496 -33.734 1.00 85.00 330 THR A N 1
ATOM 2297 C CA . THR A 1 330 ? 12.592 -1.179 -34.824 1.00 85.00 330 THR A CA 1
ATOM 2298 C C . THR A 1 330 ? 12.021 0.219 -34.627 1.00 85.00 330 THR A C 1
ATOM 2300 O O . THR A 1 330 ? 11.546 0.550 -33.543 1.00 85.00 330 THR A O 1
ATOM 2303 N N . TYR A 1 331 ? 12.030 1.028 -35.684 1.00 86.25 331 TYR A N 1
ATOM 2304 C CA . TYR A 1 331 ? 11.400 2.346 -35.708 1.00 86.25 331 TYR A CA 1
ATOM 2305 C C . TYR A 1 331 ? 10.120 2.289 -36.544 1.00 86.25 331 TYR A C 1
ATOM 2307 O O . TYR A 1 331 ? 10.095 1.661 -37.603 1.00 86.25 331 TYR A O 1
ATOM 2315 N N . SER A 1 332 ? 9.054 2.949 -36.088 1.00 82.62 332 SER A N 1
ATOM 2316 C CA . SER A 1 332 ? 7.808 3.056 -36.857 1.00 82.62 332 SER A CA 1
ATOM 2317 C C . SER A 1 332 ? 8.024 3.803 -38.177 1.00 82.62 332 SER A C 1
ATOM 2319 O O . SER A 1 332 ? 8.921 4.640 -38.290 1.00 82.62 332 SER A O 1
ATOM 2321 N N . ASN A 1 333 ? 7.163 3.540 -39.165 1.00 80.75 333 ASN A N 1
ATOM 2322 C CA . ASN A 1 333 ? 7.240 4.174 -40.483 1.00 80.75 333 ASN A CA 1
ATOM 2323 C C . ASN A 1 333 ? 7.336 5.712 -40.380 1.00 80.75 333 ASN A C 1
ATOM 2325 O O . ASN A 1 333 ? 6.592 6.346 -39.627 1.00 80.75 333 ASN A O 1
ATOM 2329 N N . GLY A 1 334 ? 8.268 6.302 -41.132 1.00 78.69 334 GLY A N 1
ATOM 2330 C CA . GLY A 1 334 ? 8.524 7.744 -41.142 1.00 78.69 334 GLY A CA 1
ATOM 2331 C C . GLY A 1 334 ? 9.285 8.283 -39.924 1.00 78.69 334 GLY A C 1
ATOM 2332 O O . GLY A 1 334 ? 9.327 9.498 -39.736 1.00 78.69 334 GLY A O 1
ATOM 2333 N N . LYS A 1 335 ? 9.866 7.421 -39.078 1.00 86.00 335 LYS A N 1
ATOM 2334 C CA . LYS A 1 335 ? 10.770 7.815 -37.983 1.00 86.00 335 LYS A CA 1
ATOM 2335 C C . LYS A 1 335 ? 12.223 7.489 -38.331 1.00 86.00 335 LYS A C 1
ATOM 2337 O O . LYS A 1 335 ? 12.491 6.571 -39.099 1.00 86.00 335 LYS A O 1
ATOM 2342 N N . SER A 1 336 ? 13.155 8.250 -37.762 1.00 87.38 336 SER A N 1
ATOM 2343 C CA . SER A 1 336 ? 14.594 8.112 -37.997 1.00 87.38 336 SER A CA 1
ATOM 2344 C C . SER A 1 336 ? 15.348 7.809 -36.706 1.00 87.38 336 SER A C 1
ATOM 2346 O O . SER A 1 336 ? 14.978 8.285 -35.632 1.00 87.38 336 SER A O 1
ATOM 2348 N N . LEU A 1 337 ? 16.453 7.074 -36.829 1.00 89.25 337 LEU A N 1
ATOM 2349 C CA . LEU A 1 337 ? 17.510 7.066 -35.824 1.00 89.25 337 LEU A CA 1
ATOM 2350 C C . LEU A 1 337 ? 18.422 8.273 -36.073 1.00 89.25 337 LEU A C 1
ATOM 2352 O O . LEU A 1 337 ? 19.026 8.379 -37.138 1.00 89.25 337 LEU A O 1
ATOM 2356 N N . THR A 1 338 ? 18.546 9.150 -35.080 1.00 88.44 338 THR A N 1
ATOM 2357 C CA . THR A 1 338 ? 19.504 10.262 -35.095 1.00 88.44 338 THR A CA 1
ATOM 2358 C C . THR A 1 338 ? 20.560 10.026 -34.023 1.00 88.44 338 THR A C 1
ATOM 2360 O O . THR A 1 338 ? 20.222 9.856 -32.853 1.00 88.44 338 THR A O 1
ATOM 2363 N N . VAL A 1 339 ? 21.837 10.042 -34.408 1.00 89.19 339 VAL A N 1
ATOM 2364 C CA . VAL A 1 339 ? 22.970 9.944 -33.478 1.00 89.19 339 VAL A CA 1
ATOM 2365 C C . VAL A 1 339 ? 23.605 11.326 -33.338 1.00 89.19 339 VAL A C 1
ATOM 2367 O O . VAL A 1 339 ? 24.333 11.772 -34.219 1.00 89.19 339 VAL A O 1
ATOM 2370 N N . ASN A 1 340 ? 23.324 12.013 -32.227 1.00 84.88 340 ASN A N 1
ATOM 2371 C CA . ASN A 1 340 ? 23.914 13.317 -31.902 1.00 84.88 340 ASN A CA 1
ATOM 2372 C C . ASN A 1 340 ? 25.311 13.126 -31.290 1.00 84.88 340 ASN A C 1
ATOM 2374 O O . ASN A 1 340 ? 25.513 13.308 -30.092 1.00 84.88 340 ASN A O 1
ATOM 2378 N N . GLY A 1 341 ? 26.257 12.676 -32.111 1.00 87.38 341 GLY A N 1
ATOM 2379 C CA . GLY A 1 341 ? 27.618 12.337 -31.706 1.00 87.38 341 GLY A CA 1
ATOM 2380 C C . GLY A 1 341 ? 28.276 11.390 -32.707 1.00 87.38 341 GLY A C 1
ATOM 2381 O O . GLY A 1 341 ? 27.907 11.352 -33.878 1.00 87.38 341 GLY A O 1
ATOM 2382 N N . THR A 1 342 ? 29.244 10.599 -32.245 1.00 87.25 342 THR A N 1
ATOM 2383 C CA . THR A 1 342 ? 29.861 9.557 -33.081 1.00 87.25 342 THR A CA 1
ATOM 2384 C C . THR A 1 342 ? 29.021 8.281 -33.031 1.00 87.25 342 THR A C 1
ATOM 2386 O O . THR A 1 342 ? 28.806 7.727 -31.955 1.00 87.25 342 THR A O 1
ATOM 2389 N N . GLY A 1 343 ? 28.551 7.809 -34.188 1.00 87.62 343 GLY A N 1
ATOM 2390 C CA . GLY A 1 343 ? 27.840 6.537 -34.325 1.00 87.62 343 GLY A CA 1
ATOM 2391 C C . GLY A 1 343 ? 28.747 5.442 -34.878 1.00 87.62 343 GLY A C 1
ATOM 2392 O O . GLY A 1 343 ? 29.150 5.511 -36.035 1.00 87.62 343 GLY A O 1
ATOM 2393 N N . ASN A 1 344 ? 29.028 4.414 -34.075 1.00 87.25 344 ASN A N 1
ATOM 2394 C CA . ASN A 1 344 ? 29.752 3.226 -34.525 1.00 87.25 344 ASN A CA 1
ATOM 2395 C C . ASN A 1 344 ? 28.757 2.106 -34.857 1.00 87.25 344 ASN A C 1
ATOM 2397 O O . ASN A 1 344 ? 28.147 1.535 -33.955 1.00 87.25 344 ASN A O 1
ATOM 2401 N N . PHE A 1 345 ? 28.626 1.764 -36.139 1.00 89.44 345 PHE A N 1
ATOM 2402 C CA . PHE A 1 345 ? 27.824 0.628 -36.600 1.00 89.44 345 PHE A CA 1
ATOM 2403 C C . PHE A 1 345 ? 28.741 -0.580 -36.804 1.00 89.44 345 PHE A C 1
ATOM 2405 O O . PHE A 1 345 ? 29.447 -0.666 -37.807 1.00 89.44 345 PHE A O 1
ATOM 2412 N N . ARG A 1 346 ? 28.763 -1.489 -35.825 1.00 87.44 346 ARG A N 1
ATOM 2413 C CA . ARG A 1 346 ? 29.593 -2.702 -35.835 1.00 87.44 346 ARG A CA 1
ATOM 2414 C C . ARG A 1 346 ? 28.749 -3.932 -35.542 1.00 87.44 346 ARG A C 1
ATOM 2416 O O . ARG A 1 346 ? 27.852 -3.880 -34.703 1.00 87.44 346 ARG A O 1
ATOM 2423 N N . THR A 1 347 ? 29.078 -5.044 -36.178 1.00 85.81 347 THR A N 1
ATOM 2424 C CA . THR A 1 347 ? 28.562 -6.360 -35.801 1.00 85.81 347 THR A CA 1
ATOM 2425 C C . THR A 1 347 ? 29.471 -6.994 -34.747 1.00 85.81 347 THR A C 1
ATOM 2427 O O . THR A 1 347 ? 30.632 -6.610 -34.598 1.00 85.81 347 THR A O 1
ATOM 2430 N N . TRP A 1 348 ? 28.942 -7.941 -33.963 1.00 86.19 348 TRP A N 1
ATOM 2431 C CA . TRP A 1 348 ? 29.750 -8.664 -32.970 1.00 86.19 348 TRP A CA 1
ATOM 2432 C C . TRP A 1 348 ? 30.771 -9.603 -33.629 1.00 86.19 348 TRP A C 1
ATOM 2434 O O . TRP A 1 348 ? 31.877 -9.779 -33.130 1.00 86.19 348 TRP A O 1
ATOM 2444 N N . THR A 1 349 ? 30.402 -10.168 -34.777 1.00 92.38 349 THR A N 1
ATOM 2445 C CA . THR A 1 349 ? 31.253 -10.989 -35.643 1.00 92.38 349 THR A CA 1
ATOM 2446 C C . THR A 1 349 ? 31.244 -10.427 -37.055 1.00 92.38 349 THR A C 1
ATOM 2448 O O . THR A 1 349 ? 30.263 -9.792 -37.456 1.00 92.38 349 THR A O 1
ATOM 2451 N N . ASP A 1 350 ? 32.289 -10.703 -37.833 1.00 94.75 350 ASP A N 1
ATOM 2452 C CA . ASP A 1 350 ? 32.284 -10.363 -39.252 1.00 94.75 350 ASP A CA 1
ATOM 2453 C C . ASP A 1 350 ? 31.099 -10.990 -39.984 1.00 94.75 350 ASP A C 1
ATOM 2455 O O . ASP A 1 350 ? 30.661 -12.100 -39.674 1.00 94.75 350 ASP A O 1
ATOM 2459 N N . SER A 1 351 ? 30.561 -10.244 -40.944 1.00 95.25 351 SER A N 1
ATOM 2460 C CA . SER A 1 351 ? 29.400 -10.655 -41.718 1.00 95.25 351 SER A CA 1
ATOM 2461 C C . SER A 1 351 ? 29.529 -10.188 -43.157 1.00 95.25 351 SER A C 1
ATOM 2463 O O . SER A 1 351 ? 29.918 -9.051 -43.436 1.00 95.25 351 SER A O 1
ATOM 2465 N N . THR A 1 352 ? 29.098 -11.045 -44.081 1.00 95.00 352 THR A N 1
ATOM 2466 C CA . THR A 1 352 ? 28.979 -10.697 -45.501 1.00 95.00 352 THR A CA 1
ATOM 2467 C C . THR A 1 352 ? 27.868 -9.680 -45.770 1.00 95.00 352 THR A C 1
ATOM 2469 O O . THR A 1 352 ? 27.771 -9.149 -46.877 1.00 95.00 352 THR A O 1
ATOM 2472 N N . THR A 1 353 ? 27.043 -9.382 -44.758 1.00 93.50 353 THR A N 1
ATOM 2473 C CA . THR A 1 353 ? 25.971 -8.388 -44.809 1.00 93.50 353 THR A CA 1
ATOM 2474 C C . THR A 1 353 ? 25.887 -7.535 -43.535 1.00 93.50 353 THR A C 1
ATOM 2476 O O . THR A 1 353 ? 24.792 -7.300 -43.021 1.00 93.50 353 THR A O 1
ATOM 2479 N N . ALA A 1 354 ? 27.027 -7.094 -42.998 1.00 92.69 354 ALA A N 1
ATOM 2480 C CA . ALA A 1 354 ? 27.134 -6.391 -41.714 1.00 92.69 354 ALA A CA 1
ATOM 2481 C C . ALA A 1 354 ? 26.325 -5.083 -41.631 1.00 92.69 354 ALA A C 1
ATOM 2483 O O . ALA A 1 354 ? 25.799 -4.742 -40.574 1.00 92.69 354 ALA A O 1
ATOM 2484 N N . PHE A 1 355 ? 26.191 -4.363 -42.747 1.00 93.75 355 PHE A N 1
ATOM 2485 C CA . PHE A 1 355 ? 25.283 -3.223 -42.878 1.00 93.75 355 PHE A CA 1
ATOM 2486 C C . PHE A 1 355 ? 24.560 -3.294 -44.218 1.00 93.75 355 PHE A C 1
ATOM 2488 O O . PHE A 1 355 ? 25.179 -3.581 -45.246 1.00 93.75 355 PHE A O 1
ATOM 2495 N N . ARG A 1 356 ? 23.252 -3.026 -44.220 1.00 93.31 356 ARG A N 1
ATOM 2496 C CA . ARG A 1 356 ? 22.418 -3.057 -45.424 1.00 93.31 356 ARG A CA 1
ATOM 2497 C C . ARG A 1 356 ? 21.526 -1.827 -45.481 1.00 93.31 356 ARG A C 1
ATOM 2499 O O . ARG A 1 356 ? 20.908 -1.461 -44.489 1.00 93.31 356 ARG A O 1
ATOM 2506 N N . VAL A 1 357 ? 21.395 -1.262 -46.675 1.00 93.56 357 VAL A N 1
ATOM 2507 C CA . VAL A 1 357 ? 20.282 -0.365 -47.012 1.00 93.56 357 VAL A CA 1
ATOM 2508 C C . VAL A 1 357 ? 19.342 -1.152 -47.904 1.00 93.56 357 VAL A C 1
ATOM 2510 O O . VAL A 1 357 ? 19.790 -1.693 -48.916 1.00 93.56 357 VAL A O 1
ATOM 2513 N N . GLN A 1 358 ? 18.068 -1.242 -47.528 1.00 92.31 358 GLN A N 1
ATOM 2514 C CA . GLN A 1 358 ? 17.065 -2.011 -48.259 1.00 92.31 358 GLN A CA 1
ATOM 2515 C C . GLN A 1 358 ? 15.968 -1.113 -48.825 1.00 92.31 358 GLN A C 1
ATOM 2517 O O . GLN A 1 358 ? 15.684 -0.042 -48.291 1.00 92.31 358 GLN A O 1
ATOM 2522 N N . ASN A 1 359 ? 15.352 -1.558 -49.916 1.00 89.31 359 ASN A N 1
ATOM 2523 C CA . ASN A 1 359 ? 14.101 -0.976 -50.387 1.00 89.31 359 ASN A CA 1
ATOM 2524 C C . ASN A 1 359 ? 12.906 -1.524 -49.574 1.00 89.31 359 ASN A C 1
ATOM 2526 O O . ASN A 1 359 ? 13.057 -2.397 -48.719 1.00 89.31 359 ASN A O 1
ATOM 2530 N N . ALA A 1 360 ? 11.699 -1.033 -49.867 1.00 90.25 360 ALA A N 1
ATOM 2531 C CA . ALA A 1 360 ? 10.483 -1.416 -49.145 1.00 90.25 360 ALA A CA 1
ATOM 2532 C C . ALA A 1 360 ? 10.118 -2.912 -49.251 1.00 90.25 360 ALA A C 1
ATOM 2534 O O . ALA A 1 360 ? 9.410 -3.418 -48.387 1.00 90.25 360 ALA A O 1
ATOM 2535 N N . VAL A 1 361 ? 10.595 -3.619 -50.283 1.00 88.19 361 VAL A N 1
ATOM 2536 C CA . VAL A 1 361 ? 10.357 -5.064 -50.461 1.00 88.19 361 VAL A CA 1
ATOM 2537 C C . VAL A 1 361 ? 11.446 -5.933 -49.817 1.00 88.19 361 VAL A C 1
ATOM 2539 O O . VAL A 1 361 ? 11.338 -7.154 -49.835 1.00 88.19 361 VAL A O 1
ATOM 2542 N N . GLY A 1 362 ? 12.475 -5.320 -49.218 1.00 88.69 362 GLY A N 1
ATOM 2543 C CA . GLY A 1 362 ? 13.546 -6.013 -48.498 1.00 88.69 362 GLY A CA 1
ATOM 2544 C C . GLY A 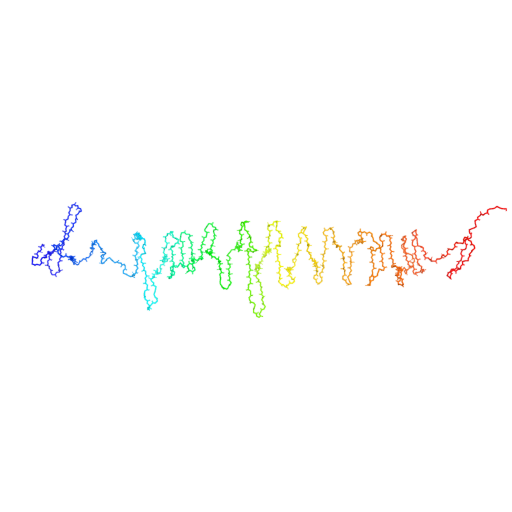1 362 ? 14.801 -6.323 -49.324 1.00 88.69 362 GLY A C 1
ATOM 2545 O O . GLY A 1 362 ? 15.742 -6.924 -48.796 1.00 88.69 362 GLY A O 1
ATOM 2546 N N . ASP A 1 363 ? 14.894 -5.889 -50.581 1.00 89.44 363 ASP A N 1
ATOM 2547 C CA . ASP A 1 363 ? 16.114 -6.080 -51.375 1.00 89.44 363 ASP A CA 1
ATOM 2548 C C . ASP A 1 363 ? 17.220 -5.143 -50.897 1.00 89.44 363 ASP A C 1
ATOM 2550 O O . ASP A 1 363 ? 16.990 -3.948 -50.712 1.00 89.44 363 ASP A O 1
ATOM 2554 N N . ALA A 1 364 ? 18.448 -5.653 -50.759 1.00 91.62 364 ALA A N 1
ATOM 2555 C CA . ALA A 1 364 ? 19.600 -4.806 -50.456 1.00 91.62 364 ALA A CA 1
ATOM 2556 C C . ALA A 1 364 ? 20.027 -3.982 -51.676 1.00 91.62 364 ALA A C 1
ATOM 2558 O O . ALA A 1 364 ? 20.381 -4.527 -52.720 1.00 91.62 364 ALA A O 1
ATOM 2559 N N . VAL A 1 365 ? 20.059 -2.664 -51.507 1.00 92.94 365 VAL A N 1
ATOM 2560 C CA . VAL A 1 365 ? 20.631 -1.711 -52.464 1.00 92.94 365 VAL A CA 1
ATOM 2561 C C . VAL A 1 365 ? 22.118 -1.503 -52.172 1.00 92.94 365 VAL A C 1
ATOM 2563 O O . VAL A 1 365 ? 22.931 -1.507 -53.093 1.00 92.94 365 VAL A O 1
ATOM 2566 N N . VAL A 1 366 ? 22.481 -1.395 -50.891 1.00 94.69 366 VAL A N 1
ATOM 2567 C CA . VAL A 1 366 ? 23.867 -1.301 -50.406 1.00 94.69 366 VAL A CA 1
ATOM 2568 C C . VAL A 1 366 ? 24.127 -2.434 -49.426 1.00 94.69 366 VAL A C 1
ATOM 2570 O O . VAL A 1 366 ? 23.256 -2.777 -48.626 1.00 94.69 366 VAL A O 1
ATOM 2573 N N . THR A 1 367 ? 25.318 -3.021 -49.477 1.00 94.00 367 THR A N 1
ATOM 2574 C CA . THR A 1 367 ? 25.783 -4.013 -48.506 1.00 94.00 367 THR A CA 1
ATOM 2575 C C . THR A 1 367 ? 27.244 -3.766 -48.157 1.00 94.00 367 THR A C 1
ATOM 2577 O O . THR A 1 367 ? 28.091 -3.697 -49.044 1.00 94.00 367 THR A O 1
ATOM 2580 N N . VAL A 1 368 ? 27.540 -3.661 -46.865 1.00 95.69 368 VAL A N 1
ATOM 2581 C CA . VAL A 1 368 ? 28.908 -3.675 -46.341 1.00 95.69 368 VAL A CA 1
ATOM 2582 C C . VAL A 1 368 ? 29.218 -5.095 -45.886 1.00 95.69 368 VAL A C 1
ATOM 2584 O O . VAL A 1 368 ? 28.530 -5.640 -45.024 1.00 95.69 368 VAL A O 1
ATOM 2587 N N . ASP A 1 369 ? 30.234 -5.687 -46.498 1.00 95.19 369 ASP A N 1
ATOM 2588 C CA . ASP A 1 369 ? 30.741 -7.026 -46.225 1.00 95.19 369 ASP A CA 1
ATOM 2589 C C . ASP A 1 369 ? 32.050 -6.883 -45.445 1.00 95.19 369 ASP A C 1
ATOM 2591 O O . ASP A 1 369 ? 33.081 -6.522 -46.016 1.00 95.19 369 ASP A O 1
ATOM 2595 N N . THR A 1 370 ? 32.005 -7.110 -44.131 1.00 96.00 370 THR A N 1
ATOM 2596 C CA . THR A 1 370 ? 33.195 -6.966 -43.280 1.00 96.00 370 THR A CA 1
ATOM 2597 C C . THR A 1 370 ? 34.089 -8.198 -43.335 1.00 96.00 370 THR A C 1
ATOM 2599 O O . THR A 1 370 ? 35.296 -8.051 -43.191 1.00 96.00 370 THR A O 1
ATOM 2602 N N . THR A 1 371 ? 33.544 -9.378 -43.660 1.00 96.62 371 THR A N 1
ATOM 2603 C CA . THR A 1 371 ? 34.326 -10.611 -43.860 1.00 96.62 371 THR A CA 1
ATOM 2604 C C . THR A 1 371 ? 35.319 -10.466 -45.010 1.00 96.62 371 THR A C 1
ATOM 2606 O O . THR A 1 371 ? 36.469 -10.877 -44.897 1.00 96.62 371 THR A O 1
ATOM 2609 N N . ASN A 1 372 ? 34.882 -9.868 -46.121 1.00 96.25 372 ASN A N 1
ATOM 2610 C CA . ASN A 1 372 ? 35.699 -9.693 -47.321 1.00 96.25 372 ASN A CA 1
ATOM 2611 C C . ASN A 1 372 ? 36.211 -8.259 -47.492 1.00 96.25 372 ASN A C 1
ATOM 2613 O O . ASN A 1 372 ? 36.864 -7.969 -48.491 1.00 96.25 372 ASN A O 1
ATOM 2617 N N . THR A 1 373 ? 35.927 -7.357 -46.547 1.00 94.69 373 THR A N 1
ATOM 2618 C CA . THR A 1 373 ? 36.277 -5.924 -46.598 1.00 94.69 373 THR A CA 1
ATOM 2619 C C . THR A 1 373 ? 35.768 -5.199 -47.856 1.00 94.69 373 THR A C 1
ATOM 2621 O O . THR A 1 373 ? 36.477 -4.422 -48.491 1.00 94.69 373 THR A O 1
ATOM 2624 N N . GLN A 1 374 ? 34.513 -5.452 -48.238 1.00 94.75 374 GLN A N 1
ATOM 2625 C CA . GLN A 1 374 ? 33.903 -4.934 -49.467 1.00 94.75 374 GLN A CA 1
ATOM 2626 C C . GLN A 1 374 ? 32.713 -4.005 -49.199 1.00 94.75 374 GLN A C 1
ATOM 2628 O O . GLN A 1 374 ? 31.835 -4.297 -48.389 1.00 94.75 374 GLN A O 1
ATOM 2633 N N . PHE A 1 375 ? 32.630 -2.922 -49.974 1.00 93.81 375 PHE A N 1
ATOM 2634 C CA . PHE A 1 375 ? 31.409 -2.134 -50.148 1.00 93.81 375 PHE A CA 1
ATOM 2635 C C . PHE A 1 375 ? 30.739 -2.543 -51.463 1.00 93.81 375 PHE A C 1
ATOM 2637 O O . PHE A 1 375 ? 31.305 -2.355 -52.539 1.00 93.81 375 PHE A O 1
ATOM 2644 N N . LYS A 1 376 ? 29.539 -3.120 -51.384 1.00 91.69 376 LYS A N 1
ATOM 2645 C CA . LYS A 1 376 ? 28.792 -3.627 -52.539 1.00 91.69 376 LYS A CA 1
ATOM 2646 C C . LYS A 1 376 ? 27.580 -2.747 -52.802 1.00 91.69 376 LYS A C 1
ATOM 2648 O O . LYS A 1 376 ? 26.721 -2.575 -51.936 1.00 91.69 376 LYS A O 1
ATOM 2653 N N . LEU A 1 377 ? 27.480 -2.256 -54.029 1.00 91.69 377 LEU A N 1
ATOM 2654 C CA . LEU A 1 377 ? 26.230 -1.768 -54.594 1.00 91.69 377 LEU A CA 1
ATOM 2655 C C . LEU A 1 377 ? 25.570 -2.956 -55.302 1.00 91.69 377 LEU A C 1
ATOM 2657 O O . LEU A 1 377 ? 26.263 -3.576 -56.096 1.00 91.69 377 LEU A O 1
ATOM 2661 N N . LYS A 1 378 ? 24.316 -3.285 -54.944 1.00 85.94 378 LYS A N 1
ATOM 2662 C CA . LYS A 1 378 ? 23.451 -4.407 -55.398 1.00 85.94 378 LYS A CA 1
ATOM 2663 C C . LYS A 1 378 ? 24.115 -5.493 -56.274 1.00 85.94 378 LYS A C 1
ATOM 2665 O O . LYS A 1 378 ? 24.667 -5.214 -57.332 1.00 85.94 378 LYS A O 1
ATOM 2670 N N . THR A 1 379 ? 23.949 -6.769 -55.914 1.00 78.75 379 THR A N 1
ATOM 2671 C CA . THR A 1 379 ? 24.409 -7.892 -56.757 1.00 78.75 379 THR A CA 1
ATOM 2672 C C . THR A 1 379 ? 23.820 -7.847 -58.175 1.00 78.75 379 THR A C 1
ATOM 2674 O O . THR A 1 379 ? 22.769 -7.248 -58.412 1.00 78.75 379 THR A O 1
ATOM 2677 N N . ALA A 1 380 ? 24.510 -8.483 -59.129 1.00 76.31 380 ALA A N 1
ATOM 2678 C CA . ALA A 1 380 ? 24.117 -8.493 -60.537 1.00 76.31 380 ALA A CA 1
ATOM 2679 C C . ALA A 1 380 ? 22.632 -8.866 -60.710 1.00 76.31 380 ALA A C 1
ATOM 2681 O O . ALA A 1 380 ? 22.172 -9.902 -60.233 1.00 76.31 380 ALA A O 1
ATOM 2682 N N . SER A 1 381 ? 21.879 -7.990 -61.373 1.00 80.19 381 SER A N 1
ATOM 2683 C CA . SER A 1 381 ? 20.430 -8.088 -61.537 1.00 80.19 381 SER A CA 1
ATOM 2684 C C . SER A 1 381 ? 20.018 -7.428 -62.851 1.00 80.19 381 SER A C 1
ATOM 2686 O O . SER A 1 381 ? 20.697 -6.517 -63.324 1.00 80.19 381 SER A O 1
ATOM 2688 N N . SER A 1 382 ? 18.872 -7.831 -63.407 1.00 82.81 382 SER A N 1
ATOM 2689 C CA . SER A 1 382 ? 18.221 -7.126 -64.522 1.00 82.81 382 SER A CA 1
ATOM 2690 C C . SER A 1 382 ? 17.793 -5.697 -64.157 1.00 82.81 382 SER A C 1
ATOM 2692 O O . SER A 1 382 ? 17.523 -4.893 -65.043 1.00 82.81 382 SER A O 1
ATOM 2694 N N . THR A 1 383 ? 17.764 -5.366 -62.861 1.00 83.44 383 THR A N 1
ATOM 2695 C CA . THR A 1 383 ? 17.546 -4.014 -62.331 1.00 83.44 383 THR A CA 1
ATOM 2696 C C . THR A 1 383 ? 18.763 -3.586 -61.500 1.00 83.44 383 THR A C 1
ATOM 2698 O O . THR A 1 383 ? 18.755 -3.727 -60.272 1.00 83.44 383 THR A O 1
ATOM 2701 N N . PRO A 1 384 ? 19.857 -3.122 -62.125 1.00 84.38 384 PRO A N 1
ATOM 2702 C CA . PRO A 1 384 ? 21.061 -2.744 -61.393 1.00 84.38 384 PRO A CA 1
ATOM 2703 C C . PRO A 1 384 ? 20.799 -1.534 -60.489 1.00 84.38 384 PRO A C 1
ATOM 2705 O O . PRO A 1 384 ? 19.931 -0.705 -60.765 1.00 84.38 384 PRO A O 1
ATOM 2708 N N . ALA A 1 385 ? 21.569 -1.415 -59.410 1.00 87.31 385 ALA A N 1
ATOM 2709 C CA . ALA A 1 385 ? 21.631 -0.168 -58.658 1.00 87.31 385 ALA A CA 1
ATOM 2710 C C . ALA A 1 385 ? 22.642 0.776 -59.325 1.00 87.31 385 ALA A C 1
ATOM 2712 O O . ALA A 1 385 ? 23.718 0.350 -59.744 1.00 87.31 385 ALA A O 1
ATOM 2713 N N . LEU A 1 386 ? 22.282 2.054 -59.438 1.00 88.81 386 LEU A N 1
ATOM 2714 C CA . LEU A 1 386 ? 23.131 3.083 -60.035 1.00 88.81 386 LEU A CA 1
ATOM 2715 C C . LEU A 1 386 ? 23.920 3.807 -58.944 1.00 88.81 386 LEU A C 1
ATOM 2717 O O . LEU A 1 386 ? 23.333 4.302 -57.982 1.00 88.81 386 LEU A O 1
ATOM 2721 N N . LEU A 1 387 ? 25.241 3.905 -59.112 1.00 89.62 387 LEU A N 1
ATOM 2722 C CA . LEU A 1 387 ? 26.060 4.833 -58.336 1.00 89.62 387 LEU A CA 1
ATOM 2723 C C . LEU A 1 387 ? 26.046 6.186 -59.044 1.00 89.62 387 LEU A C 1
ATOM 2725 O O . LEU A 1 387 ? 26.736 6.373 -60.044 1.00 89.62 387 LEU A O 1
ATOM 2729 N N . VAL A 1 388 ? 25.260 7.123 -58.528 1.00 89.38 388 VAL A N 1
ATOM 2730 C CA . VAL A 1 388 ? 25.283 8.509 -58.999 1.00 89.38 388 VAL A CA 1
ATOM 2731 C C . VAL A 1 388 ? 26.266 9.282 -58.127 1.00 89.38 388 VAL A C 1
ATOM 2733 O O . VAL A 1 388 ? 26.078 9.390 -56.917 1.00 89.38 388 VAL A O 1
ATOM 2736 N N . LEU A 1 389 ? 27.342 9.774 -58.735 1.00 89.44 389 LEU A N 1
ATOM 2737 C CA . LEU A 1 389 ? 28.339 10.605 -58.062 1.00 89.44 389 LEU A CA 1
ATOM 2738 C C . LEU A 1 389 ? 27.921 12.076 -58.111 1.00 89.44 389 LEU A C 1
ATOM 2740 O O . LEU A 1 389 ? 27.230 12.492 -59.038 1.00 89.44 389 LEU A O 1
ATOM 2744 N N . SER A 1 390 ? 28.374 12.860 -57.131 1.00 81.62 390 SER A N 1
ATOM 2745 C CA . SER A 1 390 ? 28.147 14.309 -57.113 1.00 81.62 390 SER A CA 1
ATOM 2746 C C . SER A 1 390 ? 28.770 14.986 -58.341 1.00 81.62 390 SER A C 1
ATOM 2748 O O . SER A 1 390 ? 29.880 14.622 -58.759 1.00 81.62 390 SER A O 1
ATOM 2750 N N . ASP A 1 391 ? 28.068 15.974 -58.901 1.00 85.00 391 ASP A N 1
ATOM 2751 C CA . ASP A 1 391 ? 28.532 16.798 -60.006 1.00 85.00 391 ASP A CA 1
ATOM 2752 C C . ASP A 1 391 ? 29.114 18.124 -59.499 1.00 85.00 391 ASP A C 1
ATOM 2754 O O . ASP A 1 391 ? 28.446 18.947 -58.875 1.00 85.00 391 ASP A O 1
ATOM 2758 N N . LYS A 1 392 ? 30.391 18.379 -59.793 1.00 88.00 392 LYS A N 1
ATOM 2759 C CA . LYS A 1 392 ? 30.924 19.735 -59.644 1.00 88.00 392 LYS A CA 1
ATOM 2760 C C . LYS A 1 392 ? 30.514 20.533 -60.874 1.00 88.00 392 LYS A C 1
ATOM 2762 O O . LYS A 1 392 ? 31.050 20.315 -61.960 1.00 88.00 392 LYS A O 1
ATOM 2767 N N . ASN A 1 393 ? 29.597 21.472 -60.672 1.00 85.00 393 ASN A N 1
ATOM 2768 C CA . ASN A 1 393 ? 29.014 22.318 -61.718 1.00 85.00 393 ASN A CA 1
ATOM 2769 C C . ASN A 1 393 ? 29.706 23.675 -61.915 1.00 85.00 393 ASN A C 1
ATOM 2771 O O . ASN A 1 393 ? 29.209 24.544 -62.625 1.00 85.00 393 ASN A O 1
ATOM 2775 N N . THR A 1 394 ? 30.876 23.851 -61.307 1.00 89.50 394 THR A N 1
ATOM 2776 C CA . THR A 1 394 ? 31.714 25.048 -61.430 1.00 89.50 394 THR A CA 1
ATOM 2777 C C . THR A 1 394 ? 33.076 24.694 -62.021 1.00 89.50 394 THR A C 1
ATOM 2779 O O . THR A 1 394 ? 33.524 23.550 -61.932 1.00 89.50 394 THR A O 1
ATOM 2782 N N . VAL A 1 395 ? 33.779 25.682 -62.578 1.00 88.00 395 VAL A N 1
ATOM 2783 C CA . VAL A 1 395 ? 35.123 25.512 -63.163 1.00 88.00 395 VAL A CA 1
ATOM 2784 C C . VAL A 1 395 ? 36.149 25.047 -62.115 1.00 88.00 395 VAL A C 1
ATOM 2786 O O . VAL A 1 395 ? 36.075 25.424 -60.944 1.00 88.00 395 VAL A O 1
ATOM 2789 N N . GLY A 1 396 ? 37.107 24.214 -62.536 1.00 88.56 396 GLY A N 1
ATOM 2790 C CA . GLY A 1 396 ? 38.188 23.672 -61.700 1.00 88.56 396 GLY A CA 1
ATOM 2791 C C . GLY A 1 396 ? 37.828 22.367 -60.987 1.00 88.56 396 GLY A C 1
ATOM 2792 O O . GLY A 1 396 ? 36.687 21.908 -61.059 1.00 88.56 396 GLY A O 1
ATOM 2793 N N . ASP A 1 397 ? 38.798 21.777 -60.290 1.00 91.31 397 ASP A N 1
ATOM 2794 C CA . ASP A 1 397 ? 38.612 20.583 -59.458 1.00 91.31 397 ASP A CA 1
ATOM 2795 C C . ASP A 1 397 ? 38.440 20.947 -57.965 1.00 91.31 397 ASP A C 1
ATOM 2797 O O . ASP A 1 397 ? 38.909 22.006 -57.543 1.00 91.31 397 ASP A O 1
ATOM 2801 N N . PRO A 1 398 ? 37.770 20.112 -57.143 1.00 93.00 398 PRO A N 1
ATOM 2802 C CA . PRO A 1 398 ? 37.759 20.277 -55.689 1.00 93.00 398 PRO A CA 1
ATOM 2803 C C . PRO A 1 398 ? 39.119 19.887 -55.081 1.00 93.00 398 PRO A C 1
ATOM 2805 O O . PRO A 1 398 ? 40.021 19.427 -55.784 1.00 93.00 398 PRO A O 1
ATOM 2808 N N . THR A 1 399 ? 39.282 20.021 -53.763 1.00 94.38 399 THR A N 1
ATOM 2809 C CA . THR A 1 399 ? 40.485 19.526 -53.073 1.00 94.38 399 THR A CA 1
ATOM 2810 C C . THR A 1 399 ? 40.672 18.030 -53.336 1.00 94.38 399 THR A C 1
ATOM 2812 O O . THR A 1 399 ? 39.764 17.230 -53.111 1.00 94.38 399 THR A O 1
ATOM 2815 N N . CYS A 1 400 ? 41.847 17.653 -53.839 1.00 93.25 400 CYS A N 1
ATOM 2816 C CA . CYS A 1 400 ? 42.159 16.271 -54.189 1.00 93.25 400 CYS A CA 1
ATOM 2817 C C . CYS A 1 400 ? 42.324 15.419 -52.925 1.00 93.25 400 CYS A C 1
ATOM 2819 O O . CYS A 1 400 ? 43.144 15.736 -52.065 1.00 93.25 400 CYS A O 1
ATOM 2821 N N . VAL A 1 401 ? 41.583 14.314 -52.839 1.00 95.81 401 VAL A N 1
ATOM 2822 C CA . VAL A 1 401 ? 41.771 13.262 -51.830 1.00 95.81 401 VAL A CA 1
ATOM 2823 C C . VAL A 1 401 ? 42.049 11.959 -52.570 1.00 95.81 401 VAL A C 1
ATOM 2825 O O . VAL A 1 401 ? 41.218 11.533 -53.367 1.00 95.81 401 VAL A O 1
ATOM 2828 N N . ASN A 1 402 ? 43.215 11.339 -52.357 1.00 94.56 402 ASN A N 1
ATOM 2829 C CA . ASN A 1 402 ? 43.608 10.129 -53.093 1.00 94.56 402 ASN A CA 1
ATOM 2830 C C . ASN A 1 402 ? 42.521 9.043 -53.020 1.00 94.56 402 ASN A C 1
ATOM 2832 O O . ASN A 1 402 ? 42.033 8.725 -51.939 1.00 94.56 402 ASN A O 1
ATOM 2836 N N . GLY A 1 403 ? 42.159 8.478 -54.175 1.00 90.19 403 GLY A N 1
ATOM 2837 C CA . GLY A 1 403 ? 41.086 7.488 -54.310 1.00 90.19 403 GLY A CA 1
ATOM 2838 C C . GLY A 1 403 ? 39.685 8.079 -54.505 1.00 90.19 403 GLY A C 1
ATOM 2839 O O . GLY A 1 403 ? 38.751 7.329 -54.778 1.00 90.19 403 GLY A O 1
ATOM 2840 N N . ALA A 1 404 ? 39.514 9.402 -54.408 1.00 93.25 404 ALA A N 1
ATOM 2841 C CA . ALA A 1 404 ? 38.231 10.048 -54.667 1.00 93.25 404 ALA A CA 1
ATOM 2842 C C . ALA A 1 404 ? 37.861 10.018 -56.156 1.00 93.25 404 ALA A C 1
ATOM 2844 O O . ALA A 1 404 ? 38.723 10.161 -57.029 1.00 93.25 404 ALA A O 1
ATOM 2845 N N . ILE A 1 405 ? 36.557 9.898 -56.419 1.00 93.62 405 ILE A N 1
ATOM 2846 C CA . ILE A 1 405 ? 35.959 9.946 -57.755 1.00 93.62 405 ILE A CA 1
ATOM 2847 C C . ILE A 1 405 ? 34.776 10.919 -57.729 1.00 93.62 405 ILE A C 1
ATOM 2849 O O . ILE A 1 405 ? 33.962 10.872 -56.808 1.00 93.62 405 ILE A O 1
ATOM 2853 N N . TYR A 1 406 ? 34.659 11.785 -58.735 1.00 93.75 406 TYR A N 1
ATOM 2854 C CA . TYR A 1 406 ? 33.475 12.629 -58.941 1.00 93.75 406 TYR A CA 1
ATOM 2855 C C . TYR A 1 406 ? 33.265 12.934 -60.434 1.00 93.75 406 TYR A C 1
ATOM 2857 O O . TYR A 1 406 ? 34.123 12.609 -61.261 1.00 93.75 406 TYR A O 1
ATOM 2865 N N . TYR A 1 407 ? 32.134 13.546 -60.796 1.00 92.25 407 TYR A N 1
ATOM 2866 C CA . TYR A 1 407 ? 31.888 14.028 -62.159 1.00 92.25 407 TYR A CA 1
ATOM 2867 C C . TYR A 1 407 ? 32.083 15.548 -62.242 1.00 92.25 407 TYR A C 1
ATOM 2869 O O . TYR A 1 407 ? 31.460 16.305 -61.501 1.00 92.25 407 TYR A O 1
ATOM 2877 N N . ASN A 1 408 ? 32.941 16.019 -63.144 1.00 91.56 408 ASN A N 1
ATOM 2878 C CA . ASN A 1 408 ? 33.120 17.445 -63.405 1.00 91.56 408 ASN A CA 1
ATOM 2879 C C . ASN A 1 408 ? 32.321 17.836 -64.650 1.00 91.56 408 ASN A C 1
ATOM 2881 O O . ASN A 1 408 ? 32.721 17.501 -65.767 1.00 91.56 408 ASN A O 1
ATOM 2885 N N . SER A 1 409 ? 31.204 18.544 -64.472 1.00 90.75 409 SER A N 1
ATOM 2886 C CA . SER A 1 409 ? 30.315 18.877 -65.589 1.00 90.75 409 SER A CA 1
ATOM 2887 C C . SER A 1 409 ? 30.834 20.033 -66.450 1.00 90.75 409 SER A C 1
ATOM 2889 O O . SER A 1 409 ? 30.518 20.075 -67.635 1.00 90.75 409 SER A O 1
ATOM 2891 N N . ALA A 1 410 ? 31.720 20.894 -65.931 1.00 89.19 410 ALA A N 1
ATOM 2892 C CA . ALA A 1 410 ? 32.352 21.962 -66.714 1.00 89.19 410 ALA A CA 1
ATOM 2893 C C . ALA A 1 410 ? 33.298 21.427 -67.809 1.00 89.19 410 ALA A C 1
ATOM 2895 O O . ALA A 1 410 ? 33.474 22.070 -68.840 1.00 89.19 410 ALA A O 1
ATOM 2896 N N . ILE A 1 411 ? 33.889 20.245 -67.596 1.00 87.31 411 ILE A N 1
ATOM 2897 C CA . ILE A 1 411 ? 34.749 19.552 -68.576 1.00 87.31 411 ILE A CA 1
ATOM 2898 C C . ILE A 1 411 ? 34.164 18.216 -69.054 1.00 87.31 411 ILE A C 1
ATOM 2900 O O . ILE A 1 411 ? 34.822 17.489 -69.792 1.00 87.31 411 ILE A O 1
ATOM 2904 N N . SER A 1 412 ? 32.937 17.896 -68.631 1.00 87.81 412 SER A N 1
ATOM 2905 C CA . SER A 1 412 ? 32.202 16.675 -68.983 1.00 87.81 412 SER A CA 1
ATOM 2906 C C . SER A 1 412 ? 33.003 15.379 -68.786 1.00 87.81 412 SER A C 1
ATOM 2908 O O . SER A 1 412 ? 33.040 14.519 -69.665 1.00 87.81 412 SER A O 1
ATOM 2910 N N . ALA A 1 413 ? 33.676 15.235 -67.640 1.00 87.69 413 ALA A N 1
ATOM 2911 C CA . ALA A 1 413 ? 34.546 14.089 -67.375 1.00 87.69 413 ALA A CA 1
ATOM 2912 C C . ALA A 1 413 ? 34.403 13.544 -65.951 1.00 87.69 413 ALA A C 1
ATOM 2914 O O . ALA A 1 413 ? 34.308 14.301 -64.983 1.00 87.69 413 ALA A O 1
ATOM 2915 N N . PHE A 1 414 ? 34.484 12.217 -65.816 1.00 91.75 414 PHE A N 1
ATOM 2916 C CA . PHE A 1 414 ? 34.786 11.590 -64.533 1.00 91.75 414 PHE A CA 1
ATOM 2917 C C . PHE A 1 414 ? 36.235 11.874 -64.153 1.00 91.75 414 PHE A C 1
ATOM 2919 O O . PHE A 1 414 ? 37.144 11.783 -64.983 1.00 91.75 414 PHE A O 1
ATOM 2926 N N . ARG A 1 415 ? 36.454 12.217 -62.889 1.00 92.25 415 ARG A N 1
ATOM 2927 C CA . ARG A 1 415 ? 37.758 12.597 -62.351 1.00 92.25 415 ARG A CA 1
ATOM 2928 C C . ARG A 1 415 ? 38.132 11.650 -61.226 1.00 92.25 415 ARG A C 1
ATOM 2930 O O . ARG A 1 415 ? 37.307 11.394 -60.358 1.00 92.25 415 ARG A O 1
ATOM 2937 N N . GLY A 1 416 ? 39.370 11.169 -61.245 1.00 93.44 416 GLY A N 1
ATOM 2938 C CA . GLY A 1 416 ? 39.963 10.339 -60.201 1.00 93.44 416 GLY A CA 1
ATOM 2939 C C . GLY A 1 416 ? 41.182 11.035 -59.607 1.00 93.44 416 GLY A C 1
ATOM 2940 O O . GLY A 1 416 ? 42.047 11.503 -60.351 1.00 93.44 416 GLY A O 1
ATOM 2941 N N . CYS A 1 417 ? 41.249 11.137 -58.282 1.00 93.56 417 CYS A N 1
ATOM 2942 C CA . CYS A 1 417 ? 42.403 11.719 -57.598 1.00 93.56 417 CYS A CA 1
ATOM 2943 C C . CYS A 1 417 ? 43.454 10.638 -57.313 1.00 93.56 417 CYS A C 1
ATOM 2945 O O . CYS A 1 417 ? 43.172 9.656 -56.624 1.00 93.56 417 CYS A O 1
ATOM 2947 N N . GLN A 1 418 ? 44.677 10.836 -57.805 1.00 94.00 418 GLN A N 1
ATOM 2948 C CA . GLN A 1 418 ? 45.825 9.968 -57.529 1.00 94.00 418 GLN A CA 1
ATOM 2949 C C . GLN A 1 418 ? 47.105 10.803 -57.405 1.00 94.00 418 GLN A C 1
ATOM 2951 O O . GLN A 1 418 ? 47.316 11.756 -58.159 1.00 94.00 418 GLN A O 1
ATOM 2956 N N . GLY A 1 419 ? 47.959 10.461 -56.436 1.00 90.75 419 GLY A N 1
ATOM 2957 C CA . GLY A 1 419 ? 49.195 11.205 -56.168 1.00 90.75 419 GLY A CA 1
ATOM 2958 C C . GLY A 1 419 ? 48.965 12.679 -55.806 1.00 90.75 419 GLY A C 1
ATOM 2959 O O . GLY A 1 419 ? 49.807 13.516 -56.107 1.00 90.75 419 GLY A O 1
ATOM 2960 N N . GLY A 1 420 ? 47.812 13.016 -55.217 1.00 92.69 420 GLY A N 1
ATOM 2961 C CA . GLY A 1 420 ? 47.443 14.386 -54.850 1.00 92.69 420 GLY A CA 1
ATOM 2962 C C . GLY A 1 420 ? 47.001 15.280 -56.015 1.00 92.69 420 GLY A C 1
ATOM 2963 O O . GLY A 1 420 ? 46.816 16.475 -55.811 1.00 92.69 420 GLY A O 1
ATOM 2964 N N . SER A 1 421 ? 46.820 14.735 -57.225 1.00 92.94 421 SER A N 1
ATOM 2965 C CA . SER A 1 421 ? 46.343 15.473 -58.406 1.00 92.94 421 SER A CA 1
ATOM 2966 C C . SER A 1 421 ? 45.150 14.789 -59.076 1.00 92.94 421 SER A C 1
ATOM 2968 O O . SER A 1 421 ? 44.985 13.571 -58.984 1.00 92.94 421 SER A O 1
ATOM 2970 N N . TRP A 1 422 ? 44.313 15.574 -59.757 1.00 92.69 422 TRP A N 1
ATOM 2971 C CA . TRP A 1 422 ? 43.140 15.072 -60.473 1.00 92.69 422 TRP A CA 1
ATOM 2972 C C . TRP A 1 422 ? 43.473 14.648 -61.894 1.00 92.69 422 TRP A C 1
ATOM 2974 O O . TRP A 1 422 ? 44.101 15.384 -62.653 1.00 92.69 422 TRP A O 1
ATOM 2984 N N . HIS A 1 423 ? 42.973 13.476 -62.267 1.00 91.38 423 HIS A N 1
ATOM 2985 C CA . HIS A 1 423 ? 43.141 12.892 -63.589 1.00 91.38 423 HIS A CA 1
ATOM 2986 C C . HIS A 1 423 ? 41.784 12.575 -64.188 1.00 91.38 423 HIS A C 1
ATOM 2988 O O . HIS A 1 423 ? 40.834 12.230 -63.486 1.00 91.38 423 HIS A O 1
ATOM 2994 N N . ASN A 1 424 ? 41.700 12.661 -65.507 1.00 90.00 424 ASN A N 1
ATOM 2995 C CA . ASN A 1 424 ? 40.530 12.205 -66.231 1.00 90.00 424 ASN A CA 1
ATOM 2996 C C . ASN A 1 424 ? 40.447 10.676 -66.189 1.00 90.00 424 ASN A C 1
ATOM 2998 O O . ASN A 1 424 ? 41.336 9.987 -66.684 1.00 90.00 424 ASN A O 1
ATOM 3002 N N . MET A 1 425 ? 39.338 10.153 -65.675 1.00 84.81 425 MET A N 1
ATOM 3003 C CA . MET A 1 425 ? 38.953 8.748 -65.807 1.00 84.81 425 MET A CA 1
ATOM 3004 C C . MET A 1 425 ? 38.254 8.551 -67.152 1.00 84.81 425 MET A C 1
ATOM 3006 O O . MET A 1 425 ? 37.083 8.189 -67.228 1.00 84.81 425 MET A O 1
ATOM 3010 N N . ILE A 1 426 ? 38.953 8.880 -68.236 1.00 72.94 426 ILE A N 1
ATOM 3011 C CA . ILE A 1 426 ? 38.447 8.626 -69.582 1.00 72.94 426 ILE A CA 1
ATOM 3012 C C . ILE A 1 426 ? 38.730 7.160 -69.913 1.00 72.94 426 ILE A C 1
ATOM 3014 O O . ILE A 1 426 ? 39.862 6.691 -69.793 1.00 72.94 426 ILE A O 1
ATOM 3018 N N . ALA A 1 427 ? 37.703 6.448 -70.376 1.00 60.78 427 ALA A N 1
ATOM 3019 C CA . ALA A 1 427 ? 37.857 5.187 -71.091 1.00 60.78 427 ALA A CA 1
ATOM 3020 C C . ALA A 1 427 ? 38.554 5.474 -72.434 1.00 60.78 427 ALA A C 1
ATOM 3022 O O . ALA A 1 427 ? 37.899 5.730 -73.438 1.00 60.78 427 ALA A O 1
ATOM 3023 N N . GLY A 1 428 ? 39.885 5.574 -72.431 1.00 58.09 428 GLY A N 1
ATOM 3024 C CA . GLY A 1 428 ? 40.625 6.166 -73.550 1.00 58.09 428 GLY A CA 1
ATOM 3025 C C . GLY A 1 428 ? 41.594 5.249 -74.284 1.00 58.09 428 GLY A C 1
ATOM 3026 O O . GLY A 1 428 ? 42.114 5.654 -75.320 1.00 58.09 428 GLY A O 1
ATOM 3027 N N . TYR A 1 429 ? 41.870 4.044 -73.783 1.00 61.12 429 TYR A N 1
ATOM 3028 C CA . TYR A 1 429 ? 42.832 3.140 -74.416 1.00 61.12 429 TYR A CA 1
ATOM 3029 C C . TYR A 1 429 ? 42.316 1.699 -74.356 1.00 61.12 429 TYR A C 1
ATOM 3031 O O . TYR A 1 429 ? 42.240 1.112 -73.281 1.00 61.12 429 TYR A O 1
ATOM 3039 N N . ASP A 1 430 ? 41.976 1.129 -75.515 1.00 60.41 430 ASP A N 1
ATOM 3040 C CA . ASP A 1 430 ? 41.933 -0.326 -75.698 1.00 60.41 430 ASP A CA 1
ATOM 3041 C C . ASP A 1 430 ? 43.348 -0.764 -76.089 1.00 60.41 430 ASP A C 1
ATOM 3043 O O . ASP A 1 430 ? 43.801 -0.499 -77.204 1.00 60.41 430 ASP A O 1
ATOM 3047 N N . ILE A 1 431 ? 44.087 -1.345 -75.144 1.00 69.69 431 ILE A N 1
ATOM 3048 C CA . ILE A 1 431 ? 45.446 -1.838 -75.383 1.00 69.69 431 ILE A CA 1
ATOM 3049 C C . ILE A 1 431 ? 45.351 -3.335 -75.659 1.00 69.69 431 ILE A C 1
ATOM 3051 O O . ILE A 1 431 ? 45.098 -4.124 -74.750 1.00 69.69 431 ILE A O 1
ATOM 3055 N N . ARG A 1 432 ? 45.606 -3.738 -76.908 1.00 69.06 432 ARG A N 1
ATOM 3056 C CA . ARG A 1 432 ? 45.821 -5.145 -77.264 1.00 69.06 432 ARG A CA 1
ATOM 3057 C C . ARG A 1 432 ? 47.288 -5.402 -77.566 1.00 69.06 432 ARG A C 1
ATOM 3059 O O . ARG A 1 432 ? 47.845 -4.816 -78.490 1.00 69.06 432 ARG A O 1
ATOM 3066 N N . ALA A 1 433 ? 47.893 -6.306 -76.801 1.00 74.06 433 ALA A N 1
ATOM 3067 C CA . ALA A 1 433 ? 49.203 -6.859 -77.113 1.00 74.06 433 ALA A CA 1
ATOM 3068 C C . ALA A 1 433 ? 49.037 -8.029 -78.093 1.00 74.06 433 ALA A C 1
ATOM 3070 O O . ALA A 1 433 ? 48.338 -8.999 -77.797 1.00 74.06 433 ALA A O 1
ATOM 3071 N N . PHE A 1 434 ? 49.662 -7.930 -79.265 1.00 74.75 434 PHE A N 1
ATOM 3072 C CA . PHE A 1 434 ? 49.723 -9.013 -80.242 1.00 74.75 434 PHE A CA 1
ATOM 3073 C C . PHE A 1 434 ? 51.054 -9.748 -80.087 1.00 74.75 434 PHE A C 1
ATOM 3075 O O . PHE A 1 434 ? 52.101 -9.195 -80.405 1.00 74.75 434 PHE A O 1
ATOM 3082 N N . ASN A 1 435 ? 51.012 -11.000 -79.629 1.00 72.25 435 ASN A N 1
ATOM 3083 C CA . ASN A 1 435 ? 52.197 -11.869 -79.532 1.00 72.25 435 ASN A CA 1
ATOM 3084 C C . ASN A 1 435 ? 52.390 -12.738 -80.798 1.00 72.25 435 ASN A C 1
ATOM 3086 O O . ASN A 1 435 ? 53.112 -13.729 -80.779 1.00 72.25 435 ASN A O 1
ATOM 3090 N N . GLY A 1 436 ? 51.707 -12.379 -81.887 1.00 74.50 436 GLY A N 1
ATOM 3091 C CA . GLY A 1 436 ? 51.685 -13.038 -83.193 1.00 74.50 436 GLY A CA 1
ATOM 3092 C C . GLY A 1 436 ? 50.757 -12.272 -84.143 1.00 74.50 436 GLY A C 1
ATOM 3093 O O . GLY A 1 436 ? 50.154 -11.275 -83.739 1.00 74.50 436 GLY A O 1
ATOM 3094 N N . ASN A 1 437 ? 50.620 -12.716 -85.395 1.00 78.81 437 ASN A N 1
ATOM 3095 C CA . ASN A 1 437 ? 49.723 -12.054 -86.347 1.00 78.81 437 ASN A CA 1
ATOM 3096 C C . ASN A 1 437 ? 48.279 -12.055 -85.824 1.00 78.81 437 ASN A C 1
ATOM 3098 O O . ASN A 1 437 ? 47.737 -13.097 -85.460 1.00 78.81 437 ASN A O 1
ATOM 3102 N N . GLY A 1 438 ? 47.642 -10.889 -85.826 1.00 74.44 438 GLY A N 1
ATOM 3103 C CA . GLY A 1 438 ? 46.246 -10.740 -85.447 1.00 74.44 438 GLY A CA 1
ATOM 3104 C C . GLY A 1 438 ? 45.661 -9.442 -85.982 1.00 74.44 438 GLY A C 1
ATOM 3105 O O . GLY A 1 438 ? 46.382 -8.545 -86.416 1.00 74.44 438 GLY A O 1
ATOM 3106 N N . THR A 1 439 ? 44.336 -9.352 -85.970 1.00 77.56 439 THR A N 1
ATOM 3107 C CA . THR A 1 439 ? 43.600 -8.165 -86.405 1.00 77.56 439 THR A CA 1
ATOM 3108 C C . THR A 1 439 ? 43.017 -7.450 -85.199 1.00 77.56 439 THR A C 1
ATOM 3110 O O . THR A 1 439 ? 42.356 -8.066 -84.362 1.00 77.56 439 THR A O 1
ATOM 3113 N N . TRP A 1 440 ? 43.220 -6.139 -85.126 1.00 78.94 440 TRP A N 1
ATOM 3114 C CA . TRP A 1 440 ? 42.522 -5.276 -84.180 1.00 78.94 440 TRP A CA 1
ATOM 3115 C C . TRP A 1 440 ? 41.475 -4.454 -84.923 1.00 78.94 440 TRP A C 1
ATOM 3117 O O . TRP A 1 440 ? 41.805 -3.719 -85.854 1.00 78.94 440 TRP A O 1
ATOM 3127 N N . THR A 1 441 ? 40.215 -4.561 -84.512 1.00 78.62 441 THR A N 1
ATOM 3128 C CA . THR A 1 441 ? 39.153 -3.699 -85.030 1.00 78.62 441 THR A CA 1
ATOM 3129 C C . THR A 1 441 ? 39.082 -2.448 -84.171 1.00 78.62 441 THR A C 1
ATOM 3131 O O . THR A 1 441 ? 38.780 -2.526 -82.981 1.00 78.62 441 THR A O 1
ATOM 3134 N N . LYS A 1 442 ? 39.346 -1.290 -84.784 1.00 68.31 442 LYS A N 1
ATOM 3135 C CA . LYS A 1 442 ? 39.274 0.008 -84.113 1.00 68.31 442 LYS A CA 1
ATOM 3136 C C . LYS A 1 442 ? 37.885 0.197 -83.479 1.00 68.31 442 LYS A C 1
ATOM 3138 O O . LYS A 1 442 ? 36.897 0.163 -84.216 1.00 68.31 442 LYS A O 1
ATOM 3143 N N . PRO A 1 443 ? 37.783 0.476 -82.166 1.00 72.19 443 PRO A N 1
ATOM 3144 C CA . PRO A 1 443 ? 36.523 0.870 -81.557 1.00 72.19 443 PRO A CA 1
ATOM 3145 C C . PRO A 1 443 ? 35.932 2.095 -82.264 1.00 72.19 443 PRO A C 1
ATOM 3147 O O . PRO A 1 443 ? 36.664 2.998 -82.699 1.00 72.19 443 PRO A O 1
ATOM 3150 N N . ALA A 1 444 ? 34.600 2.144 -82.344 1.00 68.12 444 ALA A N 1
ATOM 3151 C CA . ALA A 1 444 ? 33.866 3.199 -83.047 1.00 68.12 444 ALA A CA 1
ATOM 3152 C C . ALA A 1 444 ? 34.296 4.617 -82.614 1.00 68.12 444 ALA A C 1
ATOM 3154 O O . ALA A 1 444 ? 34.359 5.517 -83.446 1.00 68.12 444 ALA A O 1
ATOM 3155 N N . TYR A 1 445 ? 34.710 4.787 -81.354 1.00 63.97 445 TYR A N 1
ATOM 3156 C CA . TYR A 1 445 ? 35.049 6.083 -80.755 1.00 63.97 445 TYR A CA 1
ATOM 3157 C C . TYR A 1 445 ? 36.549 6.426 -80.714 1.00 63.97 445 TYR A C 1
ATOM 3159 O O . TYR A 1 445 ? 36.910 7.487 -80.213 1.00 63.97 445 TYR A O 1
ATOM 3167 N N . ALA A 1 446 ? 37.449 5.572 -81.219 1.00 67.75 446 ALA A N 1
ATOM 3168 C CA . ALA A 1 446 ? 38.884 5.879 -81.172 1.00 67.75 446 ALA A CA 1
ATOM 3169 C C . ALA A 1 446 ? 39.250 6.999 -82.167 1.00 67.75 446 ALA A C 1
ATOM 3171 O O . ALA A 1 446 ? 39.062 6.836 -83.374 1.00 67.75 446 ALA A O 1
ATOM 3172 N N . THR A 1 447 ? 39.786 8.120 -81.687 1.00 68.69 447 THR A N 1
ATOM 3173 C CA . THR A 1 447 ? 40.160 9.274 -82.530 1.00 68.69 447 THR A CA 1
ATOM 3174 C C . THR A 1 447 ? 41.603 9.221 -83.030 1.00 68.69 447 THR A C 1
ATOM 3176 O O . THR A 1 447 ? 41.925 9.838 -84.039 1.00 68.69 447 THR A O 1
ATOM 3179 N N . PHE A 1 448 ? 42.462 8.437 -82.380 1.00 69.00 448 PHE A N 1
ATOM 3180 C CA . PHE A 1 448 ? 43.809 8.126 -82.844 1.00 69.00 448 PHE A CA 1
ATOM 3181 C C . PHE A 1 448 ? 44.182 6.693 -82.449 1.00 69.00 448 PHE A C 1
ATOM 3183 O O . PHE A 1 448 ? 43.636 6.133 -81.499 1.00 69.00 448 PHE A O 1
ATOM 3190 N N . VAL A 1 449 ? 45.110 6.092 -83.193 1.00 73.19 449 VAL A N 1
ATOM 3191 C CA . VAL A 1 449 ? 45.666 4.762 -82.912 1.00 73.19 449 VAL A CA 1
ATOM 3192 C C . VAL A 1 449 ? 47.160 4.933 -82.678 1.00 73.19 449 VAL A C 1
ATOM 3194 O O . VAL A 1 449 ? 47.855 5.491 -83.524 1.00 73.19 449 VAL A O 1
ATOM 3197 N N . ARG A 1 450 ? 47.664 4.459 -81.536 1.00 72.38 450 ARG A N 1
ATOM 3198 C CA . ARG A 1 450 ? 49.103 4.375 -81.270 1.00 72.38 450 ARG A CA 1
ATOM 3199 C C . ARG A 1 450 ? 49.518 2.910 -81.330 1.00 72.38 450 ARG A C 1
ATOM 3201 O O . ARG A 1 450 ? 49.169 2.137 -80.445 1.00 72.38 450 ARG A O 1
ATOM 3208 N N . VAL A 1 451 ? 50.277 2.551 -82.360 1.00 76.50 451 VAL A N 1
ATOM 3209 C CA . VAL A 1 451 ? 50.920 1.238 -82.462 1.00 76.50 451 VAL A CA 1
ATOM 3210 C C . VAL A 1 451 ? 52.319 1.353 -81.870 1.00 76.50 451 VAL A C 1
ATOM 3212 O O . VAL A 1 451 ? 53.097 2.207 -82.288 1.00 76.50 451 VAL A O 1
ATOM 3215 N N . ILE A 1 452 ? 52.632 0.509 -80.890 1.00 75.50 452 ILE A N 1
ATOM 3216 C CA . ILE A 1 452 ? 53.983 0.385 -80.339 1.00 75.50 452 ILE A CA 1
ATOM 3217 C C . ILE A 1 452 ? 54.509 -0.979 -80.774 1.00 75.50 452 ILE A C 1
ATOM 3219 O O . ILE A 1 452 ? 54.102 -2.004 -80.234 1.00 75.50 452 ILE A O 1
ATOM 3223 N N . ALA A 1 453 ? 55.384 -0.990 -81.778 1.00 75.75 453 ALA A N 1
ATOM 3224 C CA . ALA A 1 453 ? 56.093 -2.195 -82.183 1.00 75.75 453 ALA A CA 1
ATOM 3225 C C . ALA A 1 453 ? 57.336 -2.349 -81.299 1.00 75.75 453 ALA A C 1
ATOM 3227 O O . ALA A 1 453 ? 58.271 -1.554 -81.390 1.00 75.75 453 ALA A O 1
ATOM 3228 N N . ILE A 1 454 ? 57.340 -3.354 -80.425 1.00 72.81 454 ILE A N 1
ATOM 3229 C CA . ILE A 1 454 ? 58.514 -3.701 -79.619 1.00 72.81 454 ILE A CA 1
ATOM 3230 C C . ILE A 1 454 ? 59.274 -4.777 -80.396 1.00 72.81 454 ILE A C 1
ATOM 3232 O O . ILE A 1 454 ? 58.934 -5.956 -80.337 1.00 72.81 454 ILE A O 1
ATOM 3236 N N . GLY A 1 455 ? 60.261 -4.364 -81.191 1.00 67.69 455 GLY A N 1
ATOM 3237 C CA . GLY A 1 455 ? 61.145 -5.303 -81.876 1.00 67.69 455 GLY A CA 1
ATOM 3238 C C . GLY A 1 455 ? 62.032 -6.014 -80.858 1.00 67.69 455 GLY A C 1
ATOM 3239 O O . GLY A 1 455 ? 62.861 -5.374 -80.214 1.00 67.69 455 GLY A O 1
ATOM 3240 N N . GLY A 1 456 ? 61.865 -7.329 -80.702 1.00 60.12 456 GLY A N 1
ATOM 3241 C CA . GLY A 1 456 ? 62.852 -8.156 -80.015 1.00 60.12 456 GLY A CA 1
ATOM 3242 C C . GLY A 1 456 ? 64.152 -8.092 -80.809 1.00 60.12 456 GLY A C 1
ATOM 3243 O O . GLY A 1 456 ? 64.208 -8.598 -81.926 1.00 60.12 456 GLY A O 1
ATOM 3244 N N . GLY A 1 457 ? 65.164 -7.409 -80.275 1.00 57.06 457 GLY A N 1
ATOM 3245 C CA . GLY A 1 457 ? 66.472 -7.289 -80.910 1.00 57.06 457 GLY A CA 1
ATOM 3246 C C . GLY A 1 457 ? 67.156 -8.651 -81.017 1.00 57.06 457 GLY A C 1
ATOM 3247 O O . GLY A 1 457 ? 67.901 -9.039 -80.125 1.00 57.06 457 GLY A O 1
ATOM 3248 N N . GLY A 1 458 ? 66.892 -9.378 -82.102 1.00 52.12 458 GLY A N 1
ATOM 3249 C CA . GLY A 1 458 ? 67.705 -10.493 -82.571 1.00 52.12 458 GLY A CA 1
ATOM 3250 C C . GLY A 1 458 ? 68.833 -9.926 -83.420 1.00 52.12 458 GLY A C 1
ATOM 3251 O O . GLY A 1 458 ? 68.592 -9.435 -84.520 1.00 52.12 458 GLY A O 1
ATOM 3252 N N . GLY A 1 459 ? 70.035 -9.897 -82.854 1.00 48.62 459 GLY A N 1
ATOM 3253 C CA . GLY A 1 459 ? 71.210 -9.326 -83.491 1.00 48.62 459 GLY A CA 1
ATOM 3254 C C . GLY A 1 459 ? 71.774 -10.168 -84.633 1.00 48.62 459 GLY A C 1
ATOM 3255 O O . GLY A 1 459 ? 71.525 -11.365 -84.728 1.00 48.62 459 GLY A O 1
ATOM 3256 N N . GLY A 1 460 ? 72.629 -9.503 -85.411 1.00 45.66 460 GLY A N 1
ATOM 3257 C CA . GLY A 1 460 ? 73.819 -10.106 -86.005 1.00 45.66 460 GLY A CA 1
ATOM 3258 C C . GLY A 1 460 ? 73.612 -10.885 -87.297 1.00 45.66 460 GLY A C 1
ATOM 3259 O O . GLY A 1 460 ? 73.300 -12.072 -87.276 1.00 45.66 460 GLY A O 1
ATOM 3260 N N . GLY A 1 461 ? 73.927 -10.212 -88.398 1.00 39.06 461 GLY A N 1
ATOM 3261 C CA . GLY A 1 461 ? 74.308 -10.785 -89.683 1.00 39.06 461 GLY A CA 1
ATOM 3262 C C . GLY A 1 461 ? 75.063 -9.728 -90.460 1.00 39.06 461 GLY A C 1
ATOM 3263 O O . GLY A 1 461 ? 74.364 -8.841 -90.994 1.00 39.06 461 GLY A O 1
#

Radius of gyration: 62.25 Å; chains: 1; bounding box: 136×52×193 Å

Sequence (461 aa):
MLSADTTNGKVILGNSGASGVTGAAQFNYSGQTGSVALTPANPGATAYTVTIPAENGTVCTTGSVCSGYAPATGGNYLGRNVQESSSAAITAGNYLYTFTNTSSGVASGVMKLDNGSNTSSILFLKGGSTTALQLQNASSFNVMVLDSTNAHLKIYDGAATQAYVDIYYDSANSQAVLTASNGATRIGSAGPIKFLTSTATNLVSFQHSGTPSGSYSLNDITMTRQLSGGANPLTGALLRIEDLSNFTSGSVAPDLLSINQNNTSATGNLILAQTGGSGSKFKVDTTGTVTLASGASYTGAGALTLQSGGSGQLTISGNGNGVSVADNVTYSNGKSLTVNGTGNFRTWTDSTTAFRVQNAVGDAVVTVDTTNTQFKLKTASSTPALLVLSDKNTVGDPTCVNGAIYYNSAISAFRGCQGGSWHNMIAGYDIRAFNGNGTWTKPAYATFVRVIAIGGGGGGG

Secondary structure (DSSP, 8-state):
-EEEETTTTEEEESB--TT--B--------SS--------S-TT-S-------S--S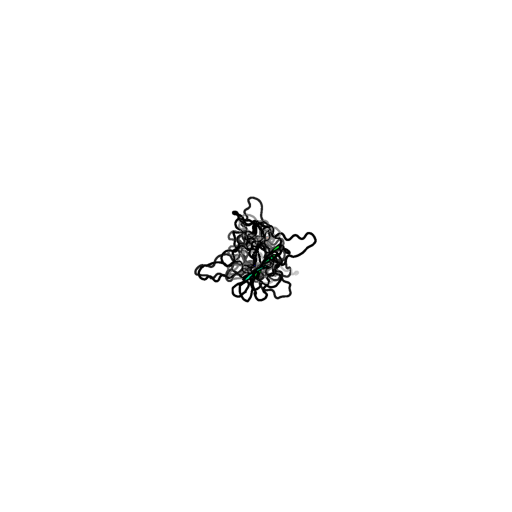----TTS--BTB---TT--S----TT--------SS--S-------SSS---S-----TT--S-SS---S--TTSEEEE-TTS-EEEEEETTTTEEEEE-SSTT--EEEEEEETTTTEEEEEESSS-----SSS-------STT----------TTS---S-SS---------SS---S-SS--------SSS-----S-------TT--S-SS----SS-S-S----SS---PPPTT-----SS-------TT-------TTT----SS-----TT-----SS------SS--TTSEEEE-TTS-EEEEEETTTTEEEE--S-SSPPP--PPEE-SSS-----TT-EEEETTTTEEEEEETTEEEE----------SSS---PPPTT-S--------------

Foldseek 3Di:
DFDQDPPVRDTDAADDDPVDGDGDPDDDDDDDDDDDDDDDDDVVDPDDDDDDPDDPDDDDDPDDDDDPPDPDPDDPDPDDDPPDPDDPDPPDDDDPDDFDDPDPPDPDDRDDQDPDPDDDDSDDQDDADCASDFDADPVRATQWGQGPNQRWIWGAPNDPVRKTWIWHQDPVVRDTDTDIPDDDDDDDDDDDDDDDDDDPPDDPDDDDDDDPPDDDDPDSDDQDDDDDDDPDDDDDDSDDQDDPDDDPDDDDDDDSDDQDDPDPPDPDDSDDFDDPDDDDRDDPPDPDDDDDDVPDDDPDPDDDDDDDPVPDDDDDDDPPPGDDDPDDDDDPPPDDDDDPDDDDQADPDFAQASDFDADPVGAGQWGQGRVVRDTDGHDDDPDGRDDAFDEDADPDDDFADAQDWHAHVVVRFIWHHHPRDIDGPDPADDDDDDPDDDDDDDPPPHPDDDDDDDDPDPDDD

pLDDT: mean 74.58, std 15.64, range [39.06, 97.88]